Protein AF-0000000084523698 (afdb_homodimer)

Structure (mmCIF, N/CA/C/O backbone):
data_AF-0000000084523698-model_v1
#
loop_
_entity.id
_entity.type
_entity.pdbx_description
1 polymer 'Flavin-dependent oxidoreductase, luciferase family (Includes alkanesulfonate monooxygenase SsuD and methylene tetrahydromethanopterin reductase)'
#
loop_
_atom_site.group_PDB
_atom_site.id
_atom_site.type_symbol
_atom_site.label_atom_id
_atom_site.label_alt_id
_atom_site.label_comp_id
_atom_site.label_asym_id
_atom_site.label_entity_id
_atom_site.label_seq_id
_atom_site.pdbx_PDB_ins_code
_atom_site.Cartn_x
_atom_site.Cartn_y
_atom_site.Cartn_z
_atom_site.occupancy
_atom_site.B_iso_or_equiv
_atom_site.auth_seq_id
_atom_site.auth_comp_id
_atom_site.auth_asym_id
_atom_site.auth_atom_id
_atom_site.pdbx_PDB_model_num
ATOM 1 N N . MET A 1 1 ? 19.469 -24.797 -5.113 1 94.31 1 MET A N 1
ATOM 2 C CA . MET A 1 1 ? 18.094 -24.578 -5.531 1 94.31 1 MET A CA 1
ATOM 3 C C . MET A 1 1 ? 17.312 -23.781 -4.477 1 94.31 1 MET A C 1
ATOM 5 O O . MET A 1 1 ? 17.422 -24.078 -3.285 1 94.31 1 MET A O 1
ATOM 9 N N . LYS A 1 2 ? 16.594 -22.734 -4.891 1 96.81 2 LYS A N 1
ATOM 10 C CA . LYS A 1 2 ? 15.766 -21.969 -3.975 1 96.81 2 LYS A CA 1
ATOM 11 C C . LYS A 1 2 ? 14.32 -22.469 -3.992 1 96.81 2 LYS A C 1
ATOM 13 O O . LYS A 1 2 ? 13.852 -22.984 -5.012 1 96.81 2 LYS A O 1
ATOM 18 N N . PHE A 1 3 ? 13.711 -22.328 -2.867 1 98.31 3 PHE A N 1
ATOM 19 C CA . PHE A 1 3 ? 12.305 -22.703 -2.752 1 98.31 3 PHE A CA 1
ATOM 20 C C . PHE A 1 3 ? 11.508 -21.578 -2.105 1 98.31 3 PHE A C 1
ATOM 22 O O . PHE A 1 3 ? 11.977 -20.922 -1.169 1 98.31 3 PHE A O 1
ATOM 29 N N . GLY A 1 4 ? 10.336 -21.297 -2.641 1 98.06 4 GLY A N 1
ATOM 30 C CA . GLY A 1 4 ? 9.453 -20.266 -2.109 1 98.06 4 GLY A CA 1
ATOM 31 C C . GLY A 1 4 ? 8.047 -20.766 -1.857 1 98.06 4 GLY A C 1
ATOM 32 O O . GLY A 1 4 ? 7.746 -21.953 -2.078 1 98.06 4 GLY A O 1
ATOM 33 N N . ILE A 1 5 ? 7.211 -19.938 -1.33 1 98.31 5 ILE A N 1
ATOM 34 C CA . ILE A 1 5 ? 5.785 -20.219 -1.175 1 98.31 5 ILE A CA 1
ATOM 35 C C . ILE A 1 5 ? 4.977 -19.219 -2.012 1 98.31 5 ILE A C 1
ATOM 37 O O . ILE A 1 5 ? 5.34 -18.047 -2.129 1 98.31 5 ILE A O 1
ATOM 41 N N . TYR A 1 6 ? 3.975 -19.719 -2.584 1 97.94 6 TYR A N 1
ATOM 42 C CA . TYR A 1 6 ? 3.023 -18.922 -3.344 1 97.94 6 TYR A CA 1
ATOM 43 C C . TYR A 1 6 ? 1.625 -19.016 -2.746 1 97.94 6 TYR A C 1
ATOM 45 O O . TYR A 1 6 ? 1.131 -20.125 -2.488 1 97.94 6 TYR A O 1
ATOM 53 N N . VAL A 1 7 ? 1 -17.891 -2.508 1 97.69 7 VAL A N 1
ATOM 54 C CA . VAL A 1 7 ? -0.353 -17.859 -1.962 1 97.69 7 VAL A CA 1
ATOM 55 C C . VAL A 1 7 ? -1.256 -17.016 -2.855 1 97.69 7 VAL A C 1
ATOM 57 O O . VAL A 1 7 ? -0.962 -15.844 -3.117 1 97.69 7 VAL A O 1
ATOM 60 N N . GLU A 1 8 ? -2.348 -17.547 -3.287 1 96.12 8 GLU A N 1
ATOM 61 C CA . GLU A 1 8 ? -3.297 -16.859 -4.16 1 96.12 8 GLU A CA 1
ATOM 62 C C . GLU A 1 8 ? -4.289 -16.031 -3.355 1 96.12 8 GLU A C 1
ATOM 64 O O . GLU A 1 8 ? -4.793 -15.016 -3.844 1 96.12 8 GLU A O 1
ATOM 69 N N . MET A 1 9 ? -4.625 -16.453 -2.184 1 97.06 9 MET A N 1
ATOM 70 C CA . MET A 1 9 ? -5.59 -15.836 -1.275 1 97.06 9 MET A CA 1
ATOM 71 C C . MET A 1 9 ? -7.004 -15.922 -1.845 1 97.06 9 MET A C 1
ATOM 73 O O . MET A 1 9 ? -7.727 -14.93 -1.876 1 97.06 9 MET A O 1
ATOM 77 N N . GLN A 1 10 ? -7.363 -17.125 -2.363 1 96.19 10 GLN A N 1
ATOM 78 C CA . GLN A 1 10 ? -8.727 -17.406 -2.807 1 96.19 10 GLN A CA 1
ATOM 79 C C . GLN A 1 10 ? -9.688 -17.453 -1.624 1 96.19 10 GLN A C 1
ATOM 81 O O . GLN A 1 10 ? -9.32 -17.906 -0.54 1 96.19 10 GLN A O 1
ATOM 86 N N . ASN A 1 11 ? -10.906 -17 -1.845 1 96 11 ASN A N 1
ATOM 87 C CA . ASN A 1 11 ? -11.938 -17.078 -0.816 1 96 11 ASN A CA 1
ATOM 88 C C . ASN A 1 11 ? -13.32 -17.312 -1.422 1 96 11 ASN A C 1
ATOM 90 O O . ASN A 1 11 ? -14.219 -16.484 -1.278 1 96 11 ASN A O 1
ATOM 94 N N . PRO A 1 12 ? -13.469 -18.484 -2.008 1 91.56 12 PRO A N 1
ATOM 95 C CA . PRO A 1 12 ? -14.773 -18.797 -2.602 1 91.56 12 PRO A CA 1
ATOM 96 C C . PRO A 1 12 ? -15.867 -18.969 -1.555 1 91.56 12 PRO A C 1
ATOM 98 O O . PRO A 1 12 ? -15.586 -19.344 -0.413 1 91.56 12 PRO A O 1
ATOM 101 N N . THR A 1 13 ? -17.062 -18.859 -1.98 1 87.88 13 THR A N 1
ATOM 102 C CA . THR A 1 13 ? -18.234 -18.859 -1.103 1 87.88 13 THR A CA 1
ATOM 103 C C . THR A 1 13 ? -18.328 -20.188 -0.356 1 87.88 13 THR A C 1
ATOM 105 O O . THR A 1 13 ? -18.641 -20.219 0.836 1 87.88 13 THR A O 1
ATOM 108 N N . GLN A 1 14 ? -18.078 -21.266 -0.991 1 87.12 14 GLN A N 1
ATOM 109 C CA . GLN A 1 14 ? -18.25 -22.594 -0.419 1 87.12 14 GLN A CA 1
ATOM 110 C C . GLN A 1 14 ? -17.312 -22.797 0.773 1 87.12 14 GLN A C 1
ATOM 112 O O . GLN A 1 14 ? -17.641 -23.547 1.701 1 87.12 14 GLN A O 1
ATOM 117 N N . PHE A 1 15 ? -16.125 -22.125 0.75 1 87.56 15 PHE A N 1
ATOM 118 C CA . PHE A 1 15 ? -15.117 -22.266 1.799 1 87.56 15 PHE A CA 1
ATOM 119 C C . PHE A 1 15 ? -14.734 -20.891 2.363 1 87.56 15 PHE A C 1
ATOM 121 O O . PHE A 1 15 ? -13.578 -20.688 2.75 1 87.56 15 PHE A O 1
ATOM 128 N N . ALA A 1 16 ? -15.695 -20.062 2.412 1 90.69 16 ALA A N 1
ATOM 129 C CA . ALA A 1 16 ? -15.375 -18.672 2.729 1 90.69 16 ALA A CA 1
ATOM 130 C C . ALA A 1 16 ? -14.914 -18.531 4.176 1 90.69 16 ALA A C 1
ATOM 132 O O . ALA A 1 16 ? -15.57 -19.047 5.094 1 90.69 16 ALA A O 1
ATOM 133 N N . LYS A 1 17 ? -13.812 -18 4.324 1 95.12 17 LYS A N 1
ATOM 134 C CA . LYS A 1 17 ? -13.344 -17.5 5.613 1 95.12 17 LYS A CA 1
ATOM 135 C C . LYS A 1 17 ? -13.555 -15.992 5.723 1 95.12 17 LYS A C 1
ATOM 137 O O . LYS A 1 17 ? -13.711 -15.305 4.711 1 95.12 17 LYS A O 1
ATOM 142 N N . ASN A 1 18 ? -13.609 -15.57 7.008 1 96.12 18 ASN A N 1
ATOM 143 C CA . ASN A 1 18 ? -13.516 -14.133 7.211 1 96.12 18 ASN A CA 1
ATOM 144 C C . ASN A 1 18 ? -12.25 -13.555 6.586 1 96.12 18 ASN A C 1
ATOM 146 O O . ASN A 1 18 ? -11.172 -14.148 6.695 1 96.12 18 ASN A O 1
ATOM 150 N N . HIS A 1 19 ? -12.453 -12.453 5.887 1 97.88 19 HIS A N 1
ATOM 151 C CA . HIS A 1 19 ? -11.312 -11.859 5.199 1 97.88 19 HIS A CA 1
ATOM 152 C C . HIS A 1 19 ? -10.164 -11.594 6.168 1 97.88 19 HIS A C 1
ATOM 154 O O . HIS A 1 19 ? -9 -11.797 5.828 1 97.88 19 HIS A O 1
ATOM 160 N N . ALA A 1 20 ? -10.5 -11.109 7.367 1 97.94 20 ALA A N 1
ATOM 161 C CA . ALA A 1 20 ? -9.484 -10.859 8.383 1 97.94 20 ALA A CA 1
ATOM 162 C C . ALA A 1 20 ? -8.719 -12.133 8.727 1 97.94 20 ALA A C 1
ATOM 164 O O . ALA A 1 20 ? -7.5 -12.102 8.914 1 97.94 20 ALA A O 1
ATOM 165 N N . GLN A 1 21 ? -9.383 -13.219 8.789 1 97.5 21 GLN A N 1
ATOM 166 C CA . GLN A 1 21 ? -8.758 -14.508 9.094 1 97.5 21 GLN A CA 1
ATOM 167 C C . GLN A 1 21 ? -7.793 -14.922 7.988 1 97.5 21 GLN A C 1
ATOM 169 O O . GLN A 1 21 ? -6.703 -15.43 8.266 1 97.5 21 GLN A O 1
ATOM 174 N N . VAL A 1 22 ? -8.219 -14.727 6.75 1 97.94 22 VAL A N 1
ATOM 175 C CA . VAL A 1 22 ? -7.371 -15.086 5.621 1 97.94 22 VAL A CA 1
ATOM 176 C C . VAL A 1 22 ? -6.051 -14.32 5.703 1 97.94 22 VAL A C 1
ATOM 178 O O . VAL A 1 22 ? -4.977 -14.906 5.594 1 97.94 22 VAL A O 1
ATOM 181 N N . TYR A 1 23 ? -6.125 -13.047 5.945 1 98.38 23 TYR A N 1
ATOM 182 C CA . TYR A 1 23 ? -4.926 -12.219 6.02 1 98.38 23 TYR A CA 1
ATOM 183 C C . TYR A 1 23 ? -4.055 -12.617 7.203 1 98.38 23 TYR A C 1
ATOM 185 O O . TYR A 1 23 ? -2.826 -12.672 7.086 1 98.38 23 TYR A O 1
ATOM 193 N N . GLN A 1 24 ? -4.652 -12.891 8.32 1 97.94 24 GLN A N 1
ATOM 194 C CA . GLN A 1 24 ? -3.908 -13.312 9.5 1 97.94 24 GLN A CA 1
ATOM 195 C C . GLN A 1 24 ? -3.176 -14.625 9.25 1 97.94 24 GLN A C 1
ATOM 197 O O . GLN A 1 24 ? -2 -14.766 9.586 1 97.94 24 GLN A O 1
ATOM 202 N N . GLU A 1 25 ? -3.871 -15.555 8.656 1 98.38 25 GLU A N 1
ATOM 203 C CA . GLU A 1 25 ? -3.266 -16.844 8.359 1 98.38 25 GLU A CA 1
ATOM 204 C C . GLU A 1 25 ? -2.104 -16.703 7.379 1 98.38 25 GLU A C 1
ATOM 206 O O . GLU A 1 25 ? -1.079 -17.375 7.523 1 98.38 25 GLU A O 1
ATOM 211 N N . VAL A 1 26 ? -2.242 -15.836 6.438 1 98.56 26 VAL A N 1
ATOM 212 C CA . VAL A 1 26 ? -1.181 -15.633 5.457 1 98.56 26 VAL A CA 1
ATOM 213 C C . VAL A 1 26 ? 0.051 -15.039 6.145 1 98.56 26 VAL A C 1
ATOM 215 O O . VAL A 1 26 ? 1.177 -15.469 5.883 1 98.56 26 VAL A O 1
ATOM 218 N N . LEU A 1 27 ? -0.146 -14.086 7.023 1 98.62 27 LEU A N 1
ATOM 219 C CA . LEU A 1 27 ? 0.977 -13.531 7.77 1 98.62 27 LEU A CA 1
ATOM 220 C C . LEU A 1 27 ? 1.693 -14.617 8.562 1 98.62 27 LEU A C 1
ATOM 222 O O . LEU A 1 27 ? 2.926 -14.664 8.578 1 98.62 27 LEU A O 1
ATOM 226 N N . GLU A 1 28 ? 0.953 -15.477 9.172 1 98.38 28 GLU A N 1
ATOM 227 C CA . GLU A 1 28 ? 1.527 -16.578 9.945 1 98.38 28 GLU A CA 1
ATOM 228 C C . GLU A 1 28 ? 2.291 -17.547 9.039 1 98.38 28 GLU A C 1
ATOM 230 O O . GLU A 1 28 ? 3.352 -18.047 9.422 1 98.38 28 GLU A O 1
ATOM 235 N N . GLN A 1 29 ? 1.763 -17.766 7.875 1 98.56 29 GLN A N 1
ATOM 236 C CA . GLN A 1 29 ? 2.42 -18.641 6.914 1 98.56 29 GLN A CA 1
ATOM 237 C C . GLN A 1 29 ? 3.754 -18.062 6.457 1 98.56 29 GLN A C 1
ATOM 239 O O . GLN A 1 29 ? 4.734 -18.797 6.293 1 98.56 29 GLN A O 1
ATOM 244 N N . ILE A 1 30 ? 3.791 -16.766 6.266 1 98.75 30 ILE A N 1
ATOM 245 C CA . ILE A 1 30 ? 5.02 -16.094 5.844 1 98.75 30 ILE A CA 1
ATOM 246 C C . ILE A 1 30 ? 6.078 -16.219 6.934 1 98.75 30 ILE A C 1
ATOM 248 O O . ILE A 1 30 ? 7.238 -16.531 6.652 1 98.75 30 ILE A O 1
ATOM 252 N N . GLU A 1 31 ? 5.672 -16 8.148 1 98.38 31 GLU A N 1
ATOM 253 C CA . GLU A 1 31 ? 6.598 -16.109 9.273 1 98.38 31 GLU A CA 1
ATOM 254 C C . GLU A 1 31 ? 7.145 -17.531 9.398 1 98.38 31 GLU A C 1
ATOM 256 O O . GLU A 1 31 ? 8.344 -17.719 9.602 1 98.38 31 GLU A O 1
ATOM 261 N N . HIS A 1 32 ? 6.215 -18.453 9.258 1 98.44 32 HIS A N 1
ATOM 262 C CA . HIS A 1 32 ? 6.629 -19.859 9.312 1 98.44 32 HIS A CA 1
ATOM 263 C C . HIS A 1 32 ? 7.609 -20.188 8.188 1 98.44 32 HIS A C 1
ATOM 265 O O . HIS A 1 32 ? 8.625 -20.844 8.414 1 98.44 32 HIS A O 1
ATOM 271 N N . ALA A 1 33 ? 7.297 -19.719 6.965 1 98.5 33 ALA A N 1
ATOM 272 C CA . ALA A 1 33 ? 8.133 -19.984 5.797 1 98.5 33 ALA A CA 1
ATOM 273 C C . ALA A 1 33 ? 9.531 -19.391 5.984 1 98.5 33 ALA A C 1
ATOM 275 O O . ALA A 1 33 ? 10.523 -20.031 5.629 1 98.5 33 ALA A O 1
ATOM 276 N N . ASP A 1 34 ? 9.578 -18.219 6.527 1 98.5 34 ASP A N 1
ATOM 277 C CA . ASP A 1 34 ? 10.859 -17.578 6.801 1 98.5 34 ASP A CA 1
ATOM 278 C C . ASP A 1 34 ? 11.711 -18.438 7.738 1 98.5 34 ASP A C 1
ATOM 280 O O . ASP A 1 34 ? 12.891 -18.688 7.465 1 98.5 34 ASP A O 1
ATOM 284 N N . LYS A 1 35 ? 11.117 -18.938 8.789 1 98 35 LYS A N 1
ATOM 285 C CA . LYS A 1 35 ? 11.805 -19.75 9.789 1 98 35 LYS A CA 1
ATOM 286 C C . LYS A 1 35 ? 12.164 -21.125 9.227 1 98 35 LYS A C 1
ATOM 288 O O . LYS A 1 35 ? 13.18 -21.719 9.602 1 98 35 LYS A O 1
ATOM 293 N N . ALA A 1 36 ? 11.352 -21.578 8.258 1 97.62 36 ALA A N 1
ATOM 294 C CA . ALA A 1 36 ? 11.523 -22.906 7.691 1 97.62 36 ALA A CA 1
ATOM 295 C C . ALA A 1 36 ? 12.547 -22.906 6.566 1 97.62 36 ALA A C 1
ATOM 297 O O . ALA A 1 36 ? 12.867 -23.953 5.996 1 97.62 36 ALA A O 1
ATOM 298 N N . GLY A 1 37 ? 13.023 -21.734 6.199 1 97.19 37 GLY A N 1
ATOM 299 C CA . GLY A 1 37 ? 14.141 -21.672 5.262 1 97.19 37 GLY A CA 1
ATOM 300 C C . GLY A 1 37 ? 13.703 -21.406 3.834 1 97.19 37 GLY A C 1
ATOM 301 O O . GLY A 1 37 ? 14.516 -21.453 2.91 1 97.19 37 GLY A O 1
ATOM 302 N N . PHE A 1 38 ? 12.438 -21.094 3.635 1 98.25 38 PHE A N 1
ATOM 303 C CA . PHE A 1 38 ? 12 -20.688 2.303 1 98.25 38 PHE A CA 1
ATOM 304 C C . PHE A 1 38 ? 12.617 -19.344 1.913 1 98.25 38 PHE A C 1
ATOM 306 O O . PHE A 1 38 ? 12.805 -18.469 2.764 1 98.25 38 PHE A O 1
ATOM 313 N N . SER A 1 39 ? 12.828 -19.156 0.642 1 98 39 SER A N 1
ATOM 314 C CA . SER A 1 39 ? 13.594 -18.016 0.17 1 98 39 SER A CA 1
ATOM 315 C C . SER A 1 39 ? 12.672 -16.875 -0.242 1 98 39 SER A C 1
ATOM 317 O O . SER A 1 39 ? 13.078 -15.703 -0.251 1 98 39 SER A O 1
ATOM 319 N N . THR A 1 40 ? 11.445 -17.266 -0.594 1 98.56 40 THR A N 1
ATOM 320 C CA . THR A 1 40 ? 10.578 -16.234 -1.164 1 98.56 40 THR A CA 1
ATOM 321 C C . THR A 1 40 ? 9.117 -16.484 -0.79 1 98.56 40 THR A C 1
ATOM 323 O O . THR A 1 40 ? 8.695 -17.641 -0.653 1 98.56 40 THR A O 1
ATOM 326 N N . PHE A 1 41 ? 8.422 -15.469 -0.548 1 98.81 41 PHE A N 1
ATOM 327 C CA . PHE A 1 41 ? 6.961 -15.477 -0.516 1 98.81 41 PHE A CA 1
ATOM 328 C C . PHE A 1 41 ? 6.391 -14.734 -1.719 1 98.81 41 PHE A C 1
ATOM 330 O O . PHE A 1 41 ? 6.77 -13.594 -1.989 1 98.81 41 PHE A O 1
ATOM 337 N N . ASN A 1 42 ? 5.484 -15.422 -2.393 1 98.31 42 ASN A N 1
ATOM 338 C CA . ASN A 1 42 ? 4.852 -14.875 -3.586 1 98.31 42 ASN A CA 1
ATOM 339 C C . ASN A 1 42 ? 3.344 -14.727 -3.406 1 98.31 42 ASN A C 1
ATOM 341 O O . ASN A 1 42 ? 2.688 -15.633 -2.877 1 98.31 42 ASN A O 1
ATOM 345 N N . THR A 1 43 ? 2.846 -13.602 -3.754 1 97.88 43 THR A N 1
ATOM 346 C CA . THR A 1 43 ? 1.412 -13.438 -3.963 1 97.88 43 THR A CA 1
ATOM 347 C C . THR A 1 43 ? 1.143 -12.516 -5.152 1 97.88 43 THR A C 1
ATOM 349 O O . THR A 1 43 ? 2.059 -12.188 -5.906 1 97.88 43 THR A O 1
ATOM 352 N N . LEU A 1 44 ? -0.076 -12.25 -5.484 1 96.19 44 LEU A N 1
ATOM 353 C CA . LEU A 1 44 ? -0.402 -11.445 -6.656 1 96.19 44 LEU A CA 1
ATOM 354 C C . LEU A 1 44 ? -1.222 -10.219 -6.262 1 96.19 44 LEU A C 1
ATOM 356 O O . LEU A 1 44 ? -1.611 -10.07 -5.102 1 96.19 44 LEU A O 1
ATOM 360 N N . GLU A 1 45 ? -1.385 -9.375 -7.168 1 97.38 45 GLU A N 1
ATOM 361 C CA . GLU A 1 45 ? -2.379 -8.305 -7.094 1 97.38 45 GLU A CA 1
ATOM 362 C C . GLU A 1 45 ? -3.617 -8.648 -7.918 1 97.38 45 GLU A C 1
ATOM 364 O O . GLU A 1 45 ? -3.523 -8.875 -9.125 1 97.38 45 GLU A O 1
ATOM 369 N N . HIS A 1 46 ? -4.723 -8.742 -7.266 1 95.88 46 HIS A N 1
ATOM 370 C CA . HIS A 1 46 ? -6.004 -8.992 -7.918 1 95.88 46 HIS A CA 1
ATOM 371 C C . HIS A 1 46 ? -7.117 -8.172 -7.277 1 95.88 46 HIS A C 1
ATOM 373 O O . HIS A 1 46 ? -7.023 -7.793 -6.109 1 95.88 46 HIS A O 1
ATOM 379 N N . HIS A 1 47 ? -8.117 -7.926 -8.156 1 96.38 47 HIS A N 1
ATOM 380 C CA . HIS A 1 47 ? -9.219 -7.086 -7.688 1 96.38 47 HIS A CA 1
ATOM 381 C C . HIS A 1 47 ? -10.562 -7.645 -8.141 1 96.38 47 HIS A C 1
ATOM 383 O O . HIS A 1 47 ? -10.664 -8.242 -9.219 1 96.38 47 HIS A O 1
ATOM 389 N N . TRP A 1 48 ? -11.57 -7.617 -7.258 1 95.12 48 TRP A N 1
ATOM 390 C CA . TRP A 1 48 ? -13.008 -7.637 -7.52 1 95.12 48 TRP A CA 1
ATOM 391 C C . TRP A 1 48 ? -13.516 -9.07 -7.656 1 95.12 48 TRP A C 1
ATOM 393 O O . TRP A 1 48 ? -14.727 -9.297 -7.723 1 95.12 48 TRP A O 1
ATOM 403 N N . PHE A 1 49 ? -12.594 -10.078 -7.695 1 92.12 49 PHE A N 1
ATOM 404 C CA . PHE A 1 49 ? -13.023 -11.461 -7.844 1 92.12 49 PHE A CA 1
ATOM 405 C C . PHE A 1 49 ? -12.594 -12.297 -6.645 1 92.12 49 PHE A C 1
ATOM 407 O O . PHE A 1 49 ? -11.555 -12.969 -6.688 1 92.12 49 PHE A O 1
ATOM 414 N N . GLU A 1 50 ? -13.414 -12.328 -5.734 1 92.94 50 GLU A N 1
ATOM 415 C CA . GLU A 1 50 ? -13.117 -12.945 -4.445 1 92.94 50 GLU A CA 1
ATOM 416 C C . GLU A 1 50 ? -12.797 -14.43 -4.602 1 92.94 50 GLU A C 1
ATOM 418 O O . GLU A 1 50 ? -11.969 -14.969 -3.869 1 92.94 50 GLU A O 1
ATOM 423 N N . GLU A 1 51 ? -13.453 -15.094 -5.582 1 92.5 51 GLU A N 1
ATOM 424 C CA . GLU A 1 51 ? -13.219 -16.516 -5.816 1 92.5 51 GLU A CA 1
ATOM 425 C C . GLU A 1 51 ? -11.805 -16.766 -6.332 1 92.5 51 GLU A C 1
ATOM 427 O O . GLU A 1 51 ? -11.258 -17.859 -6.168 1 92.5 51 GLU A O 1
ATOM 432 N N . PHE A 1 52 ? -11.297 -15.742 -6.898 1 92.75 52 PHE A N 1
ATOM 433 C CA . PHE A 1 52 ? -9.953 -15.852 -7.449 1 92.75 52 PHE A CA 1
ATOM 434 C C . PHE A 1 52 ? -8.914 -15.383 -6.438 1 92.75 52 PHE A C 1
ATOM 436 O O . PHE A 1 52 ? -7.961 -16.109 -6.141 1 92.75 52 PHE A O 1
ATOM 443 N N . SER A 1 53 ? -9.172 -14.195 -5.906 1 96.31 53 SER A N 1
ATOM 444 C CA . SER A 1 53 ? -8.195 -13.688 -4.949 1 96.31 53 SER A CA 1
ATOM 445 C C . SER A 1 53 ? -8.703 -12.43 -4.25 1 96.31 53 SER A C 1
ATOM 447 O O . SER A 1 53 ? -9.367 -11.594 -4.863 1 96.31 53 SER A O 1
ATOM 449 N N . ILE A 1 54 ? -8.32 -12.281 -2.961 1 97.56 54 ILE A N 1
ATOM 450 C CA . ILE A 1 54 ? -8.617 -11.047 -2.24 1 97.56 54 ILE A CA 1
ATOM 451 C C . ILE A 1 54 ? -7.32 -10.305 -1.941 1 97.56 54 ILE A C 1
ATOM 453 O O . ILE A 1 54 ? -7.281 -9.453 -1.051 1 97.56 54 ILE A O 1
ATOM 457 N N . SER A 1 55 ? -6.203 -10.719 -2.672 1 98.31 55 SER A N 1
ATOM 458 C CA . SER A 1 55 ? -4.922 -10.031 -2.551 1 98.31 55 SER A CA 1
ATOM 459 C C . SER A 1 55 ? -4.922 -8.727 -3.346 1 98.31 55 SER A C 1
ATOM 461 O O . SER A 1 55 ? -4.559 -8.711 -4.523 1 98.31 55 SER A O 1
ATOM 463 N N . THR A 1 56 ? -5.176 -7.59 -2.668 1 98.5 56 THR A N 1
ATOM 464 C CA . THR A 1 56 ? -5.367 -6.34 -3.4 1 98.5 56 THR A CA 1
ATOM 465 C C . THR A 1 56 ? -4.238 -5.359 -3.098 1 98.5 56 THR A C 1
ATOM 467 O O . THR A 1 56 ? -4.078 -4.355 -3.799 1 98.5 56 THR A O 1
ATOM 470 N N . ASN A 1 57 ? -3.488 -5.609 -2.014 1 98.75 57 ASN A N 1
ATOM 471 C CA . ASN A 1 57 ? -2.422 -4.707 -1.599 1 98.75 57 ASN A CA 1
ATOM 472 C C . ASN A 1 57 ? -1.179 -5.473 -1.153 1 98.75 57 ASN A C 1
ATOM 474 O O . ASN A 1 57 ? -0.801 -5.422 0.018 1 98.75 57 ASN A O 1
ATOM 478 N N . PRO A 1 58 ? -0.5 -6.133 -2.076 1 98.81 58 PRO A N 1
ATOM 479 C CA . PRO A 1 58 ? 0.685 -6.922 -1.725 1 98.81 58 PRO A CA 1
ATOM 480 C C . PRO A 1 58 ? 1.76 -6.09 -1.028 1 98.81 58 PRO A C 1
ATOM 482 O O . PRO A 1 58 ? 2.457 -6.594 -0.144 1 98.81 58 PRO A O 1
ATOM 485 N N . LEU A 1 59 ? 1.911 -4.793 -1.407 1 98.88 59 LEU A N 1
ATOM 486 C CA . LEU A 1 59 ? 2.951 -3.961 -0.812 1 98.88 59 LEU A CA 1
ATOM 487 C C . LEU A 1 59 ? 2.695 -3.752 0.677 1 98.88 59 LEU A C 1
ATOM 489 O O . LEU A 1 59 ? 3.629 -3.779 1.482 1 98.88 59 LEU A O 1
ATOM 493 N N . ALA A 1 60 ? 1.438 -3.555 1.03 1 98.94 60 ALA A N 1
ATOM 494 C CA . ALA A 1 60 ? 1.099 -3.441 2.445 1 98.94 60 ALA A CA 1
ATOM 495 C C . ALA A 1 60 ? 1.328 -4.762 3.174 1 98.94 60 ALA A C 1
ATOM 497 O O . ALA A 1 60 ? 1.855 -4.781 4.289 1 98.94 60 ALA A O 1
ATOM 498 N N . LEU A 1 61 ? 0.927 -5.859 2.562 1 98.94 61 LEU A N 1
ATOM 499 C CA . LEU A 1 61 ? 1.12 -7.18 3.146 1 98.94 61 LEU A CA 1
ATOM 500 C C . LEU A 1 61 ? 2.6 -7.461 3.381 1 98.94 61 LEU A C 1
ATOM 502 O O . LEU A 1 61 ? 2.986 -7.926 4.457 1 98.94 61 LEU A O 1
ATOM 506 N N . TYR A 1 62 ? 3.449 -7.16 2.359 1 98.94 62 TYR A N 1
ATOM 507 C CA . TYR A 1 62 ? 4.887 -7.379 2.465 1 98.94 62 TYR A CA 1
ATOM 508 C C . TYR A 1 62 ? 5.492 -6.512 3.561 1 98.94 62 TYR A C 1
ATOM 510 O O . TYR A 1 62 ? 6.348 -6.969 4.32 1 98.94 62 TYR A O 1
ATOM 518 N N . SER A 1 63 ? 5.023 -5.246 3.6 1 98.94 63 SER A N 1
ATOM 519 C CA . SER A 1 63 ? 5.531 -4.332 4.617 1 98.94 63 SER A CA 1
ATOM 520 C C . SER A 1 63 ? 5.207 -4.836 6.02 1 98.94 63 SER A C 1
ATOM 522 O O . SER A 1 63 ? 6.043 -4.75 6.926 1 98.94 63 SER A O 1
ATOM 524 N N . ALA A 1 64 ? 4.031 -5.383 6.219 1 98.88 64 ALA A N 1
ATOM 525 C CA . ALA A 1 64 ? 3.643 -5.98 7.492 1 98.88 64 ALA A CA 1
ATOM 526 C C . ALA A 1 64 ? 4.48 -7.219 7.793 1 98.88 64 ALA A C 1
ATOM 528 O O . ALA A 1 64 ? 5.062 -7.332 8.875 1 98.88 64 ALA A O 1
ATOM 529 N N . ALA A 1 65 ? 4.605 -8.109 6.812 1 98.88 65 ALA A N 1
ATOM 530 C CA . ALA A 1 65 ? 5.285 -9.391 6.996 1 98.88 65 ALA A CA 1
ATOM 531 C C . ALA A 1 65 ? 6.77 -9.195 7.277 1 98.88 65 ALA A C 1
ATOM 533 O O . ALA A 1 65 ? 7.375 -9.961 8.031 1 98.88 65 ALA A O 1
ATOM 534 N N . ALA A 1 66 ? 7.32 -8.172 6.688 1 98.69 66 ALA A N 1
ATOM 535 C CA . ALA A 1 66 ? 8.75 -7.906 6.816 1 98.69 66 ALA A CA 1
ATOM 536 C C . ALA A 1 66 ? 9.117 -7.605 8.266 1 98.69 66 ALA A C 1
ATOM 538 O O . ALA A 1 66 ? 10.273 -7.789 8.672 1 98.69 66 ALA A O 1
ATOM 539 N N . GLN A 1 67 ? 8.109 -7.18 9.055 1 97.81 67 GLN A N 1
ATOM 540 C CA . GLN A 1 67 ? 8.383 -6.793 10.43 1 97.81 67 GLN A CA 1
ATOM 541 C C . GLN A 1 67 ? 8.633 -8.016 11.312 1 97.81 67 GLN A C 1
ATOM 543 O O . GLN A 1 67 ? 9.195 -7.906 12.398 1 97.81 67 GLN A O 1
ATOM 548 N N . HIS A 1 68 ? 8.234 -9.234 10.773 1 96.38 68 HIS A N 1
ATOM 549 C CA . HIS A 1 68 ? 8.367 -10.445 11.57 1 96.38 68 HIS A CA 1
ATOM 550 C C . HIS A 1 68 ? 9.211 -11.492 10.844 1 96.38 68 HIS A C 1
ATOM 552 O O . HI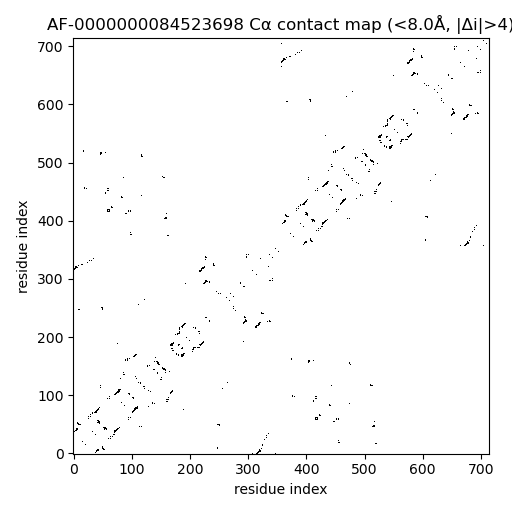S A 1 68 ? 9.133 -12.68 11.156 1 96.38 68 HIS A O 1
ATOM 558 N N . THR A 1 69 ? 9.883 -11.086 9.781 1 98.31 69 THR A N 1
ATOM 559 C CA . THR A 1 69 ? 10.734 -12 9.016 1 98.31 69 THR A CA 1
ATOM 560 C C . THR A 1 69 ? 12.133 -11.422 8.859 1 98.31 69 THR A C 1
ATOM 562 O O . THR A 1 69 ? 12.344 -10.219 9.016 1 98.31 69 THR A O 1
ATOM 565 N N . LYS A 1 70 ? 13.039 -12.219 8.523 1 96.31 70 LYS A N 1
ATOM 566 C CA . LYS A 1 70 ? 14.43 -11.781 8.477 1 96.31 70 LYS A CA 1
ATOM 567 C C . LYS A 1 70 ? 15.047 -12.055 7.102 1 96.31 70 LYS A C 1
ATOM 569 O O . LYS A 1 70 ? 15.898 -11.297 6.641 1 96.31 70 LYS A O 1
ATOM 574 N N . ASN A 1 71 ? 14.625 -13.141 6.461 1 95.75 71 ASN A N 1
ATOM 575 C CA . ASN A 1 71 ? 15.398 -13.609 5.316 1 95.75 71 ASN A CA 1
ATOM 576 C C . ASN A 1 71 ? 14.547 -13.656 4.047 1 95.75 71 ASN A C 1
ATOM 578 O O . ASN A 1 71 ? 15.039 -13.352 2.959 1 95.75 71 ASN A O 1
ATOM 582 N N . ILE A 1 72 ? 13.336 -13.961 4.211 1 98.5 72 ILE A N 1
ATOM 583 C CA . ILE A 1 72 ? 12.469 -14.266 3.08 1 98.5 72 ILE A CA 1
ATOM 584 C C . ILE A 1 72 ? 12.281 -13.016 2.221 1 98.5 72 ILE A C 1
ATOM 586 O O . ILE A 1 72 ? 12.133 -11.914 2.744 1 98.5 72 ILE A O 1
ATOM 590 N N . ARG A 1 73 ? 12.391 -13.156 0.916 1 98.75 73 ARG A N 1
ATOM 591 C CA . ARG A 1 73 ? 12.078 -12.094 -0.034 1 98.75 73 ARG A CA 1
ATOM 592 C C . ARG A 1 73 ? 10.609 -12.133 -0.432 1 98.75 73 ARG A C 1
ATOM 594 O O . ARG A 1 73 ? 9.938 -13.156 -0.272 1 98.75 73 ARG A O 1
ATOM 601 N N . PHE A 1 74 ? 10.102 -10.984 -0.919 1 98.88 74 PHE A N 1
ATOM 602 C CA . PHE A 1 74 ? 8.68 -10.836 -1.236 1 98.88 74 PHE A CA 1
ATOM 603 C C . PHE A 1 74 ? 8.492 -10.523 -2.715 1 98.88 74 PHE A C 1
ATOM 605 O O . PHE A 1 74 ? 9 -9.516 -3.215 1 98.8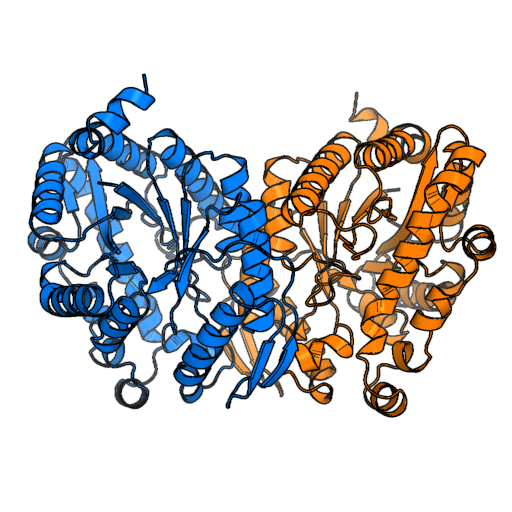8 74 PHE A O 1
ATOM 612 N N . ARG A 1 75 ? 7.699 -11.344 -3.41 1 98.62 75 ARG A N 1
ATOM 613 C CA . ARG A 1 75 ? 7.539 -11.148 -4.848 1 98.62 75 ARG A CA 1
ATOM 614 C C . ARG A 1 75 ? 6.066 -11.039 -5.223 1 98.62 75 ARG A C 1
ATOM 616 O O . ARG A 1 75 ? 5.262 -11.906 -4.867 1 98.62 75 ARG A O 1
ATOM 623 N N . THR A 1 76 ? 5.73 -9.969 -5.914 1 98.06 76 THR A N 1
ATOM 624 C CA . THR A 1 76 ? 4.398 -9.898 -6.504 1 98.06 76 THR A CA 1
ATOM 625 C C . THR A 1 76 ? 4.387 -10.523 -7.895 1 98.06 76 THR A C 1
ATOM 627 O O . THR A 1 76 ? 5.207 -10.172 -8.75 1 98.06 76 THR A O 1
ATOM 630 N N . CYS A 1 77 ? 3.402 -11.461 -8.117 1 95.62 77 CYS A N 1
ATOM 631 C CA . CYS A 1 77 ? 3.299 -12.18 -9.383 1 95.62 77 CYS A CA 1
ATOM 632 C C . CYS A 1 77 ? 1.906 -12.023 -9.984 1 95.62 77 CYS A C 1
ATOM 634 O O . CYS A 1 77 ? 1.106 -12.961 -9.945 1 95.62 77 CYS A O 1
ATOM 636 N N . SER A 1 78 ? 1.563 -10.93 -10.445 1 95.31 78 SER A N 1
ATOM 637 C CA . SER A 1 78 ? 2.275 -9.703 -10.805 1 95.31 78 SER A CA 1
ATOM 638 C C . SER A 1 78 ? 1.485 -8.469 -10.398 1 95.31 78 SER A C 1
ATOM 640 O O . SER A 1 78 ? 0.31 -8.562 -10.039 1 95.31 78 SER A O 1
ATOM 642 N N . HIS A 1 79 ? 2.123 -7.348 -10.289 1 97.5 79 HIS A N 1
ATOM 643 C CA . HIS A 1 79 ? 1.394 -6.086 -10.273 1 97.5 79 HIS A CA 1
ATOM 644 C C . HIS A 1 79 ? 0.753 -5.809 -11.633 1 97.5 79 HIS A C 1
ATOM 646 O O . HIS A 1 79 ? 1.378 -6.02 -12.672 1 97.5 79 HIS A O 1
ATOM 652 N N . VAL A 1 80 ? -0.489 -5.395 -11.633 1 97 80 VAL A N 1
ATOM 653 C CA . VAL A 1 80 ? -1.202 -5.043 -12.852 1 97 80 VAL A CA 1
ATOM 654 C C . VAL A 1 80 ? -0.957 -3.574 -13.188 1 97 80 VAL A C 1
ATOM 656 O O . VAL A 1 80 ? -1.708 -2.697 -12.758 1 97 80 VAL A O 1
ATOM 659 N N . VAL A 1 81 ? -0.044 -3.291 -14.016 1 97.56 81 VAL A N 1
ATOM 660 C CA . VAL A 1 81 ? 0.551 -1.973 -14.203 1 97.56 81 VAL A CA 1
ATOM 661 C C . VAL A 1 81 ? -0.519 -0.982 -14.656 1 97.56 81 VAL A C 1
ATOM 663 O O . VAL A 1 81 ? -0.614 0.126 -14.125 1 97.56 81 VAL A O 1
ATOM 666 N N . PRO A 1 82 ? -1.478 -1.396 -15.547 1 97.75 82 PRO A N 1
ATOM 667 C CA . PRO A 1 82 ? -2.418 -0.404 -16.078 1 97.75 82 PRO A CA 1
ATOM 668 C C . PRO A 1 82 ? -3.426 0.067 -15.031 1 97.75 82 PRO A C 1
ATOM 670 O O . PRO A 1 82 ? -4.129 1.057 -15.25 1 97.75 82 PRO A O 1
ATOM 673 N N . LEU A 1 83 ? -3.51 -0.616 -13.945 1 98.12 83 LEU A N 1
ATOM 674 C CA . LEU A 1 83 ? -4.465 -0.243 -12.914 1 98.12 83 LEU A CA 1
ATOM 675 C C . LEU A 1 83 ? -3.916 0.887 -12.047 1 98.12 83 LEU A C 1
ATOM 677 O O . LEU A 1 83 ? -4.645 1.465 -11.234 1 98.12 83 LEU A O 1
ATOM 681 N N . HIS A 1 84 ? -2.646 1.244 -12.281 1 98.31 84 HIS A N 1
ATOM 682 C CA . HIS A 1 84 ? -1.968 2.227 -11.445 1 98.31 84 HIS A CA 1
ATOM 683 C C . HIS A 1 84 ? -1.472 3.408 -12.273 1 98.31 84 HIS A C 1
ATOM 685 O O . HIS A 1 84 ? -1.188 3.26 -13.461 1 98.31 84 HIS A O 1
ATOM 691 N N . ASN A 1 85 ? -1.48 4.602 -11.641 1 98.38 85 ASN A N 1
ATOM 692 C CA . ASN A 1 85 ? -0.609 5.648 -12.164 1 98.38 85 ASN A CA 1
ATOM 693 C C . ASN A 1 85 ? 0.864 5.309 -11.953 1 98.38 85 ASN A C 1
ATOM 695 O O . ASN A 1 85 ? 1.317 5.191 -10.812 1 98.38 85 ASN A O 1
ATOM 699 N N . PRO A 1 86 ? 1.586 5.109 -13.039 1 98.31 86 PRO A N 1
ATOM 700 C CA . PRO A 1 86 ? 2.939 4.574 -12.875 1 98.31 86 PRO A CA 1
ATOM 701 C C . PRO A 1 86 ? 3.863 5.523 -12.117 1 98.31 86 PRO A C 1
ATOM 703 O O . PRO A 1 86 ? 4.801 5.074 -11.445 1 98.31 86 PRO A O 1
ATOM 706 N N . MET A 1 87 ? 3.611 6.855 -12.125 1 97.56 87 MET A N 1
ATOM 707 C CA . MET A 1 87 ? 4.395 7.824 -11.359 1 97.56 87 MET A CA 1
ATOM 708 C C . MET A 1 87 ? 4.152 7.652 -9.867 1 97.56 87 MET A C 1
ATOM 710 O O . MET A 1 87 ? 5.094 7.707 -9.07 1 97.56 87 MET A O 1
ATOM 714 N N . VAL A 1 88 ? 2.92 7.426 -9.523 1 98.44 88 VAL A N 1
ATOM 715 C CA . VAL A 1 88 ? 2.51 7.242 -8.133 1 98.44 88 VAL A CA 1
ATOM 716 C C . VAL A 1 88 ? 2.994 5.887 -7.629 1 98.44 88 VAL A C 1
ATOM 718 O O . VAL A 1 88 ? 3.625 5.801 -6.574 1 98.44 88 VAL A O 1
ATOM 721 N N . PHE A 1 89 ? 2.811 4.898 -8.508 1 98.75 89 PHE A N 1
ATOM 722 C CA . PHE A 1 89 ? 3.107 3.523 -8.125 1 98.75 89 PHE A CA 1
ATOM 723 C C . PHE A 1 89 ? 4.598 3.342 -7.871 1 98.75 89 PHE A C 1
ATOM 725 O O . PHE A 1 89 ? 4.992 2.613 -6.961 1 98.75 89 PHE A O 1
ATOM 732 N N . ALA A 1 90 ? 5.422 3.959 -8.617 1 98.69 90 ALA A N 1
ATOM 733 C CA . ALA A 1 90 ? 6.867 3.857 -8.445 1 98.69 90 ALA A CA 1
ATOM 734 C C . ALA A 1 90 ? 7.281 4.328 -7.051 1 98.69 90 ALA A C 1
ATOM 736 O O . ALA A 1 90 ? 8.125 3.699 -6.402 1 98.69 90 ALA A O 1
ATOM 737 N N . GLY A 1 91 ? 6.688 5.43 -6.605 1 98.62 91 GLY A N 1
ATOM 738 C CA . GLY A 1 91 ? 6.973 5.918 -5.266 1 98.62 91 GLY A CA 1
ATOM 739 C C . GLY A 1 91 ? 6.484 4.984 -4.176 1 98.62 91 GLY A C 1
ATOM 740 O O . GLY A 1 91 ? 7.164 4.789 -3.164 1 98.62 91 GLY A O 1
ATOM 741 N N . GLN A 1 92 ? 5.309 4.395 -4.398 1 98.81 92 GLN A N 1
ATOM 742 C CA . GLN A 1 92 ? 4.742 3.455 -3.439 1 98.81 92 GLN A CA 1
ATOM 743 C C . GLN A 1 92 ? 5.605 2.203 -3.32 1 98.81 92 GLN A C 1
ATOM 745 O O . GLN A 1 92 ? 5.836 1.703 -2.219 1 98.81 92 GLN A O 1
ATOM 750 N N . LEU A 1 93 ? 6.055 1.766 -4.453 1 98.88 93 LEU A N 1
ATOM 751 C CA . LEU A 1 93 ? 6.926 0.597 -4.484 1 98.88 93 LEU A CA 1
ATOM 752 C C . LEU A 1 93 ? 8.25 0.887 -3.791 1 98.88 93 LEU A C 1
ATOM 754 O O . LEU A 1 93 ? 8.75 0.059 -3.025 1 98.88 93 LEU A O 1
ATOM 758 N N . ALA A 1 94 ? 8.82 2.033 -4.035 1 98.81 94 ALA A N 1
ATOM 759 C CA . ALA A 1 94 ? 10.078 2.426 -3.396 1 98.81 94 ALA A CA 1
ATOM 760 C C . ALA A 1 94 ? 9.922 2.492 -1.88 1 98.81 94 ALA A C 1
ATOM 762 O O . ALA A 1 94 ? 10.789 2.021 -1.14 1 98.81 94 ALA A O 1
ATOM 763 N N . ALA A 1 95 ? 8.828 3.072 -1.426 1 98.88 95 ALA A N 1
ATOM 764 C CA . ALA A 1 95 ? 8.562 3.135 0.009 1 98.88 95 ALA A CA 1
ATOM 765 C C . ALA A 1 95 ? 8.484 1.737 0.614 1 98.88 95 ALA A C 1
ATOM 767 O O . ALA A 1 95 ? 9.047 1.481 1.681 1 98.88 95 ALA A O 1
ATOM 768 N N . ALA A 1 96 ? 7.785 0.856 -0.07 1 98.88 96 ALA A N 1
ATOM 769 C CA . ALA A 1 96 ? 7.664 -0.515 0.419 1 98.88 96 ALA A CA 1
ATOM 770 C C . ALA A 1 96 ? 9.023 -1.211 0.441 1 98.88 96 ALA A C 1
ATOM 772 O O . ALA A 1 96 ? 9.297 -2.016 1.333 1 98.88 96 ALA A O 1
ATOM 773 N N . GLN A 1 97 ? 9.859 -0.941 -0.561 1 98.81 97 GLN A N 1
ATOM 774 C CA . GLN A 1 97 ? 11.227 -1.455 -0.561 1 98.81 97 GLN A CA 1
ATOM 775 C C . GLN A 1 97 ? 11.969 -1.047 0.709 1 98.81 97 GLN A C 1
ATOM 777 O O . GLN A 1 97 ? 12.609 -1.878 1.353 1 98.81 97 GLN A O 1
ATOM 782 N N . LEU A 1 98 ? 11.82 0.176 1.067 1 98.75 98 LEU A N 1
ATOM 783 C CA . LEU A 1 98 ? 12.5 0.667 2.264 1 98.75 98 LEU A CA 1
ATOM 784 C C . LEU A 1 98 ? 11.945 -0.001 3.516 1 98.75 98 LEU A C 1
ATOM 786 O O . LEU A 1 98 ? 12.703 -0.386 4.41 1 98.75 98 LEU A O 1
ATOM 790 N N . LEU A 1 99 ? 10.625 -0.195 3.541 1 98.75 99 LEU A N 1
ATOM 791 C CA . LEU A 1 99 ? 9.961 -0.774 4.703 1 98.75 99 LEU A CA 1
ATOM 792 C C . LEU A 1 99 ? 10.305 -2.252 4.848 1 98.75 99 LEU A C 1
ATOM 794 O O . LEU A 1 99 ? 10.141 -2.832 5.922 1 98.75 99 LEU A O 1
ATOM 798 N N . THR A 1 100 ? 10.797 -2.912 3.758 1 98.69 100 THR A N 1
ATOM 799 C CA . THR A 1 100 ? 11.094 -4.34 3.77 1 98.69 100 THR A CA 1
ATOM 800 C C . THR A 1 100 ? 12.602 -4.582 3.701 1 98.69 100 THR A C 1
ATOM 802 O O . THR A 1 100 ? 13.039 -5.711 3.469 1 98.69 100 THR A O 1
ATOM 805 N N . ASN A 1 101 ? 13.383 -3.49 3.824 1 98.12 101 ASN A N 1
ATOM 806 C CA . ASN A 1 101 ? 14.836 -3.551 3.701 1 98.12 101 ASN A CA 1
ATOM 807 C C . ASN A 1 101 ? 15.266 -4.117 2.35 1 98.12 101 ASN A C 1
ATOM 809 O O . ASN A 1 101 ? 16.125 -5.004 2.285 1 98.12 101 ASN A O 1
ATOM 813 N N . ASN A 1 102 ? 14.547 -3.715 1.339 1 98.19 102 ASN A N 1
ATOM 814 C CA . ASN A 1 102 ? 14.867 -3.973 -0.062 1 98.19 102 ASN A CA 1
ATOM 815 C C . ASN A 1 102 ? 14.766 -5.461 -0.395 1 98.19 102 ASN A C 1
ATOM 817 O O . ASN A 1 102 ? 15.57 -5.984 -1.159 1 98.19 102 ASN A O 1
ATOM 821 N N . ARG A 1 103 ? 13.773 -6.082 0.156 1 98.62 103 ARG A N 1
ATOM 822 C CA . ARG A 1 103 ? 13.594 -7.512 -0.075 1 98.62 103 ARG A CA 1
ATOM 823 C C . ARG A 1 103 ? 12.477 -7.766 -1.087 1 98.62 103 ARG A C 1
ATOM 825 O O . ARG A 1 103 ? 12.031 -8.898 -1.256 1 98.62 103 ARG A O 1
ATOM 832 N N . ILE A 1 104 ? 12.008 -6.719 -1.772 1 98.75 104 ILE A N 1
ATOM 833 C CA . ILE A 1 104 ? 10.898 -6.875 -2.703 1 98.75 104 ILE A CA 1
ATOM 834 C C . ILE A 1 104 ? 11.43 -7.211 -4.094 1 98.75 104 ILE A C 1
ATOM 836 O O . ILE A 1 104 ? 12.422 -6.629 -4.543 1 98.75 104 ILE A O 1
ATOM 840 N N . GLU A 1 105 ? 10.828 -8.156 -4.695 1 98.62 105 GLU A N 1
ATOM 841 C CA . GLU A 1 105 ? 10.891 -8.438 -6.125 1 98.62 105 GLU A CA 1
ATOM 842 C C . GLU A 1 105 ? 9.531 -8.227 -6.785 1 98.62 105 GLU A C 1
ATOM 844 O O . GLU A 1 105 ? 8.516 -8.109 -6.102 1 98.62 105 GLU A O 1
ATOM 849 N N . VAL A 1 106 ? 9.609 -8.062 -8.102 1 98.19 106 VAL A N 1
ATOM 850 C CA . VAL A 1 106 ? 8.32 -7.746 -8.703 1 98.19 106 VAL A CA 1
ATOM 851 C C . VAL A 1 106 ? 8.227 -8.383 -10.086 1 98.19 106 VAL A C 1
ATOM 853 O O . VAL A 1 106 ? 9.188 -8.352 -10.859 1 98.19 106 VAL A O 1
ATOM 856 N N . ALA A 1 107 ? 7.09 -8.984 -10.336 1 97 107 ALA A N 1
ATOM 857 C CA . ALA A 1 107 ? 6.652 -9.203 -11.719 1 97 107 ALA A CA 1
ATOM 858 C C . ALA A 1 107 ? 5.605 -8.172 -12.125 1 97 107 ALA A C 1
ATOM 860 O O . ALA A 1 107 ? 4.777 -7.762 -11.312 1 97 107 ALA A O 1
ATOM 861 N N . PHE A 1 108 ? 5.711 -7.703 -13.312 1 95.69 108 PHE A N 1
ATOM 862 C CA . PHE A 1 108 ? 4.73 -6.785 -13.883 1 95.69 108 PHE A CA 1
ATOM 863 C C . PHE A 1 108 ? 3.926 -7.465 -14.977 1 95.69 108 PHE A C 1
ATOM 865 O O . PHE A 1 108 ? 4.473 -8.242 -15.766 1 95.69 108 PHE A O 1
ATOM 872 N N . GLY A 1 109 ? 2.666 -7.184 -14.984 1 93 109 GLY A N 1
ATOM 873 C CA . GLY A 1 109 ? 1.788 -7.715 -16.016 1 93 109 GLY A CA 1
ATOM 874 C C . GLY A 1 109 ? 0.738 -6.719 -16.469 1 93 109 GLY A C 1
ATOM 875 O O . GLY A 1 109 ? 0.517 -5.695 -15.82 1 93 109 GLY A O 1
ATOM 876 N N . ARG A 1 110 ? 0.168 -7.023 -17.609 1 90.25 110 ARG A N 1
ATOM 877 C CA . ARG A 1 110 ? -0.917 -6.219 -18.156 1 90.25 110 ARG A CA 1
ATOM 878 C C . ARG A 1 110 ? -2.215 -6.449 -17.391 1 90.25 110 ARG A C 1
ATOM 880 O O . ARG A 1 110 ? -2.986 -5.516 -17.172 1 90.25 110 ARG A O 1
ATOM 887 N N . GLY A 1 111 ? -2.359 -7.617 -16.875 1 88.12 111 GLY A N 1
ATOM 888 C CA . GLY A 1 111 ? -3.605 -7.984 -16.219 1 88.12 111 GLY A CA 1
ATOM 889 C C . GLY A 1 111 ? -4.559 -8.734 -17.125 1 88.12 111 GLY A C 1
ATOM 890 O O . GLY A 1 111 ? -4.297 -8.883 -18.328 1 88.12 111 GLY A O 1
ATOM 891 N N . HIS A 1 112 ? -5.656 -9.227 -16.562 1 86.31 112 HIS A N 1
ATOM 892 C CA . HIS A 1 112 ? -6.691 -9.945 -17.281 1 86.31 112 HIS A CA 1
ATOM 893 C C . HIS A 1 112 ? -7.695 -8.984 -17.922 1 86.31 112 HIS A C 1
ATOM 895 O O . HIS A 1 112 ? -7.918 -7.891 -17.391 1 86.31 112 HIS A O 1
ATOM 901 N N . ALA A 1 113 ? -8.336 -9.453 -18.984 1 85.25 113 ALA A N 1
ATOM 902 C CA . ALA A 1 113 ? -9.25 -8.602 -19.734 1 85.25 113 ALA A CA 1
ATOM 903 C C . ALA A 1 113 ? -10.438 -8.18 -18.875 1 85.25 113 ALA A C 1
ATOM 905 O O . ALA A 1 113 ? -10.969 -7.078 -19.047 1 85.25 113 ALA A O 1
ATOM 906 N N . TRP A 1 114 ? -10.75 -8.969 -17.922 1 86.44 114 TRP A N 1
ATOM 907 C CA . TRP A 1 114 ? -11.984 -8.742 -17.172 1 86.44 114 TRP A CA 1
ATOM 908 C C . TRP A 1 114 ? -11.789 -7.656 -16.125 1 86.44 114 TRP A C 1
ATOM 910 O O . TRP A 1 114 ? -12.766 -7.16 -15.555 1 86.44 114 TRP A O 1
ATOM 920 N N . VAL A 1 115 ? -10.602 -7.195 -15.891 1 90.75 115 VAL A N 1
ATOM 921 C CA . VAL A 1 115 ? -10.383 -6.242 -14.812 1 90.75 115 VAL A CA 1
ATOM 922 C C . VAL A 1 115 ? -10.617 -4.82 -15.32 1 90.75 115 VAL A C 1
ATOM 924 O O . VAL A 1 115 ? -10.969 -3.93 -14.539 1 90.75 115 VAL A O 1
ATOM 927 N N . PHE A 1 116 ? -10.492 -4.598 -16.594 1 93 116 PHE A N 1
ATOM 928 C CA . PHE A 1 116 ? -10.383 -3.242 -17.109 1 93 116 PHE A CA 1
ATOM 929 C C . PHE A 1 116 ? -11.727 -2.535 -17.078 1 93 116 PHE A C 1
ATOM 931 O O . PHE A 1 116 ? -11.828 -1.395 -16.625 1 93 116 PHE A O 1
ATOM 938 N N . PRO A 1 117 ? -12.805 -3.244 -17.469 1 90.69 117 PRO A N 1
ATOM 939 C CA . PRO A 1 117 ? -14.102 -2.566 -17.328 1 90.69 117 PRO A CA 1
ATOM 940 C C . PRO A 1 117 ? -14.43 -2.213 -15.883 1 90.69 117 PRO A C 1
ATOM 942 O O . PRO A 1 117 ? -15.039 -1.172 -15.617 1 90.69 117 PRO A O 1
ATOM 945 N N . LYS A 1 118 ? -13.961 -2.984 -14.977 1 94.38 118 LYS A N 1
ATOM 946 C CA . LYS A 1 118 ? -14.242 -2.771 -13.555 1 94.38 118 LYS A CA 1
ATOM 947 C C . LYS A 1 118 ? -13.359 -1.665 -12.984 1 94.38 118 LYS A C 1
ATOM 949 O O . LYS A 1 118 ? -13.648 -1.133 -11.906 1 94.38 118 LYS A O 1
ATOM 954 N N . ALA A 1 119 ? -12.375 -1.272 -13.727 1 96 119 ALA A N 1
ATOM 955 C CA . ALA A 1 119 ? -11.469 -0.201 -13.32 1 96 119 ALA A CA 1
ATOM 956 C C . ALA A 1 119 ? -11.734 1.073 -14.117 1 96 119 ALA A C 1
ATOM 958 O O . ALA A 1 119 ? -11.016 2.064 -13.969 1 96 119 ALA A O 1
ATOM 959 N N . SER A 1 120 ? -12.734 1.082 -14.93 1 96.69 120 SER A N 1
ATOM 960 C CA . SER A 1 120 ? -13.062 2.201 -15.805 1 96.69 120 SER A CA 1
ATOM 961 C C . SER A 1 120 ? -11.906 2.514 -16.75 1 96.69 120 SER A C 1
ATOM 963 O O . SER A 1 120 ? -11.578 3.68 -16.984 1 96.69 120 SER A O 1
ATOM 965 N N . ILE A 1 121 ? -11.219 1.472 -17.234 1 96.19 121 ILE A N 1
ATOM 966 C CA . ILE A 1 121 ? -10.148 1.588 -18.219 1 96.19 121 ILE A CA 1
ATOM 967 C C . ILE A 1 121 ? -10.562 0.889 -19.516 1 96.19 121 ILE A C 1
ATOM 969 O O . ILE A 1 121 ? -10.969 -0.277 -19.5 1 96.19 121 ILE A O 1
ATOM 973 N N . PRO A 1 122 ? -10.508 1.588 -20.641 1 93.81 122 PRO A N 1
ATOM 974 C CA . PRO A 1 122 ? -10.797 0.911 -21.891 1 93.81 122 PRO A CA 1
ATOM 975 C C . PRO A 1 122 ? -9.836 -0.239 -22.188 1 93.81 122 PRO A C 1
ATOM 977 O O . PRO A 1 122 ? -8.617 -0.066 -22.109 1 93.81 122 PRO A O 1
ATOM 980 N N . LEU A 1 123 ? -10.438 -1.352 -22.562 1 91.69 123 LEU A N 1
ATOM 981 C CA . LEU A 1 123 ? -9.656 -2.557 -22.828 1 91.69 123 LEU A CA 1
ATOM 982 C C . LEU A 1 123 ? -8.602 -2.301 -23.891 1 91.69 123 LEU A C 1
ATOM 984 O O . LEU A 1 123 ? -7.484 -2.814 -23.797 1 91.69 123 LEU A O 1
ATOM 988 N N . GLU A 1 124 ? -8.867 -1.468 -24.828 1 91.88 124 GLU A N 1
ATOM 989 C CA . GLU A 1 124 ? -7.996 -1.218 -25.969 1 91.88 124 GLU A CA 1
ATOM 990 C C . GLU A 1 124 ? -6.758 -0.427 -25.562 1 91.88 124 GLU A C 1
ATOM 992 O O . GLU A 1 124 ? -5.77 -0.381 -26.297 1 91.88 124 GLU A O 1
ATOM 997 N N . GLU A 1 125 ? -6.836 0.175 -24.391 1 94.75 125 GLU A N 1
ATOM 998 C CA . GLU A 1 125 ? -5.715 0.992 -23.938 1 94.75 125 GLU A CA 1
ATOM 999 C C . GLU A 1 125 ? -4.773 0.188 -23.047 1 94.75 125 GLU A C 1
ATOM 1001 O O . GLU A 1 125 ? -3.666 0.637 -22.734 1 94.75 125 GLU A O 1
ATOM 1006 N N . SER A 1 126 ? -5.203 -1.013 -22.688 1 93.88 126 SER A N 1
ATOM 1007 C CA . SER A 1 126 ? -4.512 -1.776 -21.656 1 93.88 126 SER A CA 1
ATOM 1008 C C . SER A 1 126 ? -3.076 -2.086 -22.047 1 93.88 126 SER A C 1
ATOM 1010 O O . SER A 1 126 ? -2.158 -1.968 -21.234 1 93.88 126 SER A O 1
ATOM 1012 N N . ARG A 1 127 ? -2.805 -2.465 -23.266 1 92.88 127 ARG A N 1
ATOM 1013 C CA . ARG A 1 127 ? -1.46 -2.816 -23.719 1 92.88 127 ARG A CA 1
ATOM 1014 C C . ARG A 1 127 ? -0.547 -1.595 -23.719 1 92.88 127 ARG A C 1
ATOM 1016 O O . ARG A 1 127 ? 0.59 -1.662 -23.25 1 92.88 127 ARG A O 1
ATOM 1023 N N . GLY A 1 128 ? -1.05 -0.511 -24.312 1 95.88 128 GLY A N 1
ATOM 1024 C CA . GLY A 1 128 ? -0.272 0.717 -24.344 1 95.88 128 GLY A CA 1
ATOM 1025 C C . GLY A 1 128 ? 0.052 1.242 -22.953 1 95.88 128 GLY A C 1
ATOM 1026 O O . GLY A 1 128 ? 1.189 1.632 -22.688 1 95.88 128 GLY A O 1
ATOM 1027 N N . ARG A 1 129 ? -0.935 1.214 -22.094 1 97.31 129 ARG A N 1
ATOM 1028 C CA . ARG A 1 129 ? -0.74 1.664 -20.719 1 97.31 129 ARG A CA 1
ATOM 1029 C C . ARG A 1 129 ? 0.251 0.767 -19.984 1 97.31 129 ARG A C 1
ATOM 1031 O O . ARG A 1 129 ? 1.028 1.241 -19.156 1 97.31 129 ARG A O 1
ATOM 1038 N N . PHE A 1 130 ? 0.2 -0.516 -20.359 1 95.94 130 PHE A N 1
ATOM 1039 C CA . PHE A 1 130 ? 1.157 -1.442 -19.766 1 95.94 130 PHE A CA 1
ATOM 1040 C C . PHE A 1 130 ? 2.578 -1.111 -20.203 1 95.94 130 PHE A C 1
ATOM 1042 O O . PHE A 1 130 ? 3.473 -0.956 -19.375 1 95.94 130 PHE A O 1
ATOM 1049 N N . THR A 1 131 ? 2.773 -0.964 -21.453 1 95.81 131 THR A N 1
ATOM 1050 C CA . THR A 1 131 ? 4.102 -0.751 -22.016 1 95.81 131 THR A CA 1
ATOM 1051 C C . THR A 1 131 ? 4.695 0.563 -21.516 1 95.81 131 THR A C 1
ATOM 1053 O O . THR A 1 131 ? 5.82 0.59 -21.016 1 95.81 131 THR A O 1
ATOM 1056 N N . GLU A 1 132 ? 3.926 1.637 -21.609 1 98.25 132 GLU A N 1
ATOM 1057 C CA . GLU A 1 132 ? 4.414 2.939 -21.172 1 98.25 132 GLU A CA 1
ATOM 1058 C C . GLU A 1 132 ? 4.613 2.971 -19.656 1 98.25 132 GLU A C 1
ATOM 1060 O O . GLU A 1 132 ? 5.602 3.521 -19.172 1 98.25 132 GLU A O 1
ATOM 1065 N N . GLY A 1 133 ? 3.637 2.396 -18.938 1 98.19 133 GLY A N 1
ATOM 1066 C CA . GLY A 1 133 ? 3.75 2.354 -17.5 1 98.19 133 GLY A CA 1
ATOM 1067 C C . GLY A 1 133 ? 4.996 1.635 -17.016 1 98.19 133 GLY A C 1
ATOM 1068 O O . GLY A 1 13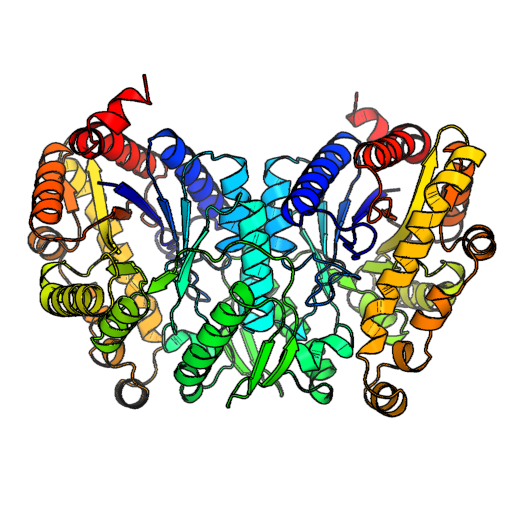3 ? 5.676 2.104 -16.094 1 98.19 133 GLY A O 1
ATOM 1069 N N . LEU A 1 134 ? 5.246 0.527 -17.641 1 97 134 LEU A N 1
ATOM 1070 C CA . LEU A 1 134 ? 6.434 -0.245 -17.281 1 97 134 LEU A CA 1
ATOM 1071 C C . LEU A 1 134 ? 7.703 0.554 -17.547 1 97 134 LEU A C 1
ATOM 1073 O O . LEU A 1 134 ? 8.617 0.573 -16.719 1 97 134 LEU A O 1
ATOM 1077 N N . GLU A 1 135 ? 7.801 1.209 -18.641 1 97.62 135 GLU A N 1
ATOM 1078 C CA . GLU A 1 135 ? 8.945 2.043 -18.984 1 97.62 135 GLU A CA 1
ATOM 1079 C C . GLU A 1 135 ? 9.141 3.158 -17.953 1 97.62 135 GLU A C 1
ATOM 1081 O O . GLU A 1 135 ? 10.266 3.447 -17.547 1 97.62 135 GLU A O 1
ATOM 1086 N N . ILE A 1 136 ? 8.062 3.732 -17.578 1 98.44 136 ILE A N 1
ATOM 1087 C CA . ILE A 1 136 ? 8.094 4.828 -16.609 1 98.44 136 ILE A CA 1
ATOM 1088 C C . ILE A 1 136 ? 8.594 4.32 -15.266 1 98.44 136 ILE A C 1
ATOM 1090 O O . ILE A 1 136 ? 9.438 4.957 -14.625 1 98.44 136 ILE A O 1
ATOM 1094 N N . ILE A 1 137 ? 8.094 3.182 -14.859 1 98.38 137 ILE A N 1
ATOM 1095 C CA . ILE A 1 137 ? 8.516 2.607 -13.586 1 98.38 137 ILE A CA 1
ATOM 1096 C C . ILE A 1 137 ? 10.008 2.307 -13.625 1 98.38 137 ILE A C 1
ATOM 1098 O O . ILE A 1 137 ? 10.734 2.59 -12.672 1 98.38 137 ILE A O 1
ATOM 1102 N N . GLU A 1 138 ? 10.484 1.748 -14.727 1 97.75 138 GLU A N 1
ATOM 1103 C CA . GLU A 1 138 ? 11.914 1.478 -14.867 1 97.75 138 GLU A CA 1
ATOM 1104 C C . GLU A 1 138 ? 12.727 2.766 -14.789 1 97.75 138 GLU A C 1
ATOM 1106 O O . GLU A 1 138 ? 13.734 2.826 -14.086 1 97.75 138 GLU A O 1
ATOM 1111 N N . LYS A 1 139 ? 12.281 3.816 -15.477 1 98 139 LYS A N 1
ATOM 1112 C CA . LYS A 1 139 ? 12.969 5.105 -15.453 1 98 139 LYS A CA 1
ATOM 1113 C C . LYS A 1 139 ? 13 5.688 -14.047 1 98 139 LYS A C 1
ATOM 1115 O O . LYS A 1 139 ? 14.008 6.266 -13.625 1 98 139 LYS A O 1
ATOM 1120 N N . ALA A 1 140 ? 11.898 5.539 -13.375 1 97.88 140 ALA A N 1
ATOM 1121 C CA . ALA A 1 140 ? 11.773 6.086 -12.031 1 97.88 140 ALA A CA 1
ATOM 1122 C C . ALA A 1 140 ? 12.836 5.496 -11.102 1 97.88 140 ALA A C 1
ATOM 1124 O O . ALA A 1 140 ? 13.328 6.18 -10.203 1 97.88 140 ALA A O 1
ATOM 1125 N N . PHE A 1 141 ? 13.219 4.246 -11.305 1 97.81 141 PHE A N 1
ATOM 1126 C CA . PHE A 1 141 ? 14.219 3.602 -10.453 1 97.81 141 PHE A CA 1
ATOM 1127 C C . PHE A 1 141 ? 15.625 3.879 -10.969 1 97.81 141 PHE A C 1
ATOM 1129 O O . PHE A 1 141 ? 16.578 3.932 -10.18 1 97.81 141 PHE A O 1
ATOM 1136 N N . ASP A 1 142 ? 15.758 4.113 -12.227 1 97.31 142 ASP A N 1
ATOM 1137 C CA . ASP A 1 142 ? 17.078 4.148 -12.836 1 97.31 142 ASP A CA 1
ATOM 1138 C C . ASP A 1 142 ? 17.609 5.578 -12.922 1 97.31 142 ASP A C 1
ATOM 1140 O O . ASP A 1 142 ? 18.828 5.797 -12.969 1 97.31 142 ASP A O 1
ATOM 1144 N N . GLU A 1 143 ? 16.641 6.551 -12.961 1 97.88 143 GLU A N 1
ATOM 1145 C CA . GLU A 1 143 ? 17.031 7.945 -13.172 1 97.88 143 GLU A CA 1
ATOM 1146 C C . GLU A 1 143 ? 16.547 8.828 -12.023 1 97.88 143 GLU A C 1
ATOM 1148 O O . GLU A 1 143 ? 15.438 8.656 -11.523 1 97.88 143 GLU A O 1
ATOM 1153 N N . GLU A 1 144 ? 17.375 9.719 -11.594 1 96.31 144 GLU A N 1
ATOM 1154 C CA . GLU A 1 144 ? 17.016 10.648 -10.523 1 96.31 144 GLU A CA 1
ATOM 1155 C C . GLU A 1 144 ? 15.875 11.562 -10.953 1 96.31 144 GLU A C 1
ATOM 1157 O O . GLU A 1 144 ? 14.961 11.828 -10.172 1 96.31 144 GLU A O 1
ATOM 1162 N N . VAL A 1 145 ? 16 12.141 -12.117 1 96.88 145 VAL A N 1
ATOM 1163 C CA . VAL A 1 145 ? 15 12.977 -12.758 1 96.88 145 VAL A CA 1
ATOM 1164 C C . VAL A 1 145 ? 14.789 12.516 -14.195 1 96.88 145 VAL A C 1
ATOM 1166 O O . VAL A 1 145 ? 15.742 12.172 -14.891 1 96.88 145 VAL A O 1
ATOM 1169 N N . PHE A 1 146 ? 13.5 12.461 -14.648 1 97.69 146 PHE A N 1
ATOM 1170 C CA . PHE A 1 146 ? 13.25 12.008 -16.016 1 97.69 146 PHE A CA 1
ATOM 1171 C C . PHE A 1 146 ? 12 12.664 -16.578 1 97.69 146 PHE A C 1
ATOM 1173 O O . PHE A 1 146 ? 11.203 13.242 -15.836 1 97.69 146 PHE A O 1
ATOM 1180 N N . SER A 1 147 ? 11.898 12.664 -17.844 1 98.06 147 SER A N 1
ATOM 1181 C CA . SER A 1 147 ? 10.703 13.016 -18.609 1 98.06 147 SER A CA 1
ATOM 1182 C C . SER A 1 147 ? 10.219 11.836 -19.438 1 98.06 147 SER A C 1
ATOM 1184 O O . SER A 1 147 ? 10.961 10.883 -19.672 1 98.06 147 SER A O 1
ATOM 1186 N N . TYR A 1 148 ? 9.016 11.781 -19.734 1 98.31 148 TYR A N 1
ATOM 1187 C CA . TYR A 1 148 ? 8.406 10.742 -20.562 1 98.31 148 TYR A CA 1
ATOM 1188 C C . TYR A 1 148 ? 7.262 11.312 -21.391 1 98.31 148 TYR A C 1
ATOM 1190 O O . TYR A 1 148 ? 6.352 11.945 -20.844 1 98.31 148 TYR A O 1
ATOM 1198 N N . HIS A 1 149 ? 7.32 11.102 -22.656 1 98.25 149 HIS A N 1
ATOM 1199 C CA . HIS A 1 149 ? 6.309 11.602 -23.578 1 98.25 149 HIS A CA 1
ATOM 1200 C C . HIS A 1 149 ? 5.723 10.469 -24.422 1 98.25 149 HIS A C 1
ATOM 1202 O O . HIS A 1 149 ? 6.184 10.211 -25.531 1 98.25 149 HIS A O 1
ATOM 1208 N N . GLY A 1 150 ? 4.672 9.859 -23.859 1 98.25 150 GLY A N 1
ATOM 1209 C CA . GLY A 1 150 ? 3.982 8.789 -24.562 1 98.25 150 GLY A CA 1
ATOM 1210 C C . GLY A 1 150 ? 2.553 9.141 -24.922 1 98.25 150 GLY A C 1
ATOM 1211 O O . GLY A 1 150 ? 2.176 10.32 -24.922 1 98.25 150 GLY A O 1
ATOM 1212 N N . GLN A 1 151 ? 1.806 8.156 -25.359 1 97.81 151 GLN A N 1
ATOM 1213 C CA . GLN A 1 151 ? 0.404 8.32 -25.734 1 97.81 151 GLN A CA 1
ATOM 1214 C C . GLN A 1 151 ? -0.476 8.477 -24.5 1 97.81 151 GLN A C 1
ATOM 1216 O O . GLN A 1 151 ? -1.414 9.273 -24.484 1 97.81 151 GLN A O 1
ATOM 1221 N N . TYR A 1 152 ? -0.146 7.773 -23.453 1 97.56 152 TYR A N 1
ATOM 1222 C CA . TYR A 1 152 ? -1.03 7.691 -22.297 1 97.56 152 TYR A CA 1
ATOM 1223 C C . TYR A 1 152 ? -0.474 8.492 -21.125 1 97.56 152 TYR A C 1
ATOM 1225 O O . TYR A 1 152 ? -1.224 8.914 -20.234 1 97.56 152 TYR A O 1
ATOM 1233 N N . TYR A 1 153 ? 0.849 8.672 -21.141 1 98 153 TYR A N 1
ATOM 1234 C CA . TYR A 1 153 ? 1.504 9.398 -20.047 1 98 153 TYR A CA 1
ATOM 1235 C C . TYR A 1 153 ? 2.453 10.461 -20.594 1 98 153 TYR A C 1
ATOM 1237 O O . TYR A 1 153 ? 3.213 10.195 -21.531 1 98 153 TYR A O 1
ATOM 1245 N N . GLN A 1 154 ? 2.312 11.633 -20 1 97.31 154 GLN A N 1
ATOM 1246 C CA . GLN A 1 154 ? 3.162 12.773 -20.312 1 97.31 154 GLN A CA 1
ATOM 1247 C C . GLN A 1 154 ? 3.65 13.469 -19.047 1 97.31 154 GLN A C 1
ATOM 1249 O O . GLN A 1 154 ? 2.857 14.07 -18.312 1 97.31 154 GLN A O 1
ATOM 1254 N N . VAL A 1 155 ? 4.934 13.375 -18.828 1 95.38 155 VAL A N 1
ATOM 1255 C CA . VAL A 1 155 ? 5.484 14.023 -17.641 1 95.38 155 VAL A CA 1
ATOM 1256 C C . VAL A 1 155 ? 6.816 14.688 -17.984 1 95.38 155 VAL A C 1
ATOM 1258 O O . VAL A 1 155 ? 7.539 14.219 -18.875 1 95.38 155 VAL A O 1
ATOM 1261 N N . ASP A 1 156 ? 7.043 15.805 -17.281 1 94.69 156 ASP A N 1
ATOM 1262 C CA . ASP A 1 156 ? 8.297 16.531 -17.484 1 94.69 156 ASP A CA 1
ATOM 1263 C C . ASP A 1 156 ? 9.055 16.672 -16.156 1 94.69 156 ASP A C 1
ATOM 1265 O O . ASP A 1 156 ? 8.5 17.172 -15.172 1 94.69 156 ASP A O 1
ATOM 1269 N N . ASN A 1 157 ? 10.242 16.25 -16.125 1 94.19 157 ASN A N 1
ATOM 1270 C CA . ASN A 1 157 ? 11.172 16.531 -15.047 1 94.19 157 ASN A CA 1
ATOM 1271 C C . ASN A 1 157 ? 10.633 16.062 -13.695 1 94.19 157 ASN A C 1
ATOM 1273 O O . ASN A 1 157 ? 10.555 16.844 -12.75 1 94.19 157 ASN A O 1
ATOM 1277 N N . VAL A 1 158 ? 10.328 14.828 -13.68 1 95.75 158 VAL A N 1
ATOM 1278 C CA . VAL A 1 158 ? 9.766 14.266 -12.453 1 95.75 158 VAL A CA 1
ATOM 1279 C C . VAL A 1 158 ? 10.859 13.555 -11.664 1 95.75 158 VAL A C 1
ATOM 1281 O O . VAL A 1 158 ? 11.734 12.898 -12.25 1 95.75 158 VAL A O 1
ATOM 1284 N N . ARG A 1 159 ? 10.867 13.82 -10.375 1 95.12 159 ARG A N 1
ATOM 1285 C CA . ARG A 1 159 ? 11.703 13.102 -9.422 1 95.12 159 ARG A CA 1
ATOM 1286 C C . ARG A 1 159 ? 10.859 12.219 -8.508 1 95.12 159 ARG A C 1
ATOM 1288 O O . ARG A 1 159 ? 10.133 12.719 -7.641 1 95.12 159 ARG A O 1
ATOM 1295 N N . VAL A 1 160 ? 10.969 10.938 -8.711 1 96.5 160 VAL A N 1
ATOM 1296 C CA . VAL A 1 160 ? 10.211 10.023 -7.855 1 96.5 160 VAL A CA 1
ATOM 1297 C C . VAL A 1 160 ? 10.969 9.797 -6.551 1 96.5 160 VAL A C 1
ATOM 1299 O O . VAL A 1 160 ? 12.148 9.445 -6.566 1 96.5 160 VAL A O 1
ATOM 1302 N N . VAL A 1 161 ? 10.32 10.094 -5.441 1 96.81 161 VAL A N 1
ATOM 1303 C CA . VAL A 1 161 ? 10.844 9.859 -4.102 1 96.81 161 VAL A CA 1
ATOM 1304 C C . VAL A 1 161 ? 9.852 9.031 -3.291 1 96.81 161 VAL A C 1
ATOM 1306 O O . VAL A 1 161 ? 8.648 9.062 -3.549 1 96.81 161 VAL A O 1
ATOM 1309 N N . PRO A 1 162 ? 10.305 8.336 -2.344 1 98.12 162 PRO A N 1
ATOM 1310 C CA . PRO A 1 162 ? 11.695 8.078 -1.964 1 98.12 162 PRO A CA 1
ATOM 1311 C C . PRO A 1 162 ? 12.445 7.246 -3.002 1 98.12 162 PRO A C 1
ATOM 1313 O O . PRO A 1 162 ? 11.844 6.75 -3.955 1 98.12 162 PRO A O 1
ATOM 1316 N N . ARG A 1 163 ? 13.703 7.168 -2.803 1 97.12 163 ARG A N 1
ATOM 1317 C CA . ARG A 1 163 ? 14.539 6.32 -3.646 1 97.12 163 ARG A CA 1
ATOM 1318 C C . ARG A 1 163 ? 14.891 5.02 -2.938 1 97.12 163 ARG A C 1
ATOM 1320 O O . ARG A 1 163 ? 15.148 5.012 -1.731 1 97.12 163 ARG A O 1
ATOM 1327 N N . ALA A 1 164 ? 14.883 3.955 -3.688 1 97.69 164 ALA A N 1
ATOM 1328 C CA . ALA A 1 164 ? 15.32 2.625 -3.273 1 97.69 164 ALA A CA 1
ATOM 1329 C C . ALA A 1 164 ? 15.969 1.877 -4.434 1 97.69 164 ALA A C 1
ATOM 1331 O O . ALA A 1 164 ? 15.828 2.266 -5.594 1 97.69 164 ALA A O 1
ATOM 1332 N N . PRO A 1 165 ? 16.75 0.875 -4.129 1 97.12 165 PRO A N 1
ATOM 1333 C CA . PRO A 1 165 ? 17.281 0.07 -5.227 1 97.12 165 PRO A CA 1
ATOM 1334 C C . PRO A 1 165 ? 16.188 -0.542 -6.098 1 97.12 165 PRO A C 1
ATOM 1336 O O . PRO A 1 165 ? 15.125 -0.907 -5.594 1 97.12 165 PRO A O 1
ATOM 1339 N N . ARG A 1 166 ? 16.5 -0.584 -7.379 1 97.12 166 ARG A N 1
ATOM 1340 C CA . ARG A 1 166 ? 15.562 -1.248 -8.281 1 97.12 166 ARG A CA 1
ATOM 1341 C C . ARG A 1 166 ? 15.328 -2.697 -7.859 1 97.12 166 ARG A C 1
ATOM 1343 O O . ARG A 1 166 ? 16.281 -3.449 -7.66 1 97.12 166 ARG A O 1
ATOM 1350 N N . PRO A 1 167 ? 14.102 -3.055 -7.691 1 98.06 167 PRO A N 1
ATOM 1351 C CA . PRO A 1 167 ? 13.852 -4.469 -7.406 1 98.06 167 PRO A CA 1
ATOM 1352 C C . PRO A 1 167 ? 14.141 -5.371 -8.602 1 98.06 167 PRO A C 1
ATOM 1354 O O . PRO A 1 167 ? 14.141 -4.91 -9.742 1 98.06 167 PRO A O 1
ATOM 1357 N N . LYS A 1 168 ? 14.445 -6.629 -8.305 1 97.62 168 LYS A N 1
ATOM 1358 C CA . LYS A 1 168 ? 14.516 -7.609 -9.383 1 97.62 168 LYS A CA 1
ATOM 1359 C C . LYS A 1 168 ? 13.164 -7.746 -10.086 1 97.62 168 LYS A C 1
ATOM 1361 O O . LYS A 1 168 ? 12.125 -7.812 -9.438 1 97.62 168 LYS A O 1
ATOM 1366 N N . ILE A 1 169 ? 13.25 -7.734 -11.375 1 97.94 169 ILE A N 1
ATOM 1367 C CA . ILE A 1 169 ? 12.023 -7.711 -12.156 1 97.94 169 ILE A CA 1
ATOM 1368 C C . ILE A 1 169 ? 11.812 -9.062 -12.836 1 97.94 169 ILE A C 1
ATOM 1370 O O . ILE A 1 169 ? 12.766 -9.68 -13.32 1 97.94 169 ILE A O 1
ATOM 1374 N N . TYR A 1 170 ? 10.625 -9.523 -12.812 1 97.38 170 TYR A N 1
ATOM 1375 C CA . TYR A 1 170 ? 10.172 -10.742 -13.484 1 97.38 170 TYR A CA 1
ATOM 1376 C C . TYR A 1 170 ? 9.031 -10.445 -14.445 1 97.38 170 TYR A C 1
ATOM 1378 O O . TYR A 1 170 ? 8.438 -9.359 -14.398 1 97.38 170 TYR A O 1
ATOM 1386 N N . THR A 1 171 ? 8.883 -11.305 -15.32 1 92.88 171 THR A N 1
ATOM 1387 C CA . THR A 1 171 ? 7.672 -11.305 -16.141 1 92.88 171 THR A CA 1
ATOM 1388 C C . THR A 1 171 ? 7.102 -12.711 -16.266 1 92.88 171 THR A C 1
ATOM 1390 O O . THR A 1 171 ? 7.789 -13.695 -15.969 1 92.88 171 THR A O 1
ATOM 1393 N N . GLY A 1 172 ? 5.871 -12.719 -16.391 1 83.56 172 GLY A N 1
ATOM 1394 C CA . GLY A 1 172 ? 5.199 -13.984 -16.625 1 83.56 172 GLY A CA 1
ATOM 1395 C C . GLY A 1 172 ? 4.523 -14.062 -17.984 1 83.56 172 GLY A C 1
ATOM 1396 O O . GLY A 1 172 ? 4.793 -13.25 -18.875 1 83.56 172 GLY A O 1
ATOM 1397 N N . GLY A 1 173 ? 3.861 -15.008 -18.188 1 73.56 173 GLY A N 1
ATOM 1398 C CA . GLY A 1 173 ? 3.096 -15.211 -19.406 1 73.56 173 GLY A CA 1
ATOM 1399 C C . GLY A 1 173 ? 3.607 -16.359 -20.25 1 73.56 173 GLY A C 1
ATOM 1400 O O . GLY A 1 173 ? 4.48 -17.109 -19.828 1 73.56 173 GLY A O 1
ATOM 1401 N N . ALA A 1 174 ? 2.889 -16.531 -21.312 1 68.12 174 ALA A N 1
ATOM 1402 C CA . ALA A 1 174 ? 3.234 -17.672 -22.156 1 68.12 174 ALA A CA 1
ATOM 1403 C C . ALA A 1 174 ? 3.557 -17.25 -23.578 1 68.12 174 ALA A C 1
ATOM 1405 O O . ALA A 1 174 ? 3.605 -18.062 -24.5 1 68.12 174 ALA A O 1
ATOM 1406 N N . SER A 1 175 ? 3.787 -15.93 -23.734 1 79.12 175 SER A N 1
ATOM 1407 C CA . SER A 1 175 ? 4.055 -15.484 -25.094 1 79.12 175 SER A CA 1
ATOM 1408 C C . SER A 1 175 ? 5.555 -15.43 -25.375 1 79.12 175 SER A C 1
ATOM 1410 O O . SER A 1 175 ? 6.348 -15.125 -24.484 1 79.12 175 SER A O 1
ATOM 1412 N N . ASN A 1 176 ? 5.867 -15.711 -26.625 1 87.81 176 ASN A N 1
ATOM 1413 C CA . ASN A 1 176 ? 7.254 -15.586 -27.062 1 87.81 176 ASN A CA 1
ATOM 1414 C C . ASN A 1 176 ? 7.789 -14.172 -26.828 1 87.81 176 ASN A C 1
ATOM 1416 O O . ASN A 1 176 ? 8.938 -14.008 -26.406 1 87.81 176 ASN A O 1
ATOM 1420 N N . HIS A 1 177 ? 6.965 -13.297 -27.047 1 86 177 HIS A N 1
ATOM 1421 C CA . HIS A 1 177 ? 7.355 -11.906 -26.891 1 86 177 HIS A CA 1
ATOM 1422 C C . HIS A 1 177 ? 7.82 -11.609 -25.469 1 86 177 HIS A C 1
ATOM 1424 O O . HIS A 1 177 ? 8.867 -10.984 -25.281 1 86 177 HIS A O 1
ATOM 1430 N N . ASN A 1 178 ? 7.109 -12.055 -24.484 1 87.69 178 ASN A N 1
ATOM 1431 C CA . ASN A 1 178 ? 7.453 -11.805 -23.078 1 87.69 178 ASN A CA 1
ATOM 1432 C C . ASN A 1 178 ? 8.781 -12.453 -22.703 1 87.69 178 ASN A C 1
ATOM 1434 O O . ASN A 1 178 ? 9.594 -11.852 -22 1 87.69 178 ASN A O 1
ATOM 1438 N N . TYR A 1 179 ? 8.977 -13.648 -23.219 1 92.94 179 TYR A N 1
ATOM 1439 C CA . TYR A 1 179 ? 10.195 -14.375 -22.875 1 92.94 179 TYR A CA 1
ATOM 1440 C C . TYR A 1 179 ? 11.406 -13.758 -23.562 1 92.94 179 TYR A C 1
ATOM 1442 O O . TYR A 1 179 ? 12.492 -13.695 -22.984 1 92.94 179 TYR A O 1
ATOM 1450 N N . GLU A 1 180 ? 11.195 -13.312 -24.766 1 95 180 GLU A N 1
ATOM 1451 C CA . GLU A 1 180 ? 12.273 -12.617 -25.469 1 95 180 GLU A CA 1
ATOM 1452 C C . GLU A 1 180 ? 12.617 -11.297 -24.781 1 95 180 GLU A C 1
ATOM 1454 O O . GLU A 1 180 ? 13.789 -10.969 -24.609 1 95 180 GLU A O 1
ATOM 1459 N N . MET A 1 181 ? 11.609 -10.617 -24.422 1 93.19 181 MET A N 1
ATOM 1460 C CA . MET A 1 181 ? 11.805 -9.352 -23.734 1 93.19 181 MET A CA 1
ATOM 1461 C C . MET A 1 181 ? 12.547 -9.555 -22.406 1 93.19 181 MET A C 1
ATOM 1463 O O . MET A 1 181 ? 13.469 -8.805 -22.094 1 93.19 181 MET A O 1
ATOM 1467 N N . ALA A 1 182 ? 12.164 -10.531 -21.688 1 96.31 182 ALA A N 1
ATOM 1468 C CA . ALA A 1 182 ? 12.812 -10.844 -20.422 1 96.31 182 ALA A CA 1
ATOM 1469 C C . ALA A 1 182 ? 14.297 -11.148 -20.641 1 96.31 182 ALA A C 1
ATOM 1471 O O . ALA A 1 182 ? 15.148 -10.648 -19.891 1 96.31 182 ALA A O 1
ATOM 1472 N N . GLY A 1 183 ? 14.57 -11.945 -21.656 1 97.5 183 GLY A N 1
ATOM 1473 C CA . GLY A 1 183 ? 15.953 -12.273 -21.969 1 97.5 183 GLY A CA 1
ATOM 1474 C C . GLY A 1 183 ? 16.781 -11.062 -22.328 1 97.5 183 GLY A C 1
ATOM 1475 O O . GLY A 1 183 ? 17.938 -10.953 -21.922 1 97.5 183 GLY A O 1
ATOM 1476 N N . LYS A 1 184 ? 16.172 -10.195 -23.109 1 97.31 184 LYS A N 1
ATOM 1477 C CA . LYS A 1 184 ? 16.859 -8.984 -23.547 1 97.31 184 LYS A CA 1
ATOM 1478 C C . LYS A 1 184 ? 17.172 -8.078 -22.359 1 97.31 184 LYS A C 1
ATOM 1480 O O . LYS A 1 184 ? 18.25 -7.48 -22.297 1 97.31 184 LYS A O 1
ATOM 1485 N N . LYS A 1 185 ? 16.297 -8.047 -21.406 1 96.25 185 LYS A N 1
ATOM 1486 C CA . LYS A 1 185 ? 16.391 -7.074 -20.312 1 96.25 185 LYS A CA 1
ATOM 1487 C C . LYS A 1 185 ? 17.078 -7.68 -19.094 1 96.25 185 LYS A C 1
ATOM 1489 O O . LYS A 1 185 ? 17.406 -6.969 -18.141 1 96.25 185 LYS A O 1
ATOM 1494 N N . GLY A 1 186 ? 17.203 -8.953 -19.109 1 97.25 186 GLY A N 1
ATOM 1495 C CA . GLY A 1 186 ? 17.781 -9.633 -17.969 1 97.25 186 GLY A CA 1
ATOM 1496 C C . GLY A 1 186 ? 16.781 -9.836 -16.828 1 97.25 186 GLY A C 1
ATOM 1497 O O . GLY A 1 186 ? 17.156 -9.828 -15.664 1 97.25 186 GLY A O 1
ATOM 1498 N N . TRP A 1 187 ? 15.523 -9.922 -17.156 1 97.88 187 TRP A N 1
ATOM 1499 C CA . TRP A 1 187 ? 14.469 -10.164 -16.172 1 97.88 187 TRP A CA 1
ATOM 1500 C C . TRP A 1 187 ? 14.312 -11.656 -15.914 1 97.88 187 TRP A C 1
ATOM 1502 O O . TRP A 1 187 ? 14.719 -12.484 -16.734 1 97.88 187 TRP A O 1
ATOM 1512 N N . GLY A 1 188 ? 13.836 -12.031 -14.758 1 97.88 188 GLY A N 1
ATOM 1513 C CA . GLY A 1 188 ? 13.414 -13.398 -14.523 1 97.88 188 GLY A CA 1
ATOM 1514 C C . GLY A 1 188 ? 12.086 -13.734 -15.18 1 97.88 188 GLY A C 1
ATOM 1515 O O . GLY A 1 188 ? 11.336 -12.836 -15.57 1 97.88 188 GLY A O 1
ATOM 1516 N N . VAL A 1 189 ? 11.859 -15.008 -15.328 1 96.5 189 VAL A N 1
ATOM 1517 C CA . VAL A 1 189 ? 10.57 -15.445 -15.852 1 96.5 189 VAL A CA 1
ATOM 1518 C C . VAL A 1 189 ? 9.875 -16.344 -14.82 1 96.5 189 VAL A C 1
ATOM 1520 O O . VAL A 1 189 ? 10.523 -17.125 -14.133 1 96.5 189 VAL A O 1
ATOM 1523 N N . LEU A 1 190 ? 8.586 -16.094 -14.695 1 95.38 190 LEU A N 1
ATOM 1524 C CA . LEU A 1 190 ? 7.734 -16.844 -13.781 1 95.38 190 LEU A CA 1
ATOM 1525 C C . LEU A 1 190 ? 6.781 -17.75 -14.547 1 95.38 190 LEU A C 1
ATOM 1527 O O . LEU A 1 190 ? 6.043 -17.297 -15.422 1 95.38 190 LEU A O 1
ATOM 1531 N N . ILE A 1 191 ? 6.863 -18.984 -14.234 1 92.06 191 ILE A N 1
ATOM 1532 C CA . ILE A 1 191 ? 5.91 -19.953 -14.758 1 92.06 191 ILE A CA 1
ATOM 1533 C C . ILE A 1 191 ? 4.801 -20.188 -13.734 1 92.06 191 ILE A C 1
ATOM 1535 O O . ILE A 1 191 ? 5.062 -20.688 -12.633 1 92.06 191 ILE A O 1
ATOM 1539 N N . THR A 1 192 ? 3.631 -19.844 -14.094 1 85.81 192 THR A N 1
ATOM 1540 C CA . THR A 1 192 ? 2.514 -19.797 -13.156 1 85.81 192 THR A CA 1
ATOM 1541 C C . THR A 1 192 ? 2.035 -21.219 -12.828 1 85.81 192 THR A C 1
ATOM 1543 O O . THR A 1 192 ? 2.342 -22.172 -13.555 1 85.81 192 THR A O 1
ATOM 1546 N N . PRO A 1 193 ? 1.271 -21.219 -11.742 1 78.75 193 PRO A N 1
ATOM 1547 C CA . PRO A 1 193 ? 0.755 -22.547 -11.406 1 78.75 193 PRO A CA 1
ATOM 1548 C C . PRO A 1 193 ? -0.151 -23.125 -12.492 1 78.75 193 PRO A C 1
ATOM 1550 O O . PRO A 1 193 ? -0.732 -22.375 -13.281 1 78.75 193 PRO A O 1
ATOM 1553 N N . MET A 1 194 ? -0.215 -24.344 -12.633 1 76.56 194 MET A N 1
ATOM 1554 C CA . MET A 1 194 ? -1.081 -25.109 -13.516 1 76.56 194 MET A CA 1
ATOM 1555 C C . MET A 1 194 ? -0.581 -25.047 -14.961 1 76.56 194 MET A C 1
ATOM 1557 O O . MET A 1 194 ? -1.36 -25.203 -15.898 1 76.56 194 MET A O 1
ATOM 1561 N N . LEU A 1 195 ? 0.544 -24.641 -15.156 1 80.69 195 LEU A N 1
ATOM 1562 C CA . LEU A 1 195 ? 1.244 -24.719 -16.438 1 80.69 195 LEU A CA 1
ATOM 1563 C C . LEU A 1 195 ? 2.471 -25.625 -16.328 1 80.69 195 LEU A C 1
ATOM 1565 O O . LEU A 1 195 ? 3.557 -25.156 -15.977 1 80.69 195 LEU A O 1
ATOM 1569 N N . PRO A 1 196 ? 2.238 -26.875 -16.703 1 83.38 196 PRO A N 1
ATOM 1570 C CA . PRO A 1 196 ? 3.377 -27.797 -16.641 1 83.38 196 PRO A CA 1
ATOM 1571 C C . PRO A 1 196 ? 4.578 -27.297 -17.438 1 83.38 196 PRO A C 1
ATOM 1573 O O . PRO A 1 196 ? 4.41 -26.672 -18.5 1 83.38 196 PRO A O 1
ATOM 1576 N N . LEU A 1 197 ? 5.75 -27.656 -16.969 1 86.25 197 LEU A N 1
ATOM 1577 C CA . LEU A 1 197 ? 7 -27.203 -17.562 1 86.25 197 LEU A CA 1
ATOM 1578 C C . LEU A 1 197 ? 7.078 -27.625 -19.031 1 86.25 197 LEU A C 1
ATOM 1580 O O . LEU A 1 197 ? 7.617 -26.891 -19.859 1 86.25 197 LEU A O 1
ATOM 1584 N N . SER A 1 198 ? 6.57 -28.781 -19.312 1 85.06 198 SER A N 1
ATOM 1585 C CA . SER A 1 198 ? 6.633 -29.328 -20.656 1 85.06 198 SER A CA 1
ATOM 1586 C C . SER A 1 198 ? 5.922 -28.422 -21.672 1 85.06 198 SER A C 1
ATOM 1588 O O . SER A 1 198 ? 6.25 -28.422 -22.859 1 85.06 198 SER A O 1
ATOM 1590 N N . LYS A 1 199 ? 4.988 -27.578 -21.172 1 83.44 199 LYS A N 1
ATOM 1591 C CA . LYS A 1 199 ? 4.176 -26.75 -22.047 1 83.44 199 LYS A CA 1
ATOM 1592 C C . LYS A 1 199 ? 4.879 -25.422 -22.359 1 83.44 199 LYS A C 1
ATOM 1594 O O . LYS A 1 199 ? 4.449 -24.688 -23.25 1 83.44 199 LYS A O 1
ATOM 1599 N N . VAL A 1 200 ? 5.984 -25.172 -21.672 1 89.06 200 VAL A N 1
ATOM 1600 C CA . VAL A 1 200 ? 6.633 -23.875 -21.859 1 89.06 200 VAL A CA 1
ATOM 1601 C C . VAL A 1 200 ? 8.086 -24.094 -22.281 1 89.06 200 VAL A C 1
ATOM 1603 O O . VAL A 1 200 ? 8.898 -23.172 -22.203 1 89.06 200 VAL A O 1
ATOM 1606 N N . LYS A 1 201 ? 8.422 -25.281 -22.703 1 90.69 201 LYS A N 1
ATOM 1607 C CA . LYS A 1 201 ? 9.805 -25.625 -23.047 1 90.69 201 LYS A CA 1
ATOM 1608 C C . LYS A 1 201 ? 10.336 -24.719 -24.156 1 90.69 201 LYS A C 1
ATOM 1610 O O . LYS A 1 201 ? 11.469 -24.25 -24.094 1 90.69 201 LYS A O 1
ATOM 1615 N N . HIS A 1 202 ? 9.539 -24.516 -25.172 1 92.44 202 HIS A N 1
ATOM 1616 C CA . HIS A 1 202 ? 9.961 -23.703 -26.297 1 92.44 202 HIS A CA 1
ATOM 1617 C C . HIS A 1 202 ? 10.242 -22.266 -25.875 1 92.44 202 HIS A C 1
ATOM 1619 O O . HIS A 1 202 ? 11.258 -21.688 -26.266 1 92.44 202 HIS A O 1
ATOM 1625 N N . GLN A 1 203 ? 9.328 -21.734 -25.094 1 93.31 203 GLN A N 1
ATOM 1626 C CA . GLN A 1 203 ? 9.508 -20.375 -24.594 1 93.31 203 GLN A CA 1
ATOM 1627 C C . GLN A 1 203 ? 10.75 -20.266 -23.719 1 93.31 203 GLN A C 1
ATOM 1629 O O . GLN A 1 203 ? 11.461 -19.266 -23.766 1 93.31 203 GLN A O 1
ATOM 1634 N N . LEU A 1 204 ? 10.992 -21.297 -22.953 1 95.69 204 LEU A N 1
ATOM 1635 C CA . LEU A 1 204 ? 12.164 -21.297 -22.078 1 95.69 204 LEU A CA 1
ATOM 1636 C C . LEU A 1 204 ? 13.453 -21.375 -22.891 1 95.69 204 LEU A C 1
ATOM 1638 O O . LEU A 1 204 ? 14.445 -20.734 -22.547 1 95.69 204 LEU A O 1
ATOM 1642 N N . ASP A 1 205 ? 13.438 -22.125 -23.953 1 96.38 205 ASP A N 1
ATOM 1643 C CA . ASP A 1 205 ? 14.586 -22.172 -24.844 1 96.38 205 ASP A CA 1
ATOM 1644 C C . ASP A 1 205 ? 14.867 -20.812 -25.453 1 96.38 205 ASP A C 1
ATOM 1646 O O . ASP A 1 205 ? 16.016 -20.359 -25.5 1 96.38 205 ASP A O 1
ATOM 1650 N N . LEU A 1 206 ? 13.789 -20.203 -25.906 1 96.94 206 LEU A N 1
ATOM 1651 C CA . LEU A 1 206 ? 13.906 -18.875 -26.469 1 96.94 206 LEU A CA 1
ATOM 1652 C C . LEU A 1 206 ? 14.477 -17.891 -25.438 1 96.94 206 LEU A C 1
ATOM 1654 O O . LEU A 1 206 ? 15.328 -17.062 -25.781 1 96.94 206 LEU A O 1
ATOM 1658 N N . TYR A 1 207 ? 14.023 -17.969 -24.266 1 97.31 207 TYR A N 1
ATOM 1659 C CA . TYR A 1 207 ? 14.484 -17.141 -23.156 1 97.31 207 TYR A CA 1
ATOM 1660 C C . TYR A 1 207 ? 15.977 -17.344 -22.906 1 97.31 207 TYR A C 1
ATOM 1662 O O . TYR A 1 207 ? 16.734 -16.375 -22.828 1 97.31 207 TYR A O 1
ATOM 1670 N N . ARG A 1 208 ? 16.438 -18.562 -22.812 1 97.94 208 ARG A N 1
ATOM 1671 C CA . ARG A 1 208 ? 17.828 -18.891 -22.547 1 97.94 208 ARG A CA 1
ATOM 1672 C C . ARG A 1 208 ? 18.734 -18.406 -23.672 1 97.94 208 ARG A C 1
ATOM 1674 O O . ARG A 1 208 ? 19.812 -17.875 -23.422 1 97.94 208 ARG A O 1
ATOM 1681 N N . GLU A 1 209 ? 18.25 -18.609 -24.828 1 98.19 209 GLU A N 1
ATOM 1682 C CA . GLU A 1 209 ? 19 -18.172 -26 1 98.19 209 GLU A CA 1
ATOM 1683 C C . GLU A 1 209 ? 19.156 -16.656 -26 1 98.19 209 GLU A C 1
ATOM 1685 O O . GLU A 1 209 ? 20.234 -16.141 -26.297 1 98.19 209 GLU A O 1
ATOM 1690 N N . THR A 1 210 ? 18.031 -16.016 -25.75 1 98.19 210 THR A N 1
ATOM 1691 C CA . THR A 1 210 ? 18.062 -14.555 -25.719 1 98.19 210 THR A CA 1
ATOM 1692 C C . THR A 1 210 ? 18.953 -14.039 -24.609 1 98.19 210 THR A C 1
ATOM 1694 O O . THR A 1 210 ? 19.719 -13.086 -24.797 1 98.19 210 THR A O 1
ATOM 1697 N N . CYS A 1 211 ? 18.891 -14.648 -23.438 1 98.44 211 CYS A N 1
ATOM 1698 C CA . CYS A 1 211 ? 19.781 -14.297 -22.328 1 98.44 211 CYS A CA 1
ATOM 1699 C C . CYS A 1 211 ? 21.234 -14.406 -22.75 1 98.44 211 CYS A C 1
ATOM 1701 O O . CYS A 1 211 ? 22.031 -13.484 -22.516 1 98.44 211 CYS A O 1
ATOM 1703 N N . ALA A 1 212 ? 21.562 -15.508 -23.359 1 98.38 212 ALA A N 1
ATOM 1704 C CA . ALA A 1 212 ? 22.938 -15.742 -23.812 1 98.38 212 ALA A CA 1
ATOM 1705 C C . ALA A 1 212 ? 23.375 -14.664 -24.797 1 98.38 212 ALA A C 1
ATOM 1707 O O . ALA A 1 212 ? 24.5 -14.156 -24.703 1 98.38 212 ALA A O 1
ATOM 1708 N N . LYS A 1 213 ? 22.531 -14.375 -25.703 1 98.44 213 LYS A N 1
ATOM 1709 C CA . LYS A 1 213 ? 22.828 -13.375 -26.734 1 98.44 213 LYS A CA 1
ATOM 1710 C C . LYS A 1 213 ? 23.125 -12.023 -26.109 1 98.44 213 LYS A C 1
ATOM 1712 O O . LYS A 1 213 ? 23.969 -11.273 -26.609 1 98.44 213 LYS A O 1
ATOM 1717 N N . TYR A 1 214 ? 22.484 -11.664 -25.031 1 98.31 214 TYR A N 1
ATOM 1718 C CA . TYR A 1 214 ? 22.594 -10.328 -24.453 1 98.31 214 TYR A CA 1
ATOM 1719 C C . TYR A 1 214 ? 23.453 -10.352 -23.188 1 98.31 214 TYR A C 1
ATOM 1721 O O . TYR A 1 214 ? 23.562 -9.336 -22.5 1 98.31 214 TYR A O 1
ATOM 1729 N N . GLY A 1 215 ? 23.969 -11.492 -22.781 1 98.25 215 GLY A N 1
ATOM 1730 C CA . GLY A 1 215 ? 24.906 -11.594 -21.672 1 98.25 215 GLY A CA 1
ATOM 1731 C C . GLY A 1 215 ? 24.234 -11.688 -20.312 1 98.25 215 GLY A C 1
ATOM 1732 O O . GLY A 1 215 ? 24.781 -11.227 -19.312 1 98.25 215 GLY A O 1
ATOM 1733 N N . HIS A 1 216 ? 23.031 -12.172 -20.266 1 98.25 216 HIS A N 1
ATOM 1734 C CA . HIS A 1 216 ? 22.297 -12.328 -19.016 1 98.25 216 HIS A CA 1
ATOM 1735 C C . HIS A 1 216 ? 22.234 -13.789 -18.594 1 98.25 216 HIS A C 1
ATOM 1737 O O . HIS A 1 216 ? 22.375 -14.688 -19.422 1 98.25 216 HIS A O 1
ATOM 1743 N N . THR A 1 217 ? 22.109 -14.008 -17.328 1 98.06 217 THR A N 1
ATOM 1744 C CA . THR A 1 217 ? 21.906 -15.344 -16.766 1 98.06 217 THR A CA 1
ATOM 1745 C C . THR A 1 217 ? 20.422 -15.625 -16.562 1 98.06 217 THR A C 1
ATOM 1747 O O . THR A 1 217 ? 19.703 -14.82 -15.961 1 98.06 217 THR A O 1
ATOM 1750 N N . PRO A 1 218 ? 19.984 -16.719 -17.109 1 97.94 218 PRO A N 1
ATOM 1751 C CA . PRO A 1 218 ? 18.562 -17.047 -16.922 1 97.94 218 PRO A CA 1
ATOM 1752 C C . PRO A 1 218 ? 18.188 -17.141 -15.438 1 97.94 218 PRO A C 1
ATOM 1754 O O . PRO A 1 218 ? 18.969 -17.594 -14.617 1 97.94 218 PRO A O 1
ATOM 1757 N N . ASP A 1 219 ? 17.016 -16.672 -15.117 1 98.19 219 ASP A N 1
ATOM 1758 C CA . ASP A 1 219 ? 16.391 -16.75 -13.805 1 98.19 219 ASP A CA 1
ATOM 1759 C C . ASP A 1 219 ? 14.945 -17.234 -13.922 1 98.19 219 ASP A C 1
ATOM 1761 O O . ASP A 1 219 ? 14.023 -16.438 -14.117 1 98.19 219 ASP A O 1
ATOM 1765 N N . ILE A 1 220 ? 14.797 -18.531 -13.766 1 97.44 220 ILE A N 1
ATOM 1766 C CA . ILE A 1 220 ? 13.5 -19.172 -14.008 1 97.44 220 ILE A CA 1
ATOM 1767 C C . ILE A 1 220 ? 12.875 -19.578 -12.68 1 97.44 220 ILE A C 1
ATOM 1769 O O . ILE A 1 220 ? 13.477 -20.328 -11.906 1 97.44 220 ILE A O 1
ATOM 1773 N N . VAL A 1 221 ? 11.672 -19.109 -12.43 1 97.44 221 VAL A N 1
ATOM 1774 C CA . VAL A 1 221 ? 10.883 -19.469 -11.258 1 97.44 221 VAL A CA 1
ATOM 1775 C C . VAL A 1 221 ? 9.695 -20.328 -11.688 1 97.44 221 VAL A C 1
ATOM 1777 O O . VAL A 1 221 ? 8.898 -19.922 -12.531 1 97.44 221 VAL A O 1
ATOM 1780 N N . TYR A 1 222 ? 9.648 -21.484 -11.172 1 96.75 222 TYR A N 1
ATOM 1781 C CA . TYR A 1 222 ? 8.555 -22.406 -11.438 1 96.75 222 TYR A CA 1
ATOM 1782 C C . TYR A 1 222 ? 7.605 -22.484 -10.25 1 96.75 222 TYR A C 1
ATOM 1784 O O . TYR A 1 222 ? 8 -22.891 -9.156 1 96.75 222 TYR A O 1
ATOM 1792 N N . VAL A 1 223 ? 6.359 -22.078 -10.445 1 96.62 223 VAL A N 1
ATOM 1793 C CA . VAL A 1 223 ? 5.355 -22.156 -9.391 1 96.62 223 VAL A CA 1
ATOM 1794 C C . VAL A 1 223 ? 4.555 -23.453 -9.539 1 96.62 223 VAL A C 1
ATOM 1796 O O . VAL A 1 223 ? 4.016 -23.734 -10.617 1 96.62 223 VAL A O 1
ATOM 1799 N N . GLN A 1 224 ? 4.449 -24.188 -8.484 1 96.38 224 GLN A N 1
ATOM 1800 C CA . GLN A 1 224 ? 3.816 -25.5 -8.547 1 96.38 224 GLN A CA 1
ATOM 1801 C C . GLN A 1 224 ? 2.855 -25.719 -7.379 1 96.38 224 GLN A C 1
ATOM 1803 O O . GLN A 1 224 ? 3.246 -25.578 -6.219 1 96.38 224 GLN A O 1
ATOM 1808 N N . ALA A 1 225 ? 1.58 -26.062 -7.734 1 96.62 225 ALA A N 1
ATOM 1809 C CA . ALA A 1 225 ? 0.622 -26.438 -6.695 1 96.62 225 ALA A CA 1
ATOM 1810 C C . ALA A 1 225 ? 0.979 -27.781 -6.082 1 96.62 225 ALA A C 1
ATOM 1812 O O . ALA A 1 225 ? 1.393 -28.703 -6.793 1 96.62 225 ALA A O 1
ATOM 1813 N N . LEU A 1 226 ? 0.809 -27.766 -4.715 1 96.81 226 LEU A N 1
ATOM 1814 C CA . LEU A 1 226 ? 1.323 -28.922 -3.996 1 96.81 226 LEU A CA 1
ATOM 1815 C C . LEU A 1 226 ? 0.495 -29.203 -2.746 1 96.81 226 LEU A C 1
ATOM 1817 O O . LEU A 1 226 ? -0.075 -28.281 -2.156 1 96.81 226 LEU A O 1
ATOM 1821 N N . TYR A 1 227 ? 0.33 -30.469 -2.418 1 98.31 227 TYR A N 1
ATOM 1822 C CA . TYR A 1 227 ? -0.186 -30.859 -1.111 1 98.31 227 TYR A CA 1
ATOM 1823 C C . TYR A 1 227 ? 0.537 -32.094 -0.59 1 98.31 227 TYR A C 1
ATOM 1825 O O . TYR A 1 227 ? 0.7 -33.062 -1.316 1 98.31 227 TYR A O 1
ATOM 1833 N N . LEU A 1 228 ? 0.959 -32.031 0.698 1 98.69 228 LEU A N 1
ATOM 1834 C CA . LEU A 1 228 ? 1.749 -33.125 1.266 1 98.69 228 LEU A CA 1
ATOM 1835 C C . LEU A 1 228 ? 1.076 -33.688 2.51 1 98.69 228 LEU A C 1
ATOM 1837 O O . LEU A 1 228 ? 0.479 -32.938 3.293 1 98.69 228 LEU A O 1
ATOM 1841 N N . ASP A 1 229 ? 1.17 -34.938 2.625 1 98.12 229 ASP A N 1
ATOM 1842 C CA . ASP A 1 229 ? 0.992 -35.688 3.854 1 98.12 229 ASP A CA 1
ATOM 1843 C C . ASP A 1 229 ? 2.035 -36.812 3.967 1 98.12 229 ASP A C 1
ATOM 1845 O O . ASP A 1 229 ? 2.625 -37.219 2.965 1 98.12 229 ASP A O 1
ATOM 1849 N N . GLU A 1 230 ? 2.32 -37.25 5.215 1 97.88 230 GLU A N 1
ATOM 1850 C CA . GLU A 1 230 ? 3.242 -38.375 5.391 1 97.88 230 GLU A CA 1
ATOM 1851 C C . GLU A 1 230 ? 2.777 -39.594 4.609 1 97.88 230 GLU A C 1
ATOM 1853 O O . GLU A 1 230 ? 3.598 -40.375 4.109 1 97.88 230 GLU A O 1
ATOM 1858 N N . ASP A 1 231 ? 1.525 -39.688 4.559 1 98 231 ASP A N 1
ATOM 1859 C CA . ASP A 1 231 ? 0.886 -40.719 3.775 1 98 231 ASP A CA 1
ATOM 1860 C C . ASP A 1 231 ? 0.369 -40.188 2.443 1 98 231 ASP A C 1
ATOM 1862 O O . ASP A 1 231 ? -0.574 -39.406 2.416 1 98 231 ASP A O 1
ATOM 1866 N N . GLY A 1 232 ? 0.92 -40.688 1.349 1 98.12 232 GLY A N 1
ATOM 1867 C CA . GLY A 1 232 ? 0.581 -40.188 0.027 1 98.12 232 GLY A CA 1
ATOM 1868 C C . GLY A 1 232 ? -0.879 -40.375 -0.331 1 98.12 232 GLY A C 1
ATOM 1869 O O . GLY A 1 232 ? -1.489 -39.531 -0.981 1 98.12 232 GLY A O 1
ATOM 1870 N N . GLU A 1 233 ? -1.414 -41.5 0.067 1 97.88 233 GLU A N 1
ATOM 1871 C CA . GLU A 1 233 ? -2.818 -41.781 -0.216 1 97.88 233 GLU A CA 1
ATOM 1872 C C . GLU A 1 233 ? -3.734 -40.844 0.549 1 97.88 233 GLU A C 1
ATOM 1874 O O . GLU A 1 233 ? -4.73 -40.344 0.005 1 97.88 233 GLU A O 1
ATOM 1879 N N . ARG A 1 234 ? -3.436 -40.562 1.781 1 98.06 234 ARG A N 1
ATOM 1880 C CA . ARG A 1 234 ? -4.191 -39.594 2.568 1 98.06 234 ARG A CA 1
ATOM 1881 C C . ARG A 1 234 ? -4.109 -38.188 1.952 1 98.06 234 ARG A C 1
ATOM 1883 O O . ARG A 1 234 ? -5.109 -37.469 1.904 1 98.06 234 ARG A O 1
ATOM 1890 N N . ALA A 1 235 ? -2.924 -37.844 1.487 1 98.62 235 ALA A N 1
ATOM 1891 C CA . ALA A 1 235 ? -2.75 -36.562 0.824 1 98.62 235 ALA A CA 1
ATOM 1892 C C . ALA A 1 235 ? -3.705 -36.406 -0.359 1 98.62 235 ALA A C 1
ATOM 1894 O O . ALA A 1 235 ? -4.406 -35.406 -0.482 1 98.62 235 ALA A O 1
ATOM 1895 N N . ARG A 1 236 ? -3.74 -37.469 -1.189 1 98.38 236 ARG A N 1
ATOM 1896 C CA . ARG A 1 236 ? -4.531 -37.438 -2.416 1 98.38 236 ARG A CA 1
ATOM 1897 C C . ARG A 1 236 ? -6.023 -37.375 -2.104 1 98.38 236 ARG A C 1
ATOM 1899 O O . ARG A 1 236 ? -6.781 -36.688 -2.811 1 98.38 236 ARG A O 1
ATOM 1906 N N . LYS A 1 237 ? -6.414 -38.031 -1.059 1 97.69 237 LYS A N 1
ATOM 1907 C CA . LYS A 1 237 ? -7.816 -38 -0.653 1 97.69 237 LYS A CA 1
ATOM 1908 C C . LYS A 1 237 ? -8.203 -36.656 -0.082 1 97.69 237 LYS A C 1
ATOM 1910 O O . LYS A 1 237 ? -9.234 -36.094 -0.454 1 97.69 237 LYS A O 1
ATOM 1915 N N . GLU A 1 238 ? -7.379 -36.031 0.736 1 97 238 GLU A N 1
ATOM 1916 C CA . GLU A 1 238 ? -7.676 -34.781 1.434 1 97 238 GLU A CA 1
ATOM 1917 C C . GLU A 1 238 ? -7.645 -33.594 0.476 1 97 238 GLU A C 1
ATOM 1919 O O . GLU A 1 238 ? -8.445 -32.688 0.604 1 97 238 GLU A O 1
ATOM 1924 N N . ALA A 1 239 ? -6.789 -33.656 -0.477 1 97.56 239 ALA A N 1
ATOM 1925 C CA . ALA A 1 239 ? -6.492 -32.469 -1.301 1 97.56 239 ALA A CA 1
ATOM 1926 C C . ALA A 1 239 ? -7.547 -32.312 -2.391 1 97.56 239 ALA A C 1
ATOM 1928 O O . ALA A 1 239 ? -7.711 -31.203 -2.926 1 97.56 239 ALA A O 1
ATOM 1929 N N . LYS A 1 240 ? -8.227 -33.375 -2.695 1 97.12 240 LYS A N 1
ATOM 1930 C CA . LYS A 1 240 ? -9.047 -33.406 -3.898 1 97.12 240 LYS A CA 1
ATOM 1931 C C . LYS A 1 240 ? -10.023 -32.25 -3.951 1 97.12 240 LYS A C 1
ATOM 1933 O O . LYS A 1 240 ? -10.047 -31.484 -4.922 1 97.12 240 LYS A O 1
ATOM 1938 N N . GLN A 1 241 ? -10.789 -32.031 -2.932 1 95 241 GLN A N 1
ATOM 1939 C CA . GLN A 1 241 ? -11.836 -31.031 -2.951 1 95 241 GLN A CA 1
ATOM 1940 C C . GLN A 1 241 ? -11.25 -29.625 -3.053 1 95 241 GLN A C 1
ATOM 1942 O O . GLN A 1 241 ? -11.82 -28.75 -3.705 1 95 241 GLN A O 1
ATOM 1947 N N . TYR A 1 242 ? -10.125 -29.391 -2.449 1 95.19 242 TYR A N 1
ATOM 1948 C CA . TYR A 1 242 ? -9.523 -28.078 -2.416 1 95.19 242 TYR A CA 1
ATOM 1949 C C . TYR A 1 242 ? -8.859 -27.734 -3.748 1 95.19 242 TYR A C 1
ATOM 1951 O O . TYR A 1 242 ? -8.906 -26.594 -4.203 1 95.19 242 TYR A O 1
ATOM 1959 N N . ILE A 1 243 ? -8.25 -28.734 -4.355 1 94.56 243 ILE A N 1
ATOM 1960 C CA . ILE A 1 243 ? -7.605 -28.547 -5.652 1 94.56 243 ILE A CA 1
ATOM 1961 C C . ILE A 1 243 ? -8.664 -28.266 -6.715 1 94.56 243 ILE A C 1
ATOM 1963 O O . ILE A 1 243 ? -8.5 -27.375 -7.547 1 94.56 243 ILE A O 1
ATOM 1967 N N . ILE A 1 244 ? -9.758 -29 -6.641 1 92.69 244 ILE A N 1
ATOM 1968 C CA . ILE A 1 244 ? -10.852 -28.781 -7.578 1 92.69 244 ILE A CA 1
ATOM 1969 C C . ILE A 1 244 ? -11.398 -27.359 -7.41 1 92.69 244 ILE A C 1
ATOM 1971 O O . ILE A 1 244 ? -11.609 -26.656 -8.398 1 92.69 244 ILE A O 1
ATOM 1975 N N . GLN A 1 245 ? -11.578 -27.016 -6.199 1 91.75 245 GLN A N 1
ATOM 1976 C CA . GLN A 1 245 ? -12.078 -25.672 -5.918 1 91.75 245 GLN A CA 1
ATOM 1977 C C . GLN A 1 245 ? -11.094 -24.609 -6.383 1 91.75 245 GLN A C 1
ATOM 1979 O O . GLN A 1 245 ? -11.492 -23.547 -6.855 1 91.75 245 GLN A O 1
ATOM 1984 N N . PHE A 1 246 ? -9.844 -24.875 -6.156 1 93 246 PHE A N 1
ATOM 1985 C CA . PHE A 1 246 ? -8.812 -23.938 -6.594 1 93 246 PHE A CA 1
ATOM 1986 C C . PHE A 1 246 ? -8.898 -23.703 -8.102 1 93 246 PHE A C 1
ATOM 1988 O O . PHE A 1 246 ? -8.852 -22.562 -8.555 1 93 246 PHE A O 1
ATOM 1995 N N . MET A 1 247 ? -9.031 -24.75 -8.836 1 90.25 247 MET A N 1
ATOM 1996 C CA . MET A 1 247 ? -9.141 -24.672 -10.289 1 90.25 247 MET A CA 1
ATOM 1997 C C . MET A 1 247 ? -10.391 -23.891 -10.688 1 90.25 247 MET A C 1
ATOM 1999 O O . MET A 1 247 ? -10.336 -23.047 -11.586 1 90.25 247 MET A O 1
ATOM 2003 N N . ALA A 1 248 ? -11.414 -24.125 -10.016 1 87.75 248 ALA A N 1
ATOM 2004 C CA . ALA A 1 248 ? -12.664 -23.422 -10.289 1 87.75 248 ALA A CA 1
ATOM 2005 C C . ALA A 1 248 ? -12.523 -21.938 -10.016 1 87.75 248 ALA A C 1
ATOM 2007 O O . ALA A 1 248 ? -13.062 -21.109 -10.758 1 87.75 248 ALA A O 1
ATOM 2008 N N . GLY A 1 249 ? -11.859 -21.609 -8.953 1 87.94 249 GLY A N 1
ATOM 2009 C CA . GLY A 1 249 ? -11.648 -20.219 -8.602 1 87.94 249 GLY A CA 1
ATOM 2010 C C . GLY A 1 249 ? -10.867 -19.453 -9.648 1 87.94 249 GLY A C 1
ATOM 2011 O O . GLY A 1 249 ? -11.156 -18.281 -9.914 1 87.94 249 GLY A O 1
ATOM 2012 N N . ASN A 1 250 ? -9.914 -20.078 -10.25 1 86.75 250 ASN A N 1
ATOM 2013 C CA . ASN A 1 250 ? -9.109 -19.453 -11.289 1 86.75 250 ASN A CA 1
ATOM 2014 C C . ASN A 1 250 ? -9.938 -19.156 -12.539 1 86.75 250 ASN A C 1
ATOM 2016 O O . ASN A 1 250 ? -9.625 -18.234 -13.289 1 86.75 250 ASN A O 1
ATOM 2020 N N . ALA A 1 251 ? -10.992 -19.875 -12.68 1 84.44 251 ALA A N 1
ATOM 2021 C CA . ALA A 1 251 ? -11.828 -19.734 -13.875 1 84.44 251 ALA A CA 1
ATOM 2022 C C . ALA A 1 251 ? -13.023 -18.828 -13.602 1 84.44 251 ALA A C 1
ATOM 2024 O O . ALA A 1 251 ? -13.695 -18.375 -14.539 1 84.44 251 ALA A O 1
ATOM 2025 N N . ALA A 1 252 ? -13.211 -18.5 -12.422 1 81.06 252 ALA A N 1
ATOM 2026 C CA . ALA A 1 252 ? -14.43 -17.797 -12 1 81.06 252 ALA A CA 1
ATOM 2027 C C . ALA A 1 252 ? -14.57 -16.469 -12.719 1 81.06 252 ALA A C 1
ATOM 2029 O O . ALA A 1 252 ? -15.664 -16.094 -13.156 1 81.06 252 ALA A O 1
ATOM 2030 N N . PRO A 1 253 ? -13.492 -15.781 -12.945 1 79.31 253 PRO A N 1
ATOM 2031 C CA . PRO A 1 253 ? -13.641 -14.461 -13.562 1 79.31 253 PRO A CA 1
ATOM 2032 C C . PRO A 1 253 ? -14.023 -14.539 -15.039 1 79.31 253 PRO A C 1
ATOM 2034 O O . PRO A 1 253 ? -14.43 -13.531 -15.625 1 79.31 253 PRO A O 1
ATOM 2037 N N . THR A 1 254 ? -13.852 -15.68 -15.617 1 77.5 254 THR A N 1
ATOM 2038 C CA . THR A 1 254 ? -14.07 -15.805 -17.047 1 77.5 254 THR A CA 1
ATOM 2039 C C . THR A 1 254 ? -15.539 -15.57 -17.406 1 77.5 254 THR A C 1
ATOM 2041 O O . THR A 1 254 ? -15.875 -15.312 -18.562 1 77.5 254 THR A O 1
ATOM 2044 N N . LYS A 1 255 ? -16.344 -15.703 -16.391 1 74 255 LYS A N 1
ATOM 2045 C CA . LYS A 1 255 ? -17.766 -15.453 -16.609 1 74 255 LYS A CA 1
ATOM 2046 C C . LYS A 1 255 ? -18.016 -13.992 -16.969 1 74 255 LYS A C 1
ATOM 2048 O O . LYS A 1 255 ? -19.031 -13.672 -17.594 1 74 255 LYS A O 1
ATOM 2053 N N . ASP A 1 256 ? -17.172 -13.117 -16.641 1 70.12 256 ASP A N 1
ATOM 2054 C CA . ASP A 1 256 ? -17.312 -11.688 -16.859 1 70.12 256 ASP A CA 1
ATOM 2055 C C . ASP A 1 256 ? -16.469 -11.227 -18.047 1 70.12 256 ASP A C 1
ATOM 2057 O O . ASP A 1 256 ? -16.297 -10.023 -18.266 1 70.12 256 ASP A O 1
ATOM 2061 N N . MET A 1 257 ? -16.031 -12.18 -18.844 1 72.88 257 MET A N 1
ATOM 2062 C CA . MET A 1 257 ? -15.125 -11.852 -19.953 1 72.88 257 MET A CA 1
ATOM 2063 C C . MET A 1 257 ? -15.914 -11.352 -21.156 1 72.88 257 MET A C 1
ATOM 2065 O O . MET A 1 257 ? -17.031 -11.797 -21.391 1 72.88 257 MET A O 1
ATOM 2069 N N . PRO A 1 258 ? -15.258 -10.383 -21.844 1 70.12 258 PRO A N 1
ATOM 2070 C CA . PRO A 1 258 ? -15.805 -10.07 -23.172 1 70.12 258 PRO A CA 1
ATOM 2071 C C . PRO A 1 258 ? -15.852 -11.297 -24.078 1 70.12 258 PRO A C 1
ATOM 2073 O O . PRO A 1 258 ? -15.297 -12.344 -23.75 1 70.12 258 PRO A O 1
ATOM 2076 N N . SER A 1 259 ? -16.547 -11.133 -25.188 1 73.19 259 SER A N 1
ATOM 2077 C CA . SER A 1 259 ? -16.656 -12.219 -26.156 1 73.19 259 SER A CA 1
ATOM 2078 C C . SER A 1 259 ? -15.281 -12.625 -26.672 1 73.19 259 SER A C 1
ATOM 2080 O O . SER A 1 259 ? -14.352 -11.82 -26.688 1 73.19 259 SER A O 1
ATOM 2082 N N . PRO A 1 260 ? -15.078 -13.922 -26.984 1 72.94 260 PRO A N 1
ATOM 2083 C CA . PRO A 1 260 ? -13.805 -14.414 -27.516 1 72.94 260 PRO A CA 1
ATOM 2084 C C . PRO A 1 260 ? -13.297 -13.578 -28.688 1 72.94 260 PRO A C 1
ATOM 2086 O O . PRO A 1 260 ? -12.086 -13.383 -28.844 1 72.94 260 PRO A O 1
ATOM 2089 N N . GLU A 1 261 ? -14.164 -13.094 -29.5 1 69.44 261 GLU A N 1
ATOM 2090 C CA . GLU A 1 261 ? -13.797 -12.273 -30.656 1 69.44 261 GLU A CA 1
ATOM 2091 C C . GLU A 1 261 ? -13.133 -10.969 -30.203 1 69.44 261 GLU A C 1
ATOM 2093 O O . GLU A 1 261 ? -12.102 -10.578 -30.75 1 69.44 261 GLU A O 1
ATOM 2098 N N . VAL A 1 262 ? -13.68 -10.438 -29.188 1 69.94 262 VAL A N 1
ATOM 2099 C CA . VAL A 1 262 ? -13.156 -9.188 -28.656 1 69.94 262 VAL A CA 1
ATOM 2100 C C . VAL A 1 262 ? -11.797 -9.438 -28 1 69.94 262 VAL A C 1
ATOM 2102 O O . VAL A 1 262 ? -10.859 -8.648 -28.188 1 69.94 262 VAL A O 1
ATOM 2105 N N . LEU A 1 263 ? -11.734 -10.523 -27.375 1 72.5 263 LEU A N 1
ATOM 2106 C CA . LEU A 1 263 ? -10.508 -10.883 -26.672 1 72.5 263 LEU A CA 1
ATOM 2107 C C . LEU A 1 263 ? -9.367 -11.117 -27.656 1 72.5 263 LEU A C 1
ATOM 2109 O O . LEU A 1 263 ? -8.242 -10.664 -27.422 1 72.5 263 LEU A O 1
ATOM 2113 N N . LYS A 1 264 ? -9.594 -11.758 -28.719 1 70 264 LYS A N 1
ATOM 2114 C CA . LYS A 1 264 ? -8.594 -12.023 -29.734 1 70 264 LYS A CA 1
ATOM 2115 C C . LYS A 1 264 ? -8.102 -10.727 -30.375 1 70 264 LYS A C 1
ATOM 2117 O O . LYS A 1 264 ? -6.902 -10.539 -30.578 1 70 264 LYS A O 1
ATOM 2122 N N . ASP A 1 265 ? -9.031 -9.906 -30.641 1 66.5 265 ASP A N 1
ATOM 2123 C CA . ASP A 1 265 ? -8.734 -8.625 -31.266 1 66.5 265 ASP A CA 1
ATOM 2124 C C . ASP A 1 265 ? -7.859 -7.75 -30.375 1 66.5 265 ASP A C 1
ATOM 2126 O O . ASP A 1 265 ? -7.078 -6.938 -30.875 1 66.5 265 ASP A O 1
ATOM 2130 N N . LYS A 1 266 ? -8 -8.008 -29.172 1 67.94 266 LYS A N 1
ATOM 2131 C CA . LYS A 1 266 ? -7.316 -7.125 -28.219 1 67.94 266 LYS A CA 1
ATOM 2132 C C . LYS A 1 266 ? -6.113 -7.816 -27.594 1 67.94 266 LYS A C 1
ATOM 2134 O O . LYS A 1 266 ? -5.672 -7.445 -26.516 1 67.94 266 LYS A O 1
ATOM 2139 N N . ASP A 1 267 ? -5.648 -8.875 -28.234 1 66.44 267 ASP A N 1
ATOM 2140 C CA . ASP A 1 267 ? -4.402 -9.578 -27.953 1 66.44 267 ASP A CA 1
ATOM 2141 C C . ASP A 1 267 ? -4.477 -10.297 -26.594 1 66.44 267 ASP A C 1
ATOM 2143 O O . ASP A 1 267 ? -3.521 -10.258 -25.812 1 66.44 267 ASP A O 1
ATOM 2147 N N . PHE A 1 268 ? -5.637 -10.758 -26.312 1 66.25 268 PHE A N 1
ATOM 2148 C CA . PHE A 1 268 ? -5.859 -11.664 -25.188 1 66.25 268 PHE A CA 1
ATOM 2149 C C . PHE A 1 268 ? -6.125 -13.078 -25.672 1 66.25 268 PHE A C 1
ATOM 2151 O O . PHE A 1 268 ? -7.098 -13.711 -25.266 1 66.25 268 PHE A O 1
ATOM 2158 N N . GLY A 1 269 ? -5.246 -13.523 -26.469 1 62.34 269 GLY A N 1
ATOM 2159 C CA . GLY A 1 269 ? -5.418 -14.805 -27.141 1 62.34 269 GLY A CA 1
ATOM 2160 C C . GLY A 1 269 ? -5.57 -15.969 -26.188 1 62.34 269 GLY A C 1
ATOM 2161 O O . GLY A 1 269 ? -6.383 -16.875 -26.422 1 62.34 269 GLY A O 1
ATOM 2162 N N . PHE A 1 270 ? -4.902 -15.938 -25.109 1 63.06 270 PHE A N 1
ATOM 2163 C CA . PHE A 1 270 ? -4.969 -17 -24.109 1 63.06 270 PHE A CA 1
ATOM 2164 C C . PHE A 1 270 ? -6.379 -17.125 -23.547 1 63.06 270 PHE A C 1
ATOM 2166 O O . PHE A 1 270 ? -6.934 -18.219 -23.484 1 63.06 270 PHE A O 1
ATOM 2173 N N . TYR A 1 271 ? -6.965 -16.094 -23.266 1 65.12 271 TYR A N 1
ATOM 2174 C CA . TYR A 1 271 ? -8.305 -16.109 -22.703 1 65.12 271 TYR A CA 1
ATOM 2175 C C . TYR A 1 271 ? -9.352 -16.438 -23.766 1 65.12 271 TYR A C 1
ATOM 2177 O O . TYR A 1 271 ? -10.32 -17.141 -23.484 1 65.12 271 TYR A O 1
ATOM 2185 N N . ALA A 1 272 ? -9.039 -15.938 -24.984 1 66.19 272 ALA A N 1
ATOM 2186 C CA . ALA A 1 272 ? -9.953 -16.203 -26.094 1 66.19 272 ALA A CA 1
ATOM 2187 C C . ALA A 1 272 ? -10.008 -17.703 -26.406 1 66.19 272 ALA A C 1
ATOM 2189 O O . ALA A 1 272 ? -11.023 -18.188 -26.891 1 66.19 272 ALA A O 1
ATOM 2190 N N . SER A 1 273 ? -8.938 -18.406 -26.047 1 66.81 273 SER A N 1
ATOM 2191 C CA . SER A 1 273 ? -8.844 -19.828 -26.391 1 66.81 273 SER A CA 1
ATOM 2192 C C . SER A 1 273 ? -9.711 -20.672 -25.469 1 66.81 273 SER A C 1
ATOM 2194 O O . SER A 1 273 ? -9.984 -21.828 -25.75 1 66.81 273 SER A O 1
ATOM 2196 N N . GLY A 1 274 ? -10.164 -20.078 -24.375 1 69.25 274 GLY A N 1
ATOM 2197 C CA . GLY A 1 274 ? -10.914 -20.812 -23.359 1 69.25 274 GLY A CA 1
ATOM 2198 C C . GLY A 1 274 ? -10.047 -21.703 -22.5 1 69.25 274 GLY A C 1
ATOM 2199 O O . GLY A 1 274 ? -10.539 -22.625 -21.844 1 69.25 274 GLY A O 1
ATOM 2200 N N . ALA A 1 275 ? -8.766 -21.453 -22.516 1 67.56 275 ALA A N 1
ATOM 2201 C CA . ALA A 1 275 ? -7.805 -22.312 -21.828 1 67.56 275 ALA A CA 1
ATOM 2202 C C . ALA A 1 275 ? -8.109 -22.375 -20.328 1 67.56 275 ALA A C 1
ATOM 2204 O O . ALA A 1 275 ? -8.055 -23.438 -19.719 1 67.56 275 ALA A O 1
ATOM 2205 N N . LEU A 1 276 ? -8.516 -21.344 -19.766 1 71.19 276 LEU A N 1
ATOM 2206 C CA . LEU A 1 276 ? -8.781 -21.297 -18.328 1 71.19 276 LEU A CA 1
ATOM 2207 C C . LEU A 1 276 ? -10.023 -22.125 -17.984 1 71.19 276 LEU A C 1
ATOM 2209 O O . LEU A 1 276 ? -10.016 -22.875 -17.016 1 71.19 276 LEU A O 1
ATOM 2213 N N . GLU A 1 277 ? -11.023 -21.984 -18.797 1 74.06 277 GLU A N 1
ATOM 2214 C CA . GLU A 1 277 ? -12.25 -22.766 -18.594 1 74.06 277 GLU A CA 1
ATOM 2215 C C . GLU A 1 277 ? -11.992 -24.25 -18.734 1 74.06 277 GLU A C 1
ATOM 2217 O O . GLU A 1 277 ? -12.562 -25.062 -18 1 74.06 277 GLU A O 1
ATOM 2222 N N . SER A 1 278 ? -11.195 -24.516 -19.656 1 76.88 278 SER A N 1
ATOM 2223 C CA . SER A 1 278 ? -10.859 -25.922 -19.891 1 76.88 278 SER A CA 1
ATOM 2224 C C . SER A 1 278 ? -10.062 -26.5 -18.719 1 76.88 278 SER A C 1
ATOM 2226 O O . SER A 1 278 ? -10.281 -27.641 -18.312 1 76.88 278 SER A O 1
ATOM 2228 N N . LEU A 1 279 ? -9.219 -25.688 -18.219 1 76.62 279 LEU A N 1
ATOM 2229 C CA . LEU A 1 279 ? -8.414 -26.125 -17.078 1 76.62 279 LEU A CA 1
ATOM 2230 C C . LEU A 1 279 ? -9.297 -26.438 -15.875 1 76.62 279 LEU A C 1
ATOM 2232 O O . LEU A 1 279 ? -9.047 -27.406 -15.148 1 76.62 279 LEU A O 1
ATOM 2236 N N . ALA A 1 280 ? -10.367 -25.75 -15.781 1 79.25 280 ALA A N 1
ATOM 2237 C CA . ALA A 1 280 ? -11.25 -25.891 -14.625 1 79.25 280 ALA A CA 1
ATOM 2238 C C . ALA A 1 280 ? -12.055 -27.188 -14.711 1 79.25 280 ALA A C 1
ATOM 2240 O O . ALA A 1 280 ? -12.617 -27.656 -13.711 1 79.25 280 ALA A O 1
ATOM 2241 N N . THR A 1 281 ? -12.008 -27.828 -15.852 1 85.38 281 THR A N 1
ATOM 2242 C CA . THR A 1 281 ? -12.844 -29 -16.031 1 85.38 281 THR A CA 1
ATOM 2243 C C . THR A 1 281 ? -11.992 -30.266 -16.094 1 85.38 281 THR A C 1
ATOM 2245 O O . THR A 1 281 ? -12.516 -31.375 -16.25 1 85.38 281 THR A O 1
ATOM 2248 N N . ILE A 1 282 ? -10.703 -30.172 -15.938 1 88.75 282 ILE A N 1
ATOM 2249 C CA . ILE A 1 282 ? -9.828 -31.328 -15.938 1 88.75 282 ILE A CA 1
ATOM 2250 C C . ILE A 1 282 ? -10.102 -32.188 -14.711 1 88.75 282 ILE A C 1
ATOM 2252 O O . ILE A 1 282 ? -10.133 -31.688 -13.586 1 88.75 282 ILE A O 1
ATOM 2256 N N . PRO A 1 283 ? -10.297 -33.469 -14.953 1 93.81 283 PRO A N 1
ATOM 2257 C CA . PRO A 1 283 ? -10.531 -34.344 -13.797 1 93.81 283 PRO A CA 1
ATOM 2258 C C . PRO A 1 283 ? -9.328 -34.406 -12.852 1 93.81 283 PRO A C 1
ATOM 2260 O O . PRO A 1 283 ? -8.18 -34.344 -13.297 1 93.81 283 PRO A O 1
ATOM 2263 N N . TYR A 1 284 ? -9.633 -34.594 -11.617 1 94.88 284 TYR A N 1
ATOM 2264 C CA . TYR A 1 284 ? -8.617 -34.594 -10.562 1 94.88 284 TYR A CA 1
ATOM 2265 C C . TYR A 1 284 ? -7.504 -35.594 -10.875 1 94.88 284 TYR A C 1
ATOM 2267 O O . TYR A 1 284 ? -6.32 -35.25 -10.75 1 94.88 284 TYR A O 1
ATOM 2275 N N . GLU A 1 285 ? -7.832 -36.781 -11.32 1 95.5 285 GLU A N 1
ATOM 2276 C CA . GLU A 1 285 ? -6.848 -37.812 -11.617 1 95.5 285 GLU A CA 1
ATOM 2277 C C . GLU A 1 285 ? -5.898 -37.375 -12.727 1 95.5 285 GLU A C 1
ATOM 2279 O O . GLU A 1 285 ? -4.703 -37.656 -12.68 1 95.5 285 GLU A O 1
ATOM 2284 N N . LYS A 1 286 ? -6.457 -36.719 -13.656 1 94.25 286 LYS A N 1
ATOM 2285 C CA . LYS A 1 286 ? -5.648 -36.219 -14.766 1 94.25 286 LYS A CA 1
ATOM 2286 C C . LYS A 1 286 ? -4.738 -35.062 -14.32 1 94.25 286 LYS A C 1
ATOM 2288 O O . LYS A 1 286 ? -3.615 -34.938 -14.812 1 94.25 286 LYS A O 1
ATOM 2293 N N . LEU A 1 287 ? -5.203 -34.219 -13.406 1 93.88 287 LEU A N 1
ATOM 2294 C CA . LEU A 1 287 ? -4.375 -33.156 -12.836 1 93.88 287 LEU A CA 1
ATOM 2295 C C . LEU A 1 287 ? -3.127 -33.719 -12.18 1 93.88 287 LEU A C 1
ATOM 2297 O O . LEU A 1 287 ? -2.037 -33.156 -12.297 1 93.88 287 LEU A O 1
ATOM 2301 N N . LEU A 1 288 ? -3.33 -34.875 -11.469 1 95 288 LEU A N 1
ATOM 2302 C CA . LEU A 1 288 ? -2.221 -35.562 -10.805 1 95 288 LEU A CA 1
ATOM 2303 C C . LEU A 1 288 ? -1.282 -36.188 -11.812 1 95 288 LEU A C 1
ATOM 2305 O O . LEU A 1 288 ? -0.062 -36.031 -11.727 1 95 288 LEU A O 1
ATOM 2309 N N . GLU A 1 289 ? -1.873 -36.812 -12.797 1 93.81 289 GLU A N 1
ATOM 2310 C CA . GLU A 1 289 ? -1.123 -37.594 -13.773 1 93.81 289 GLU A CA 1
ATOM 2311 C C . GLU A 1 289 ? -0.249 -36.719 -14.641 1 93.81 289 GLU A C 1
ATOM 2313 O O . GLU A 1 289 ? 0.867 -37.094 -15.008 1 93.81 289 GLU A O 1
ATOM 2318 N N . GLU A 1 290 ? -0.763 -35.531 -14.945 1 91.56 290 GLU A N 1
ATOM 2319 C CA . GLU A 1 290 ? -0.065 -34.656 -15.883 1 91.56 290 GLU A CA 1
ATOM 2320 C C . GLU A 1 290 ? 0.691 -33.562 -15.148 1 91.56 290 GLU A C 1
ATOM 2322 O O . GLU A 1 290 ? 1.124 -32.594 -15.766 1 91.56 290 GLU A O 1
ATOM 2327 N N . ASP A 1 291 ? 0.795 -33.625 -13.875 1 92.56 291 ASP A N 1
ATOM 2328 C CA . ASP A 1 291 ? 1.643 -32.812 -13.008 1 92.56 291 ASP A CA 1
ATOM 2329 C C . ASP A 1 291 ? 1.188 -31.344 -13.008 1 92.56 291 ASP A C 1
ATOM 2331 O O . ASP A 1 291 ? 2.01 -30.422 -12.906 1 92.56 291 ASP A O 1
ATOM 2335 N N . PHE A 1 292 ? -0.182 -31.188 -13.188 1 92.75 292 PHE A N 1
ATOM 2336 C CA . PHE A 1 292 ? -0.721 -29.859 -12.938 1 92.75 292 PHE A CA 1
ATOM 2337 C C . PHE A 1 292 ? -0.602 -29.5 -11.461 1 92.75 292 PHE A C 1
ATOM 2339 O O . PHE A 1 292 ? -0.392 -28.328 -11.117 1 92.75 292 PHE A O 1
ATOM 2346 N N . VAL A 1 293 ? -0.803 -30.562 -10.656 1 95.5 293 VAL A N 1
ATOM 2347 C CA . VAL A 1 293 ? -0.644 -30.453 -9.211 1 95.5 293 VAL A CA 1
ATOM 2348 C C . VAL A 1 293 ? 0.139 -31.641 -8.68 1 95.5 293 VAL A C 1
ATOM 2350 O O . VAL A 1 293 ? 0.023 -32.75 -9.211 1 95.5 293 VAL A O 1
ATOM 2353 N N . TRP A 1 294 ? 1.005 -31.391 -7.742 1 97.25 294 TRP A N 1
ATOM 2354 C CA . TRP A 1 294 ? 1.739 -32.469 -7.062 1 97.25 294 TRP A CA 1
ATOM 2355 C C . TRP A 1 294 ? 1.096 -32.781 -5.723 1 97.25 294 TRP A C 1
ATOM 2357 O O . TRP A 1 294 ? 1.049 -31.953 -4.82 1 97.25 294 TRP A O 1
ATOM 2367 N N . VAL A 1 295 ? 0.589 -34.031 -5.547 1 98.38 295 VAL A N 1
ATOM 2368 C CA . VAL A 1 295 ? -0.01 -34.469 -4.293 1 98.38 295 VAL A CA 1
ATOM 2369 C C . VAL A 1 295 ? 0.567 -35.844 -3.896 1 98.38 295 VAL A C 1
ATOM 2371 O O . VAL A 1 295 ? 0.591 -36.75 -4.707 1 98.38 295 VAL A O 1
ATOM 2374 N N . GLY A 1 296 ? 1.079 -35.938 -2.695 1 98.62 296 GLY A N 1
ATOM 2375 C CA . GLY A 1 296 ? 1.641 -37.219 -2.268 1 98.62 296 GLY A CA 1
ATOM 2376 C C . GLY A 1 296 ? 2.494 -37.094 -1.018 1 98.62 296 GLY A C 1
ATOM 2377 O O . GLY A 1 296 ? 2.336 -36.156 -0.235 1 98.62 296 GLY A O 1
ATOM 2378 N N . SER A 1 297 ? 3.309 -38.094 -0.8 1 98.5 297 SER A N 1
ATOM 2379 C CA . SER A 1 297 ? 4.273 -38.094 0.294 1 98.5 297 SER A CA 1
ATOM 2380 C C . SER A 1 297 ? 5.496 -37.25 -0.053 1 98.5 297 SER A C 1
ATOM 2382 O O . SER A 1 297 ? 5.738 -36.938 -1.224 1 98.5 297 SER A O 1
ATOM 2384 N N . PRO A 1 298 ? 6.246 -36.844 0.976 1 98.38 298 PRO A N 1
ATOM 2385 C CA . PRO A 1 298 ? 7.469 -36.062 0.698 1 98.38 298 PRO A CA 1
ATOM 2386 C C . PRO A 1 298 ? 8.422 -36.812 -0.236 1 98.38 298 PRO A C 1
ATOM 2388 O O . PRO A 1 298 ? 9.055 -36.188 -1.097 1 98.38 298 PRO A O 1
ATOM 2391 N N . GLU A 1 299 ? 8.477 -38.094 -0.131 1 97.62 299 GLU A N 1
ATOM 2392 C CA . GLU A 1 299 ? 9.375 -38.875 -0.967 1 97.62 299 GLU A CA 1
ATOM 2393 C C . GLU A 1 299 ? 8.938 -38.844 -2.43 1 97.62 299 GLU A C 1
ATOM 2395 O O . GLU A 1 299 ? 9.773 -38.688 -3.326 1 97.62 299 GLU A O 1
ATOM 2400 N N . GLU A 1 300 ? 7.695 -39 -2.602 1 98 300 GLU A N 1
ATOM 2401 C CA . GLU A 1 300 ? 7.156 -38.969 -3.959 1 98 300 GLU A CA 1
ATOM 2402 C C . GLU A 1 300 ? 7.43 -37.594 -4.605 1 98 300 GLU A C 1
ATOM 2404 O O . GLU A 1 300 ? 7.844 -37.531 -5.766 1 98 300 GLU A O 1
ATOM 2409 N N . ILE A 1 301 ? 7.195 -36.562 -3.842 1 98.25 301 ILE A N 1
ATOM 2410 C CA . ILE A 1 301 ? 7.293 -35.219 -4.387 1 98.25 301 ILE A CA 1
ATOM 2411 C C . ILE A 1 301 ? 8.758 -34.844 -4.57 1 98.25 301 ILE A C 1
ATOM 2413 O O . ILE A 1 301 ? 9.109 -34.125 -5.52 1 98.25 301 ILE A O 1
ATOM 2417 N N . ARG A 1 302 ? 9.625 -35.312 -3.678 1 98 302 ARG A N 1
ATOM 2418 C CA . ARG A 1 302 ? 11.055 -35.062 -3.83 1 98 302 ARG A CA 1
ATOM 2419 C C . ARG A 1 302 ? 11.547 -35.531 -5.195 1 98 302 ARG A C 1
ATOM 2421 O O . ARG A 1 302 ? 12.375 -34.875 -5.824 1 98 302 ARG A O 1
ATOM 2428 N N . GLU A 1 303 ? 11.047 -36.656 -5.609 1 97.5 303 GLU A N 1
ATOM 2429 C CA . GLU A 1 303 ? 11.414 -37.188 -6.914 1 97.5 303 GLU A CA 1
ATOM 2430 C C . GLU A 1 303 ? 10.969 -36.25 -8.039 1 97.5 303 GLU A C 1
ATOM 2432 O O . GLU A 1 303 ? 11.711 -36.031 -9 1 97.5 303 GLU A O 1
ATOM 2437 N N . LYS A 1 304 ? 9.773 -35.781 -7.914 1 96.62 304 LYS A N 1
ATOM 2438 C CA . LYS A 1 304 ? 9.266 -34.844 -8.914 1 96.62 304 LYS A CA 1
ATOM 2439 C C . LYS A 1 304 ? 10.094 -33.562 -8.953 1 96.62 304 LYS A C 1
ATOM 2441 O O . LYS A 1 304 ? 10.383 -33.031 -10.031 1 96.62 304 LYS A O 1
ATOM 2446 N N . VAL A 1 305 ? 10.469 -33.062 -7.805 1 97.56 305 VAL A N 1
ATOM 2447 C CA . VAL A 1 305 ? 11.32 -31.875 -7.711 1 97.56 305 VAL A CA 1
ATOM 2448 C C . VAL A 1 305 ? 12.648 -32.125 -8.414 1 97.56 305 VAL A C 1
ATOM 2450 O O . VAL A 1 305 ? 13.125 -31.312 -9.195 1 97.56 305 VAL A O 1
ATOM 2453 N N . GLN A 1 306 ? 13.211 -33.312 -8.164 1 97.06 306 GLN A N 1
ATOM 2454 C CA . GLN A 1 306 ? 14.484 -33.656 -8.766 1 97.06 306 GLN A CA 1
ATOM 2455 C C . GLN A 1 306 ? 14.391 -33.656 -10.289 1 97.06 306 GLN A C 1
ATOM 2457 O O . GLN A 1 306 ? 15.289 -33.156 -10.969 1 97.06 306 GLN A O 1
ATOM 2462 N N . VAL A 1 307 ? 13.344 -34.188 -10.781 1 95.69 307 VAL A N 1
ATOM 2463 C CA . VAL A 1 307 ? 13.141 -34.25 -12.227 1 95.69 307 VAL A CA 1
ATOM 2464 C C . VAL A 1 307 ? 13.094 -32.812 -12.797 1 95.69 307 VAL A C 1
ATOM 2466 O O . VAL A 1 307 ? 13.734 -32.531 -13.812 1 95.69 307 VAL A O 1
ATOM 2469 N N . VAL A 1 308 ? 12.328 -31.906 -12.18 1 95.62 308 VAL A N 1
ATOM 2470 C CA . VAL A 1 308 ? 12.18 -30.531 -12.656 1 95.62 308 VAL A CA 1
ATOM 2471 C C . VAL A 1 308 ? 13.531 -29.828 -12.609 1 95.62 308 VAL A C 1
ATOM 2473 O O . VAL A 1 308 ? 13.891 -29.094 -13.539 1 95.62 308 VAL A O 1
ATOM 2476 N N . VAL A 1 309 ? 14.281 -30.047 -11.539 1 95.62 309 VAL A N 1
ATOM 2477 C CA . VAL A 1 309 ? 15.586 -29.406 -11.375 1 95.62 309 VAL A CA 1
ATOM 2478 C C . VAL A 1 309 ? 16.531 -29.875 -12.484 1 95.62 309 VAL A C 1
ATOM 2480 O O . VAL A 1 309 ? 17.281 -29.062 -13.039 1 95.62 309 VAL A O 1
ATOM 2483 N N . GLU A 1 310 ? 16.438 -31.094 -12.844 1 94.81 310 GLU A N 1
ATOM 2484 C CA . GLU A 1 310 ? 17.328 -31.672 -13.844 1 94.81 310 GLU A CA 1
ATOM 2485 C C . GLU A 1 310 ? 16.906 -31.266 -15.25 1 94.81 310 GLU A C 1
ATOM 2487 O O . GLU A 1 310 ? 17.766 -31.031 -16.125 1 94.81 310 GLU A O 1
ATOM 2492 N N . GLU A 1 311 ? 15.672 -31.078 -15.445 1 94.06 311 GLU A N 1
ATOM 2493 C CA . GLU A 1 311 ? 15.156 -30.891 -16.797 1 94.06 311 GLU A CA 1
ATOM 2494 C C . GLU A 1 311 ? 15.078 -29.406 -17.156 1 94.06 311 GLU A C 1
ATOM 2496 O O . GLU A 1 311 ? 14.875 -29.047 -18.328 1 94.06 311 GLU A O 1
ATOM 2501 N N . CYS A 1 312 ? 15.242 -28.547 -16.25 1 96.12 312 CYS A N 1
ATOM 2502 C CA . CYS A 1 312 ? 15.055 -27.125 -16.531 1 96.12 312 CYS A CA 1
ATOM 2503 C C . CYS A 1 312 ? 16.328 -26.344 -16.25 1 96.12 312 CYS A C 1
ATOM 2505 O O . CYS A 1 312 ? 16.422 -25.672 -15.211 1 96.12 312 CYS A O 1
ATOM 2507 N N . PRO A 1 313 ? 17.297 -26.391 -17.25 1 95.5 313 PRO A N 1
ATOM 2508 C CA . PRO A 1 313 ? 18.469 -25.531 -17.047 1 95.5 313 PRO A CA 1
ATOM 2509 C C . PRO A 1 313 ? 18.094 -24.062 -16.828 1 95.5 313 PRO A C 1
ATOM 2511 O O . PRO A 1 313 ? 17.188 -23.547 -17.484 1 95.5 313 PRO A O 1
ATOM 2514 N N . GLY A 1 314 ? 18.672 -23.453 -15.859 1 95.69 314 GLY A N 1
ATOM 2515 C CA . GLY A 1 314 ? 18.391 -22.062 -15.555 1 95.69 314 GLY A CA 1
ATOM 2516 C C . GLY A 1 314 ? 17.328 -21.891 -14.477 1 95.69 314 GLY A C 1
ATOM 2517 O O . GLY A 1 314 ? 17.078 -20.766 -14.031 1 95.69 314 GLY A O 1
ATOM 2518 N N . LEU A 1 315 ? 16.781 -23.016 -14.023 1 97.06 315 LEU A N 1
ATOM 2519 C CA . LEU A 1 315 ? 15.82 -22.969 -12.922 1 97.06 315 LEU A CA 1
ATOM 2520 C C . LEU A 1 315 ? 16.484 -22.469 -11.648 1 97.06 315 LEU A C 1
ATOM 2522 O O . LEU A 1 315 ? 17.516 -23 -11.219 1 97.06 315 LEU A O 1
ATOM 2526 N N . THR A 1 316 ? 15.898 -21.438 -11.062 1 97.5 316 THR A N 1
ATOM 2527 C CA . THR A 1 316 ? 16.5 -20.844 -9.883 1 97.5 316 THR A CA 1
ATOM 2528 C C . THR A 1 316 ? 15.641 -21.094 -8.648 1 97.5 316 THR A C 1
ATOM 2530 O O . THR A 1 316 ? 16.141 -21.094 -7.52 1 97.5 316 THR A O 1
ATOM 2533 N N . GLU A 1 317 ? 14.344 -21.312 -8.906 1 97.62 317 GLU A N 1
ATOM 2534 C CA . GLU A 1 317 ? 13.438 -21.406 -7.77 1 97.62 317 GLU A CA 1
ATOM 2535 C C . GLU A 1 317 ? 12.203 -22.234 -8.117 1 97.62 317 GLU A C 1
ATOM 2537 O O . GLU A 1 317 ? 11.664 -22.125 -9.227 1 97.62 317 GLU A O 1
ATOM 2542 N N . ILE A 1 318 ? 11.82 -23.078 -7.211 1 97.56 318 ILE A N 1
ATOM 2543 C CA . ILE A 1 318 ? 10.484 -23.656 -7.211 1 97.56 318 ILE A CA 1
ATOM 2544 C C . ILE A 1 318 ? 9.664 -23.078 -6.062 1 97.56 318 ILE A C 1
ATOM 2546 O O . ILE A 1 318 ? 10 -23.266 -4.891 1 97.56 318 ILE A O 1
ATOM 2550 N N . SER A 1 319 ? 8.641 -22.344 -6.391 1 97.5 319 SER A N 1
ATOM 2551 C CA . SER A 1 319 ? 7.715 -21.828 -5.391 1 97.5 319 SER A CA 1
ATOM 2552 C C . SER A 1 319 ? 6.453 -22.688 -5.309 1 97.5 319 SER A C 1
ATOM 2554 O O . SER A 1 319 ? 5.797 -22.922 -6.324 1 97.5 319 SER A O 1
ATOM 2556 N N . VAL A 1 320 ? 6.098 -23.078 -4.109 1 97.81 320 VAL A N 1
ATOM 2557 C CA . VAL A 1 320 ? 5.016 -24.047 -3.99 1 97.81 320 VAL A CA 1
ATOM 2558 C C . VAL A 1 320 ? 3.746 -23.344 -3.5 1 97.81 320 VAL A C 1
ATOM 2560 O O . VAL A 1 320 ? 3.797 -22.531 -2.586 1 97.81 320 VAL A O 1
ATOM 2563 N N . LEU A 1 321 ? 2.676 -23.578 -4.188 1 97.75 321 LEU A N 1
ATOM 2564 C CA . LEU A 1 321 ? 1.33 -23.203 -3.771 1 97.75 321 LEU A CA 1
ATOM 2565 C C . LEU A 1 321 ? 0.694 -24.312 -2.934 1 97.75 321 LEU A C 1
ATOM 2567 O O . LEU A 1 321 ? 0.312 -25.344 -3.465 1 97.75 321 LEU A O 1
ATOM 2571 N N . CYS A 1 322 ? 0.6 -24.078 -1.594 1 96.44 322 CYS A N 1
ATOM 2572 C CA . CYS A 1 322 ? 0.053 -25.125 -0.721 1 96.44 322 CYS A CA 1
ATOM 2573 C C . CYS A 1 322 ? -1.057 -24.562 0.16 1 96.44 322 CYS A C 1
ATOM 2575 O O . CYS A 1 322 ? -1.417 -25.156 1.172 1 96.44 322 CYS A O 1
ATOM 2577 N N . THR A 1 323 ? -1.486 -23.312 -0.151 1 96.38 323 THR A N 1
ATOM 2578 C CA . THR A 1 323 ? -2.617 -22.672 0.515 1 96.38 323 THR A CA 1
ATOM 2579 C C . THR A 1 323 ? -3.867 -22.734 -0.358 1 96.38 323 THR A C 1
ATOM 2581 O O . THR A 1 323 ? -3.916 -22.141 -1.431 1 96.38 323 THR A O 1
ATOM 2584 N N . TYR A 1 324 ? -4.832 -23.5 0.1 1 95.56 324 TYR A N 1
ATOM 2585 C CA . TYR A 1 324 ? -6.086 -23.656 -0.625 1 95.56 324 TYR A CA 1
ATOM 2586 C C . TYR A 1 324 ? -7.254 -23.094 0.184 1 95.56 324 TYR A C 1
ATOM 2588 O O . TYR A 1 324 ? -7.293 -23.25 1.408 1 95.56 324 TYR A O 1
ATOM 2596 N N . ALA A 1 325 ? -8.164 -22.5 -0.566 1 93.94 325 ALA A N 1
ATOM 2597 C CA . ALA A 1 325 ? -9.352 -21.984 0.105 1 93.94 325 ALA A CA 1
ATOM 2598 C C . ALA A 1 325 ? -10.078 -23.094 0.864 1 93.94 325 ALA A C 1
ATOM 2600 O O . ALA A 1 325 ? -10.297 -24.188 0.327 1 93.94 325 ALA A O 1
ATOM 2601 N N . GLY A 1 326 ? -10.375 -22.797 2.107 1 92.06 326 GLY A N 1
ATOM 2602 C CA . GLY A 1 326 ? -11.141 -23.734 2.914 1 92.06 326 GLY A CA 1
ATOM 2603 C C . GLY A 1 326 ? -10.266 -24.703 3.68 1 92.06 326 GLY A C 1
ATOM 2604 O O . GLY A 1 326 ? -10.734 -25.359 4.617 1 92.06 326 GLY A O 1
ATOM 2605 N N . LEU A 1 327 ? -9.016 -24.906 3.244 1 95.75 327 LEU A N 1
ATOM 2606 C CA . LEU A 1 327 ? -8.094 -25.797 3.934 1 95.75 327 LEU A CA 1
ATOM 2607 C C . LEU A 1 327 ? -7.777 -25.281 5.332 1 95.75 327 LEU A C 1
ATOM 2609 O O . LEU A 1 327 ? -7.523 -24.094 5.512 1 95.75 327 LEU A O 1
ATOM 2613 N N . GLU A 1 328 ? -7.863 -26.188 6.301 1 96.25 328 GLU A N 1
ATOM 2614 C CA . GLU A 1 328 ? -7.48 -25.781 7.648 1 96.25 328 GLU A CA 1
ATOM 2615 C C . GLU A 1 328 ? -6.043 -25.266 7.684 1 96.25 328 GLU A C 1
ATOM 2617 O O . GLU A 1 328 ? -5.156 -25.844 7.051 1 96.25 328 GLU A O 1
ATOM 2622 N N . HIS A 1 329 ? -5.859 -24.234 8.406 1 97.56 329 HIS A N 1
ATOM 2623 C CA . HIS A 1 329 ? -4.578 -23.531 8.453 1 97.56 329 HIS A CA 1
ATOM 2624 C C . HIS A 1 329 ? -3.451 -24.484 8.852 1 97.56 329 HIS A C 1
ATOM 2626 O O . HIS A 1 329 ? -2.361 -24.422 8.273 1 97.56 329 HIS A O 1
ATOM 2632 N N . TRP A 1 330 ? -3.709 -25.344 9.812 1 97.88 330 TRP A N 1
ATOM 2633 C CA . TRP A 1 330 ? -2.654 -26.219 10.32 1 97.88 330 TRP A CA 1
ATOM 2634 C C . TRP A 1 330 ? -2.193 -27.203 9.25 1 97.88 330 TRP A C 1
ATOM 2636 O O . TRP A 1 330 ? -1.033 -27.625 9.242 1 97.88 330 TRP A O 1
ATOM 2646 N N . LYS A 1 331 ? -2.996 -27.578 8.289 1 98.06 331 LYS A N 1
ATOM 2647 C CA . LYS A 1 331 ? -2.602 -28.469 7.195 1 98.06 331 LYS A CA 1
ATOM 2648 C C . LYS A 1 331 ? -1.653 -27.766 6.227 1 98.06 331 LYS A C 1
ATOM 2650 O O . LYS A 1 331 ? -0.755 -28.391 5.664 1 98.06 331 LYS A O 1
ATOM 2655 N N . THR A 1 332 ? -1.904 -26.453 6 1 98.12 332 THR A N 1
ATOM 2656 C CA . THR A 1 332 ? -0.986 -25.641 5.199 1 98.12 332 THR A CA 1
ATOM 2657 C C . THR A 1 332 ? 0.389 -25.578 5.859 1 98.12 332 THR A C 1
ATOM 2659 O O . THR A 1 332 ? 1.409 -25.797 5.199 1 98.12 332 THR A O 1
ATOM 2662 N N . ILE A 1 333 ? 0.378 -25.359 7.148 1 98.44 333 ILE A N 1
ATOM 2663 C CA . ILE A 1 333 ? 1.628 -25.266 7.898 1 98.44 333 ILE A CA 1
ATOM 2664 C C . ILE A 1 333 ? 2.334 -26.625 7.879 1 98.44 333 ILE A C 1
ATOM 2666 O O . ILE A 1 333 ? 3.553 -26.688 7.699 1 98.44 333 ILE A O 1
ATOM 2670 N N . ARG A 1 334 ? 1.567 -27.688 8.016 1 98 334 ARG A N 1
ATOM 2671 C CA . ARG A 1 334 ? 2.133 -29.031 7.945 1 98 334 ARG A CA 1
ATOM 2672 C C . ARG A 1 334 ? 2.783 -29.281 6.59 1 98 334 ARG A C 1
ATOM 2674 O O . ARG A 1 334 ? 3.881 -29.844 6.512 1 98 334 ARG A O 1
ATOM 2681 N N . THR A 1 335 ? 2.131 -28.875 5.543 1 98.38 335 THR A N 1
ATOM 2682 C CA . THR A 1 335 ? 2.66 -29.047 4.195 1 98.38 335 THR A CA 1
ATOM 2683 C C . THR A 1 335 ? 3.971 -28.281 4.027 1 98.38 335 THR A C 1
ATOM 2685 O O . THR A 1 335 ? 4.941 -28.812 3.488 1 98.38 335 THR A O 1
ATOM 2688 N N . GLN A 1 336 ? 4.031 -27.062 4.496 1 98.12 336 GLN A N 1
ATOM 2689 C CA . GLN A 1 336 ? 5.258 -26.266 4.457 1 98.12 336 GLN A CA 1
ATOM 2690 C C . GLN A 1 336 ? 6.379 -26.953 5.238 1 98.12 336 GLN A C 1
ATOM 2692 O O . GLN A 1 336 ? 7.516 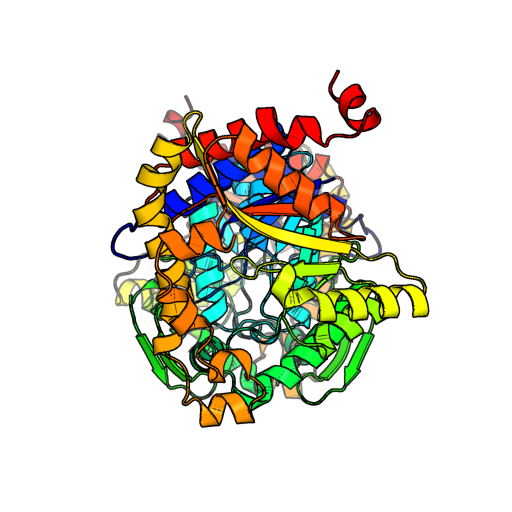-27.016 4.773 1 98.12 336 GLN A O 1
ATOM 2697 N N . GLN A 1 337 ? 6.008 -27.438 6.363 1 98 337 GLN A N 1
ATOM 2698 C CA . GLN A 1 337 ? 6.988 -28.078 7.238 1 98 337 GLN A CA 1
ATOM 2699 C C . GLN A 1 337 ? 7.555 -29.344 6.602 1 98 337 GLN A C 1
ATOM 2701 O O . GLN A 1 337 ? 8.766 -29.562 6.605 1 98 337 GLN A O 1
ATOM 2706 N N . LEU A 1 338 ? 6.68 -30.188 6.125 1 98.44 338 LEU A N 1
ATOM 2707 C CA . LEU A 1 338 ? 7.105 -31.422 5.461 1 98.44 338 LEU A CA 1
ATOM 2708 C C . LEU A 1 338 ? 7.996 -31.109 4.262 1 98.44 338 LEU A C 1
ATOM 2710 O O . LEU A 1 338 ? 9.016 -31.766 4.051 1 98.44 338 LEU A O 1
ATOM 2714 N N . PHE A 1 339 ? 7.613 -30.094 3.492 1 98.56 339 PHE A N 1
ATOM 2715 C CA . PHE A 1 339 ? 8.398 -29.719 2.324 1 98.56 339 PHE A CA 1
ATOM 2716 C C . PHE A 1 339 ? 9.797 -29.25 2.736 1 98.56 339 PHE A C 1
ATOM 2718 O O . PHE A 1 339 ? 10.789 -29.672 2.146 1 98.56 339 PHE A O 1
ATOM 2725 N N . SER A 1 340 ? 9.812 -28.375 3.705 1 97.94 340 SER A N 1
ATOM 2726 C CA . SER A 1 340 ? 11.07 -27.828 4.188 1 97.94 340 SER A CA 1
ATOM 2727 C C . SER A 1 340 ? 11.992 -28.906 4.727 1 97.94 340 SER A C 1
ATOM 2729 O O . SER A 1 340 ? 13.148 -29.016 4.312 1 97.94 340 SER A O 1
ATOM 2731 N N . GLU A 1 341 ? 11.508 -29.828 5.512 1 97.31 341 GLU A N 1
ATOM 2732 C CA . GLU A 1 341 ? 12.32 -30.781 6.262 1 97.31 341 GLU A CA 1
ATOM 2733 C C . GLU A 1 341 ? 12.68 -31.984 5.406 1 97.31 341 GLU A C 1
ATOM 2735 O O . GLU A 1 341 ? 13.758 -32.562 5.559 1 97.31 341 GLU A O 1
ATOM 2740 N N . ARG A 1 342 ? 11.766 -32.312 4.527 1 97.31 342 ARG A N 1
ATOM 2741 C CA . ARG A 1 342 ? 11.93 -33.594 3.881 1 97.31 342 ARG A CA 1
ATOM 2742 C C . ARG A 1 342 ? 12.258 -33.438 2.4 1 97.31 342 ARG A C 1
ATOM 2744 O O . ARG A 1 342 ? 12.703 -34.375 1.747 1 97.31 342 ARG A O 1
ATOM 2751 N N . ILE A 1 343 ? 12.125 -32.312 1.842 1 97.94 343 ILE A N 1
ATOM 2752 C CA . ILE A 1 343 ? 12.367 -32.125 0.414 1 97.94 343 ILE A CA 1
ATOM 2753 C C . ILE A 1 343 ? 13.445 -31.062 0.201 1 97.94 343 ILE A C 1
ATOM 2755 O O . ILE A 1 343 ? 14.523 -31.375 -0.323 1 97.94 343 ILE A O 1
ATOM 2759 N N . MET A 1 344 ? 13.195 -29.828 0.712 1 96.94 344 MET A N 1
ATOM 2760 C CA . MET A 1 344 ? 14.156 -28.75 0.527 1 96.94 344 MET A CA 1
ATOM 2761 C C . MET A 1 344 ? 15.539 -29.156 1.01 1 96.94 344 MET A C 1
ATOM 2763 O O . MET A 1 344 ? 16.547 -28.828 0.382 1 96.94 344 MET A O 1
ATOM 2767 N N . SER A 1 345 ? 15.609 -29.844 2.107 1 92.38 345 SER A N 1
ATOM 2768 C CA . SER A 1 345 ? 16.875 -30.203 2.748 1 92.38 345 SER A CA 1
ATOM 2769 C C . SER A 1 345 ? 17.719 -31.078 1.831 1 92.38 345 SER A C 1
ATOM 2771 O O . SER A 1 345 ? 18.953 -31.109 1.965 1 92.38 345 SER A O 1
ATOM 2773 N N . TYR A 1 346 ? 17.062 -31.703 0.873 1 92.56 346 TYR A N 1
ATOM 2774 C CA . TYR A 1 346 ? 17.766 -32.562 -0.057 1 92.56 346 TYR A CA 1
ATOM 2775 C C . TYR A 1 346 ? 18.469 -31.766 -1.145 1 92.56 346 TYR A C 1
ATOM 2777 O O . TYR A 1 346 ? 19.359 -32.281 -1.826 1 92.56 346 TYR A O 1
ATOM 2785 N N . PHE A 1 347 ? 18.031 -30.609 -1.394 1 93.44 347 PHE A N 1
ATOM 2786 C CA . PHE A 1 347 ? 18.531 -29.828 -2.508 1 93.44 347 PHE A CA 1
ATOM 2787 C C . PHE A 1 347 ? 19.406 -28.688 -2.01 1 93.44 347 PHE A C 1
ATOM 2789 O O . PHE A 1 347 ? 19.844 -27.844 -2.795 1 93.44 347 PHE A O 1
ATOM 2796 N N . LYS A 1 348 ? 19.469 -28.484 -0.766 1 76.44 348 LYS A N 1
ATOM 2797 C CA . LYS A 1 348 ? 20.359 -27.469 -0.214 1 76.44 348 LYS A CA 1
ATOM 2798 C C . LYS A 1 348 ? 21.828 -27.844 -0.4 1 76.44 348 LYS A C 1
ATOM 2800 O O . LYS A 1 348 ? 22.188 -29.031 -0.317 1 76.44 348 LYS A O 1
ATOM 2805 N N . THR A 1 349 ? 22.469 -26.859 -1.089 1 61.69 349 THR A N 1
ATOM 2806 C CA . THR A 1 349 ? 23.891 -27.109 -1.296 1 61.69 349 THR A CA 1
ATOM 2807 C C . THR A 1 349 ? 24.625 -27.219 0.04 1 61.69 349 THR A C 1
ATOM 2809 O O . THR A 1 349 ? 24.094 -26.812 1.076 1 61.69 349 THR A O 1
ATOM 2812 N N . GLU A 1 350 ? 25.859 -27.797 0.097 1 49.09 350 GLU A N 1
ATOM 2813 C CA . GLU A 1 350 ? 26.75 -27.922 1.251 1 49.09 350 GLU A CA 1
ATOM 2814 C C . GLU A 1 350 ? 26.938 -26.594 1.964 1 49.09 350 GLU A C 1
ATOM 2816 O O . GLU A 1 350 ? 27.031 -26.547 3.191 1 49.09 350 GLU A O 1
ATOM 2821 N N . LYS A 1 351 ? 27.078 -25.547 1.281 1 46.44 351 LYS A N 1
ATOM 2822 C CA . LYS A 1 351 ? 27.344 -24.25 1.901 1 46.44 351 LYS A CA 1
ATOM 2823 C C . LYS A 1 351 ? 26.125 -23.75 2.666 1 46.44 351 LYS A C 1
ATOM 2825 O O . LYS A 1 351 ? 26.266 -23.047 3.674 1 46.44 351 LYS A O 1
ATOM 2830 N N . GLU A 1 352 ? 25 -23.922 2.174 1 53.19 352 GLU A N 1
ATOM 2831 C CA . GLU A 1 352 ? 23.781 -23.484 2.84 1 53.19 352 GLU A CA 1
ATOM 2832 C C . GLU A 1 352 ? 23.484 -24.359 4.055 1 53.19 352 GLU A C 1
ATOM 2834 O O . GLU A 1 352 ? 22.844 -23.906 5.008 1 53.19 352 GLU A O 1
ATOM 2839 N N . LEU A 1 353 ? 23.953 -25.547 4.102 1 47.5 353 LEU A N 1
ATOM 2840 C CA . LEU A 1 353 ? 23.844 -26.469 5.223 1 47.5 353 LEU A CA 1
ATOM 2841 C C . LEU A 1 353 ? 24.781 -26.062 6.355 1 47.5 353 LEU A C 1
ATOM 2843 O O . LEU A 1 353 ? 24.484 -26.312 7.527 1 47.5 353 LEU A O 1
ATOM 2847 N N . GLU A 1 354 ? 25.812 -25.422 6.152 1 39.22 354 GLU A N 1
ATOM 2848 C CA . GLU A 1 354 ? 26.781 -24.984 7.164 1 39.22 354 GLU A CA 1
ATOM 2849 C C . GLU A 1 354 ? 26.328 -23.688 7.832 1 39.22 354 GLU A C 1
ATOM 2851 O O . GLU A 1 354 ? 26.719 -23.406 8.969 1 39.22 354 GLU A O 1
ATOM 2856 N N . LYS A 1 355 ? 25.719 -22.859 7.219 1 41.19 355 LYS A N 1
ATOM 2857 C CA . LYS A 1 355 ? 25.312 -21.609 7.863 1 41.19 355 LYS A CA 1
ATOM 2858 C C . LYS A 1 355 ? 24.172 -21.844 8.852 1 41.19 355 LYS A C 1
ATOM 2860 O O . LYS A 1 355 ? 23.719 -20.922 9.516 1 41.19 355 LYS A O 1
ATOM 2865 N N . VAL A 1 356 ? 23.5 -22.828 8.883 1 37.78 356 VAL A N 1
ATOM 2866 C CA . VAL A 1 356 ? 22.453 -23.125 9.859 1 37.78 356 VAL A CA 1
ATOM 2867 C C . VAL A 1 356 ? 23.078 -23.734 11.117 1 37.78 356 VAL A C 1
ATOM 2869 O O . VAL A 1 356 ? 22.391 -24 12.094 1 37.78 356 VAL A O 1
ATOM 2872 N N . TRP A 1 357 ? 24.172 -24.328 11.023 1 27.44 357 TRP A N 1
ATOM 2873 C CA . TRP A 1 357 ? 24.812 -24.766 12.266 1 27.44 357 TRP A CA 1
ATOM 2874 C C . TRP A 1 357 ? 25.766 -23.688 12.797 1 27.44 357 TRP A C 1
ATOM 2876 O O . TRP A 1 357 ? 26.5 -23.078 12.023 1 27.44 357 TRP A O 1
ATOM 2886 N N . MET B 1 1 ? -9.391 14.203 26.422 1 94.19 1 MET B N 1
ATOM 2887 C CA . MET B 1 1 ? -8.711 14.75 25.25 1 94.19 1 MET B CA 1
ATOM 2888 C C . MET B 1 1 ? -7.73 13.734 24.672 1 94.19 1 MET B C 1
ATOM 2890 O O . MET B 1 1 ? -6.984 13.086 25.406 1 94.19 1 MET B O 1
ATOM 2894 N N . LYS B 1 2 ? -7.777 13.531 23.359 1 96.81 2 LYS B N 1
ATOM 2895 C CA . LYS B 1 2 ? -6.832 12.641 22.688 1 96.81 2 LYS B CA 1
ATOM 2896 C C . LYS B 1 2 ? -5.641 13.422 22.141 1 96.81 2 LYS B C 1
ATOM 2898 O O . LYS B 1 2 ? -5.773 14.586 21.766 1 96.81 2 LYS B O 1
ATOM 2903 N N . PHE B 1 3 ? -4.543 12.75 22.125 1 98.31 3 PHE B N 1
ATOM 2904 C CA . PHE B 1 3 ? -3.336 13.336 21.562 1 98.31 3 PHE B CA 1
ATOM 2905 C C . PHE B 1 3 ? -2.689 12.383 20.562 1 98.31 3 PHE B C 1
ATOM 2907 O O . PHE B 1 3 ? -2.645 11.172 20.781 1 98.31 3 PHE B O 1
ATOM 2914 N N . GLY B 1 4 ? -2.264 12.906 19.422 1 98.06 4 GLY B N 1
ATOM 2915 C CA . GLY B 1 4 ? -1.604 12.117 18.406 1 98.06 4 GLY B CA 1
ATOM 2916 C C . GLY B 1 4 ? -0.27 12.695 17.969 1 98.06 4 GLY B C 1
ATOM 2917 O O . GLY B 1 4 ? 0.171 13.719 18.5 1 98.06 4 GLY B O 1
ATOM 2918 N N . ILE B 1 5 ? 0.403 12.008 17.094 1 98.31 5 ILE B N 1
ATOM 2919 C CA . ILE B 1 5 ? 1.632 12.477 16.469 1 98.31 5 ILE B CA 1
ATOM 2920 C C . ILE B 1 5 ? 1.404 12.656 14.969 1 98.31 5 ILE B C 1
ATOM 2922 O O . ILE B 1 5 ? 0.695 11.859 14.344 1 98.31 5 ILE B O 1
ATOM 2926 N N . TYR B 1 6 ? 1.929 13.68 14.461 1 97.94 6 TYR B N 1
ATOM 2927 C CA . TYR B 1 6 ? 1.915 13.945 13.023 1 97.94 6 TYR B CA 1
ATOM 2928 C C . TYR B 1 6 ? 3.334 14.023 12.469 1 97.94 6 TYR B C 1
ATOM 2930 O O . TYR B 1 6 ? 4.184 14.727 13.016 1 97.94 6 TYR B O 1
ATOM 2938 N N . VAL B 1 7 ? 3.6 13.289 11.406 1 97.69 7 VAL B N 1
ATOM 2939 C CA . VAL B 1 7 ? 4.918 13.305 10.781 1 97.69 7 VAL B CA 1
ATOM 2940 C C . VAL B 1 7 ? 4.777 13.602 9.289 1 97.69 7 VAL B C 1
ATOM 2942 O O . VAL B 1 7 ? 4.055 12.906 8.578 1 97.69 7 VAL B O 1
ATOM 2945 N N . GLU B 1 8 ? 5.469 14.57 8.805 1 96.06 8 GLU B N 1
ATOM 2946 C CA . GLU B 1 8 ? 5.422 14.984 7.402 1 96.06 8 GLU B CA 1
ATOM 2947 C C . GLU B 1 8 ? 6.398 14.18 6.555 1 96.06 8 GLU B C 1
ATOM 2949 O O . GLU B 1 8 ? 6.172 13.969 5.363 1 96.06 8 GLU B O 1
ATOM 2954 N N . MET B 1 9 ? 7.488 13.773 7.102 1 97.06 9 MET B N 1
ATOM 2955 C CA . MET B 1 9 ? 8.578 13.039 6.461 1 97.06 9 MET B CA 1
ATOM 2956 C C . MET B 1 9 ? 9.281 13.898 5.422 1 97.06 9 MET B C 1
ATOM 2958 O O . MET B 1 9 ? 9.492 13.469 4.289 1 97.06 9 MET B O 1
ATOM 2962 N N . GLN B 1 10 ? 9.586 15.164 5.816 1 96.19 10 GLN B N 1
ATOM 2963 C CA . GLN B 1 10 ? 10.391 16.062 4.992 1 96.19 10 GLN B CA 1
ATOM 2964 C C . GLN B 1 10 ? 11.844 15.586 4.914 1 96.19 10 GLN B C 1
ATOM 2966 O O . GLN B 1 10 ? 12.383 15.055 5.887 1 96.19 10 GLN B O 1
ATOM 2971 N N . ASN B 1 11 ? 12.453 15.789 3.764 1 96.06 11 ASN B N 1
ATOM 2972 C CA . ASN B 1 11 ? 13.859 15.438 3.59 1 96.06 11 ASN B CA 1
ATOM 2973 C C . ASN B 1 11 ? 14.57 16.422 2.658 1 96.06 11 ASN B C 1
ATOM 2975 O O . ASN B 1 11 ? 15.062 16.031 1.6 1 96.06 11 ASN B O 1
ATOM 2979 N N . PRO B 1 12 ? 14.672 17.656 3.133 1 91.69 12 PRO B N 1
ATOM 2980 C CA . PRO B 1 12 ? 15.352 18.656 2.299 1 91.69 12 PRO B CA 1
ATOM 2981 C C . PRO B 1 12 ? 16.844 18.391 2.166 1 91.69 12 PRO B C 1
ATOM 2983 O O . PRO B 1 12 ? 17.453 17.766 3.051 1 91.69 12 PRO B O 1
ATOM 2986 N N . THR B 1 13 ? 17.406 18.938 1.173 1 88.06 13 THR B N 1
ATOM 2987 C CA . THR B 1 13 ? 18.797 18.688 0.813 1 88.06 13 THR B CA 1
ATOM 2988 C C . THR B 1 13 ? 19.734 19.094 1.945 1 88.06 13 THR B C 1
ATOM 2990 O O . THR B 1 13 ? 20.703 18.406 2.248 1 88.06 13 THR B O 1
ATOM 2993 N N . GLN B 1 14 ? 19.484 20.172 2.578 1 87.31 14 GLN B N 1
ATOM 2994 C CA . GLN B 1 14 ? 20.359 20.734 3.611 1 87.31 14 GLN B CA 1
ATOM 2995 C C . GLN B 1 14 ? 20.469 19.781 4.801 1 87.31 14 GLN B C 1
ATOM 2997 O O . GLN B 1 14 ? 21.5 19.75 5.477 1 87.31 14 GLN B O 1
ATOM 3002 N N . PHE B 1 15 ? 19.375 19 5.059 1 88 15 PHE B N 1
ATOM 3003 C CA . PHE B 1 15 ? 19.328 18.094 6.191 1 88 15 PHE B CA 1
ATOM 3004 C C . PHE B 1 15 ? 19 16.672 5.734 1 88 15 PHE B C 1
ATOM 3006 O O . PHE B 1 15 ? 18.328 15.922 6.445 1 88 15 PHE B O 1
ATOM 3013 N N . ALA B 1 16 ? 19.484 16.359 4.609 1 90.81 16 ALA B N 1
ATOM 3014 C CA . ALA B 1 16 ? 19.031 15.117 3.99 1 90.81 16 ALA B CA 1
ATOM 3015 C C . ALA B 1 16 ? 19.547 13.906 4.758 1 90.81 16 ALA B C 1
ATOM 3017 O O . ALA B 1 16 ? 20.75 13.82 5.062 1 90.81 16 ALA B O 1
ATOM 3018 N N . LYS B 1 17 ? 18.672 13.125 5.129 1 95.19 17 LYS B N 1
ATOM 3019 C CA . LYS B 1 17 ? 18.969 11.773 5.598 1 95.19 17 LYS B CA 1
ATOM 3020 C C . LYS B 1 17 ? 18.75 10.75 4.488 1 95.19 17 LYS B C 1
ATOM 3022 O O . LYS B 1 17 ? 18.031 11.016 3.52 1 95.19 17 LYS B O 1
ATOM 3027 N N . ASN B 1 18 ? 19.453 9.602 4.707 1 96.12 18 ASN B N 1
ATOM 3028 C CA . ASN B 1 18 ? 19.078 8.469 3.867 1 96.12 18 ASN B CA 1
ATOM 3029 C C . ASN B 1 18 ? 17.594 8.133 4 1 96.12 18 ASN B C 1
ATOM 3031 O O . ASN B 1 18 ? 17.062 8.141 5.105 1 96.12 18 ASN B O 1
ATOM 3035 N N . HIS B 1 19 ? 17 7.93 2.834 1 97.88 19 HIS B N 1
ATOM 3036 C CA . HIS B 1 19 ? 15.562 7.664 2.855 1 97.88 19 HIS B CA 1
ATOM 3037 C C . HIS B 1 19 ? 15.234 6.484 3.766 1 97.88 19 HIS B C 1
ATOM 3039 O O . HIS B 1 19 ? 14.234 6.508 4.488 1 97.88 19 HIS B O 1
ATOM 3045 N N . ALA B 1 20 ? 16.062 5.449 3.725 1 98 20 ALA B N 1
ATOM 3046 C CA . ALA B 1 20 ? 15.875 4.285 4.586 1 98 20 ALA B CA 1
ATOM 3047 C C . ALA B 1 20 ? 15.906 4.684 6.059 1 98 20 ALA B C 1
ATOM 3049 O O . ALA B 1 20 ? 15.117 4.176 6.863 1 98 20 ALA B O 1
ATOM 3050 N N . GLN B 1 21 ? 16.75 5.562 6.414 1 97.56 21 GLN B N 1
ATOM 3051 C CA . GLN B 1 21 ? 16.875 6.035 7.793 1 97.56 21 GLN B CA 1
ATOM 3052 C C . GLN B 1 21 ? 15.609 6.781 8.227 1 97.56 21 GLN B C 1
ATOM 3054 O O . GLN B 1 21 ? 15.133 6.609 9.344 1 97.56 21 GLN B O 1
ATOM 3059 N N . VAL B 1 22 ? 15.102 7.617 7.328 1 98 22 VAL B N 1
ATOM 3060 C CA . VAL B 1 22 ? 13.898 8.375 7.641 1 98 22 VAL B CA 1
ATOM 3061 C C . VAL B 1 22 ? 12.75 7.41 7.961 1 98 22 VAL B C 1
ATOM 3063 O O . VAL B 1 22 ? 12.07 7.562 8.977 1 98 22 VAL B O 1
ATOM 3066 N N . TYR B 1 23 ? 12.57 6.406 7.156 1 98.38 23 TYR B N 1
ATOM 3067 C CA . TYR B 1 23 ? 11.492 5.445 7.355 1 98.38 23 TYR B CA 1
ATOM 3068 C C . TYR B 1 23 ? 11.703 4.656 8.641 1 98.38 23 TYR B C 1
ATOM 3070 O O . TYR B 1 23 ? 10.75 4.402 9.383 1 98.38 23 TYR B O 1
ATOM 3078 N N . GLN B 1 24 ? 12.906 4.262 8.906 1 97.94 24 GLN B N 1
ATOM 3079 C CA . GLN B 1 24 ? 13.211 3.521 10.125 1 97.94 24 GLN B CA 1
ATOM 3080 C C . GLN B 1 24 ? 12.914 4.359 11.367 1 97.94 24 GLN B C 1
ATOM 3082 O O . GLN B 1 24 ? 12.312 3.869 12.32 1 97.94 24 GLN B O 1
ATOM 3087 N N . GLU B 1 25 ? 13.336 5.59 11.336 1 98.38 25 GLU B N 1
ATOM 3088 C CA . GLU B 1 25 ? 13.102 6.484 12.461 1 98.38 25 GLU B CA 1
ATOM 3089 C C . GLU B 1 25 ? 11.609 6.703 12.688 1 98.38 25 GLU B C 1
ATOM 3091 O O . GLU B 1 25 ? 11.148 6.75 13.828 1 98.38 25 GLU B O 1
ATOM 3096 N N . VAL B 1 26 ? 10.867 6.793 11.633 1 98.56 26 VAL B N 1
ATOM 3097 C CA . VAL B 1 26 ? 9.43 7.004 11.758 1 98.56 26 VAL B CA 1
ATOM 3098 C C . VAL B 1 26 ? 8.781 5.777 12.391 1 98.56 26 VAL B C 1
ATOM 3100 O O . VAL B 1 26 ? 7.926 5.902 13.266 1 98.56 26 VAL B O 1
ATOM 3103 N N . LEU B 1 27 ? 9.18 4.602 11.969 1 98.62 27 LEU B N 1
ATOM 3104 C CA . LEU B 1 27 ? 8.648 3.385 12.578 1 98.62 27 LEU B CA 1
ATOM 3105 C C . LEU B 1 27 ? 8.945 3.361 14.078 1 98.62 27 LEU B C 1
ATOM 3107 O O . LEU B 1 27 ? 8.07 3.018 14.875 1 98.62 27 LEU B O 1
ATOM 3111 N N . GLU B 1 28 ? 10.117 3.744 14.445 1 98.38 28 GLU B N 1
ATOM 3112 C CA . GLU B 1 28 ? 10.5 3.787 15.852 1 98.38 28 GLU B CA 1
ATOM 3113 C C . GLU B 1 28 ? 9.68 4.82 16.625 1 98.38 28 GLU B C 1
ATOM 3115 O O . GLU B 1 28 ? 9.289 4.582 17.766 1 98.38 28 GLU B O 1
ATOM 3120 N N . GLN B 1 29 ? 9.414 5.918 15.984 1 98.5 29 GLN B N 1
ATOM 3121 C CA . GLN B 1 29 ? 8.602 6.965 16.609 1 98.5 29 GLN B CA 1
ATOM 3122 C C . GLN B 1 29 ? 7.172 6.484 16.844 1 98.5 29 GLN B C 1
ATOM 3124 O O . GLN B 1 29 ? 6.57 6.789 17.875 1 98.5 29 GLN B O 1
ATOM 3129 N N . ILE B 1 30 ? 6.637 5.73 15.898 1 98.75 30 ILE B N 1
ATOM 3130 C CA . ILE B 1 30 ? 5.285 5.207 16.031 1 98.75 30 ILE B CA 1
ATOM 3131 C C . ILE B 1 30 ? 5.223 4.234 17.203 1 98.75 30 ILE B C 1
ATOM 3133 O O . ILE B 1 30 ? 4.293 4.285 18.016 1 98.75 30 ILE B O 1
ATOM 3137 N N . GLU B 1 31 ? 6.199 3.377 17.312 1 98.31 31 GLU B N 1
ATOM 3138 C CA . GLU B 1 31 ? 6.254 2.418 18.406 1 98.31 31 GLU B CA 1
ATOM 3139 C C . GLU B 1 31 ? 6.352 3.129 19.75 1 98.31 31 GLU B C 1
ATOM 3141 O O . GLU B 1 31 ? 5.66 2.764 20.703 1 98.31 31 GLU B O 1
ATOM 3146 N N . HIS B 1 32 ? 7.223 4.121 19.75 1 98.38 32 HIS B N 1
ATOM 3147 C CA . HIS B 1 32 ? 7.367 4.906 20.969 1 98.38 32 HIS B CA 1
ATOM 3148 C C . HIS B 1 32 ? 6.059 5.594 21.344 1 98.38 32 HIS B C 1
ATOM 3150 O O . HIS B 1 32 ? 5.656 5.578 22.5 1 98.38 32 HIS B O 1
ATOM 3156 N N . ALA B 1 33 ? 5.402 6.199 20.344 1 98.44 33 ALA B N 1
ATOM 3157 C CA . ALA B 1 33 ? 4.148 6.918 20.562 1 98.44 33 ALA B CA 1
ATOM 3158 C C . ALA B 1 33 ? 3.068 5.984 21.109 1 98.44 33 ALA B C 1
ATOM 3160 O O . ALA B 1 33 ? 2.312 6.359 22 1 98.44 33 ALA B O 1
ATOM 3161 N N . ASP B 1 34 ? 3.016 4.812 20.547 1 98.5 34 ASP B N 1
ATOM 3162 C CA . ASP B 1 34 ? 2.055 3.822 21.016 1 98.5 34 ASP B CA 1
ATOM 3163 C C . ASP B 1 34 ? 2.266 3.514 22.5 1 98.5 34 ASP B C 1
ATOM 3165 O O . ASP B 1 34 ? 1.314 3.518 23.281 1 98.5 34 ASP B O 1
ATOM 3169 N N . LYS B 1 35 ? 3.496 3.305 22.891 1 97.94 35 LYS B N 1
ATOM 3170 C CA . LYS B 1 35 ? 3.848 2.969 24.266 1 97.94 35 LYS B CA 1
ATOM 3171 C C . LYS B 1 35 ? 3.646 4.164 25.203 1 97.94 35 LYS B C 1
ATOM 3173 O O . LYS B 1 35 ? 3.311 3.998 26.375 1 97.94 35 LYS B O 1
ATOM 3178 N N . ALA B 1 36 ? 3.789 5.363 24.609 1 97.62 36 ALA B N 1
ATOM 3179 C CA . ALA B 1 36 ? 3.715 6.594 25.391 1 97.62 36 ALA B CA 1
ATOM 3180 C C . ALA B 1 36 ? 2.268 7.047 25.562 1 97.62 36 ALA B C 1
ATOM 3182 O O . ALA B 1 36 ? 1.998 8.039 26.25 1 97.62 36 ALA B O 1
ATOM 3183 N N . GLY B 1 37 ? 1.351 6.371 24.922 1 97.19 37 GLY B N 1
ATOM 3184 C CA . GLY B 1 37 ? -0.057 6.625 25.188 1 97.19 37 GLY B CA 1
ATOM 3185 C C . GLY B 1 37 ? -0.695 7.547 24.156 1 97.19 37 GLY B C 1
ATOM 3186 O O . GLY B 1 37 ? -1.839 7.973 24.328 1 97.19 37 GLY B O 1
ATOM 3187 N N . PHE B 1 38 ? 0.004 7.855 23.094 1 98.25 38 PHE B N 1
ATOM 3188 C CA . PHE B 1 38 ? -0.615 8.625 22.016 1 98.25 38 PHE B CA 1
ATOM 3189 C C . PHE B 1 38 ? -1.702 7.805 21.328 1 98.25 38 PHE B C 1
ATOM 3191 O O . PHE B 1 38 ? -1.578 6.586 21.188 1 98.25 38 PHE B O 1
ATOM 3198 N N . SER B 1 39 ? -2.699 8.484 20.828 1 97.94 39 SER B N 1
ATOM 3199 C CA . SER B 1 39 ? -3.891 7.809 20.328 1 97.94 39 SER B CA 1
ATOM 3200 C C . SER B 1 39 ? -3.811 7.594 18.812 1 97.94 39 SER B C 1
ATOM 3202 O O . SER B 1 39 ? -4.457 6.691 18.281 1 97.94 39 SER B O 1
ATOM 3204 N N . THR B 1 40 ? -3.025 8.461 18.188 1 98.56 40 THR B N 1
ATOM 3205 C CA . THR B 1 40 ? -3.045 8.414 16.734 1 98.56 40 THR B CA 1
ATOM 3206 C C . THR B 1 40 ? -1.675 8.766 16.156 1 98.56 40 THR B C 1
ATOM 3208 O O . THR B 1 40 ? -0.952 9.586 16.719 1 98.56 40 THR B O 1
ATOM 3211 N N . PHE B 1 41 ? -1.31 8.117 15.133 1 98.75 41 PHE B N 1
ATOM 3212 C CA . PHE B 1 41 ? -0.221 8.539 14.258 1 98.75 41 PHE B CA 1
ATOM 3213 C C . PHE B 1 41 ? -0.759 9.016 12.914 1 98.75 41 PHE B C 1
ATOM 3215 O O . PHE B 1 41 ? -1.529 8.312 12.266 1 98.75 41 PHE B O 1
ATOM 3222 N N . ASN B 1 42 ? -0.314 10.219 12.562 1 98.31 42 ASN B N 1
ATOM 3223 C CA . ASN B 1 42 ? -0.755 10.844 11.312 1 98.31 42 ASN B CA 1
ATOM 3224 C C . ASN B 1 42 ? 0.412 11.078 10.359 1 98.31 42 ASN B C 1
ATOM 3226 O O . ASN B 1 42 ? 1.481 11.523 10.773 1 98.31 42 ASN B O 1
ATOM 3230 N N . THR B 1 43 ? 0.224 10.688 9.156 1 97.88 43 THR B N 1
ATOM 3231 C CA . THR B 1 43 ? 1.088 11.141 8.07 1 97.88 43 THR B CA 1
ATOM 3232 C C . THR B 1 43 ? 0.277 11.398 6.805 1 97.88 43 THR B C 1
ATOM 3234 O O . THR B 1 43 ? -0.956 11.414 6.844 1 97.88 43 THR B O 1
ATOM 3237 N N . LEU B 1 44 ? 0.875 11.805 5.734 1 96.19 44 LEU B N 1
ATOM 3238 C CA . LEU B 1 44 ? 0.152 12.156 4.516 1 96.19 44 LEU B CA 1
ATOM 3239 C C . LEU B 1 44 ? 0.636 11.312 3.338 1 96.19 44 LEU B C 1
ATOM 3241 O O . LEU B 1 44 ? 1.591 10.547 3.469 1 96.19 44 LEU B O 1
ATOM 3245 N N . GLU B 1 45 ? -0.054 11.406 2.289 1 97.38 45 GLU B N 1
ATOM 3246 C CA . GLU B 1 45 ? 0.402 10.945 0.984 1 97.38 45 GLU B CA 1
ATOM 3247 C C . GLU B 1 45 ? 0.903 12.102 0.127 1 97.38 45 GLU B C 1
ATOM 3249 O O . GLU B 1 45 ? 0.16 13.047 -0.145 1 97.38 45 GLU B O 1
ATOM 3254 N N . HIS B 1 46 ? 2.148 12.062 -0.21 1 95.88 46 HIS B N 1
ATOM 3255 C CA . HIS B 1 46 ? 2.76 13.055 -1.083 1 95.88 46 HIS B CA 1
ATOM 3256 C C . HIS B 1 46 ? 3.727 12.406 -2.068 1 95.88 46 HIS B C 1
ATOM 3258 O O . HIS B 1 46 ? 4.281 11.344 -1.788 1 95.88 46 HIS B O 1
ATOM 3264 N N . HIS B 1 47 ? 3.842 13.125 -3.219 1 96.44 47 HIS B N 1
ATOM 3265 C CA . HIS B 1 47 ? 4.688 12.578 -4.273 1 96.44 47 HIS B CA 1
ATOM 3266 C C . HIS B 1 47 ? 5.555 13.664 -4.902 1 96.44 47 HIS B C 1
ATOM 3268 O O . HIS B 1 47 ? 5.141 14.82 -4.992 1 96.44 47 HIS B O 1
ATOM 3274 N N . TRP B 1 48 ? 6.816 13.344 -5.184 1 95 48 TRP B N 1
ATOM 3275 C CA . TRP B 1 48 ? 7.711 13.961 -6.164 1 95 48 TRP B CA 1
ATOM 3276 C C . TRP B 1 48 ? 8.43 15.156 -5.562 1 95 48 TRP B C 1
ATOM 3278 O O . TRP B 1 48 ? 9.352 15.711 -6.172 1 95 48 TRP B O 1
ATOM 3288 N N . PHE B 1 49 ? 8.031 15.609 -4.332 1 92.19 49 PHE B N 1
ATOM 3289 C CA . PHE B 1 49 ? 8.672 16.766 -3.723 1 92.19 49 PHE B CA 1
ATOM 3290 C C . PHE B 1 49 ? 9.336 16.391 -2.406 1 92.19 49 PHE B C 1
ATOM 3292 O O . PHE B 1 49 ? 8.742 16.547 -1.336 1 92.19 49 PHE B O 1
ATOM 3299 N N . GLU B 1 50 ? 10.508 16.047 -2.52 1 93.06 50 GLU B N 1
ATOM 3300 C CA . GLU B 1 50 ? 11.273 15.492 -1.402 1 93.06 50 GLU B CA 1
ATOM 3301 C C . GLU B 1 50 ? 11.375 16.484 -0.257 1 93.06 50 GLU B C 1
ATOM 3303 O O . GLU B 1 50 ? 11.375 16.109 0.914 1 93.06 50 GLU B O 1
ATOM 3308 N N . GLU B 1 51 ? 11.445 17.797 -0.6 1 92.62 51 GLU B N 1
ATOM 3309 C CA . GLU B 1 51 ? 11.555 18.844 0.418 1 92.62 51 GLU B CA 1
ATOM 3310 C C . GLU B 1 51 ? 10.273 18.938 1.251 1 92.62 51 GLU B C 1
ATOM 3312 O O . GLU B 1 51 ? 10.305 19.375 2.398 1 92.62 51 GLU B O 1
ATOM 3317 N N . PHE B 1 52 ? 9.266 18.469 0.638 1 92.81 52 PHE B N 1
ATOM 3318 C CA . PHE B 1 52 ? 7.973 18.516 1.318 1 92.81 52 PHE B CA 1
ATOM 3319 C C . PHE B 1 52 ? 7.695 17.203 2.045 1 92.81 52 PHE B C 1
ATOM 3321 O O . PHE B 1 52 ? 7.391 17.203 3.238 1 92.81 52 PHE B O 1
ATOM 3328 N N . SER B 1 53 ? 7.867 16.125 1.295 1 96.38 53 SER B N 1
ATOM 3329 C CA . SER B 1 53 ? 7.586 14.852 1.938 1 96.38 53 SER B CA 1
ATOM 3330 C C . SER B 1 53 ? 8.016 13.68 1.059 1 96.38 53 SER B C 1
ATOM 3332 O O . SER B 1 53 ? 7.883 13.734 -0.166 1 96.38 53 SER B O 1
ATOM 3334 N N . ILE B 1 54 ? 8.484 12.602 1.715 1 97.56 54 ILE B N 1
ATOM 3335 C CA . ILE B 1 54 ? 8.773 11.367 0.986 1 97.56 54 ILE B CA 1
ATOM 3336 C C . ILE B 1 54 ? 7.789 10.281 1.396 1 97.56 54 ILE B C 1
ATOM 3338 O O . ILE B 1 54 ? 8.055 9.094 1.204 1 97.56 54 ILE B O 1
ATOM 3342 N N . SER B 1 55 ? 6.648 10.719 2.066 1 98.31 55 SER B N 1
ATOM 3343 C CA . SER B 1 55 ? 5.578 9.797 2.426 1 98.31 55 SER B CA 1
ATOM 3344 C C . SER B 1 55 ? 4.707 9.461 1.22 1 98.31 55 SER B C 1
ATOM 3346 O O . SER B 1 55 ? 3.729 10.164 0.945 1 98.31 55 SER B O 1
ATOM 3348 N N . THR B 1 56 ? 4.969 8.305 0.576 1 98.5 56 THR B N 1
ATOM 3349 C CA . THR B 1 56 ? 4.289 8.023 -0.683 1 98.5 56 THR B CA 1
ATOM 3350 C C . THR B 1 56 ? 3.365 6.82 -0.54 1 98.5 56 THR B C 1
ATOM 3352 O O . THR B 1 56 ? 2.523 6.57 -1.404 1 98.5 56 THR B O 1
ATOM 3355 N N . ASN B 1 57 ? 3.553 6.027 0.526 1 98.75 57 ASN B N 1
ATOM 3356 C CA . ASN B 1 57 ? 2.762 4.82 0.736 1 98.75 57 ASN B CA 1
ATOM 3357 C C . ASN B 1 57 ? 2.357 4.664 2.199 1 98.75 57 ASN B C 1
ATOM 3359 O O . ASN B 1 57 ? 2.779 3.719 2.865 1 98.75 57 ASN B O 1
ATOM 3363 N N . PRO B 1 58 ? 1.493 5.539 2.697 1 98.81 58 PRO B N 1
ATOM 3364 C CA . PRO B 1 58 ? 1.085 5.48 4.102 1 98.81 58 PRO B CA 1
ATOM 3365 C C . PRO B 1 58 ? 0.473 4.133 4.484 1 98.81 58 PRO B C 1
ATOM 3367 O O . PRO B 1 58 ? 0.649 3.668 5.613 1 98.81 58 PRO B O 1
ATOM 3370 N N . LEU B 1 59 ? -0.253 3.465 3.539 1 98.88 59 LEU B N 1
ATOM 3371 C CA . LEU B 1 59 ? -0.895 2.193 3.857 1 98.88 59 LEU B CA 1
ATOM 3372 C C . LEU B 1 59 ? 0.145 1.119 4.152 1 98.88 59 LEU B C 1
ATOM 3374 O O . LEU B 1 59 ? -0.035 0.308 5.062 1 98.88 59 LEU B O 1
ATOM 3378 N N . ALA B 1 60 ? 1.225 1.121 3.389 1 98.94 60 ALA B N 1
ATOM 3379 C CA . ALA B 1 60 ? 2.311 0.186 3.67 1 98.94 60 ALA B CA 1
ATOM 3380 C C . ALA B 1 60 ? 2.982 0.51 5.004 1 98.94 60 ALA B C 1
ATOM 3382 O O . ALA B 1 60 ? 3.283 -0.391 5.789 1 98.94 60 ALA B O 1
ATOM 3383 N N . LEU B 1 61 ? 3.227 1.781 5.262 1 98.94 61 LEU B N 1
ATOM 3384 C CA . LEU B 1 61 ? 3.836 2.215 6.512 1 98.94 61 LEU B CA 1
ATOM 3385 C C . LEU B 1 61 ? 2.98 1.803 7.707 1 98.94 61 LEU B C 1
ATOM 3387 O O . LEU B 1 61 ? 3.496 1.268 8.688 1 98.94 61 LEU B O 1
ATOM 3391 N N . TYR B 1 62 ? 1.644 2.043 7.605 1 98.94 62 TYR B N 1
ATOM 3392 C CA . TYR B 1 62 ? 0.72 1.698 8.68 1 98.94 62 TYR B CA 1
ATOM 3393 C C . TYR B 1 62 ? 0.681 0.191 8.906 1 98.94 62 TYR B C 1
ATOM 3395 O O . TYR B 1 62 ? 0.651 -0.272 10.047 1 98.94 62 TYR B O 1
ATOM 3403 N N . SER B 1 63 ? 0.67 -0.547 7.777 1 98.94 63 SER B N 1
ATOM 3404 C CA . SER B 1 63 ? 0.651 -2.002 7.879 1 98.94 63 SER B CA 1
ATOM 3405 C C . SER B 1 63 ? 1.897 -2.523 8.586 1 98.94 63 SER B C 1
ATOM 3407 O O . SER B 1 63 ? 1.814 -3.441 9.406 1 98.94 63 SER B O 1
ATOM 3409 N N . ALA B 1 64 ? 3.045 -1.942 8.312 1 98.88 64 ALA B N 1
ATOM 3410 C CA . ALA B 1 64 ? 4.289 -2.293 8.992 1 98.88 64 ALA B CA 1
ATOM 3411 C C . ALA B 1 64 ? 4.23 -1.916 10.469 1 98.88 64 ALA B C 1
ATOM 3413 O O . ALA B 1 64 ? 4.5 -2.748 11.336 1 98.88 64 ALA B O 1
ATOM 3414 N N . ALA B 1 65 ? 3.803 -0.687 10.766 1 98.88 65 ALA B N 1
ATOM 3415 C CA . ALA B 1 65 ? 3.799 -0.152 12.117 1 98.88 65 ALA B CA 1
ATOM 3416 C C . ALA B 1 65 ? 2.828 -0.923 13.008 1 98.88 65 ALA B C 1
ATOM 3418 O O . ALA B 1 65 ? 3.078 -1.1 14.203 1 98.88 65 ALA B O 1
ATOM 3419 N N . ALA B 1 66 ? 1.764 -1.372 12.406 1 98.69 66 ALA B N 1
ATOM 3420 C CA . ALA B 1 66 ? 0.719 -2.066 13.156 1 98.69 66 ALA B CA 1
ATOM 3421 C C . ALA B 1 66 ? 1.248 -3.363 13.758 1 98.69 66 ALA B C 1
ATOM 3423 O O . ALA B 1 66 ? 0.708 -3.857 14.75 1 98.69 66 ALA B O 1
ATOM 3424 N N . GLN B 1 67 ? 2.34 -3.879 13.18 1 97.88 67 GLN B N 1
ATOM 3425 C CA . GLN B 1 67 ? 2.871 -5.156 13.641 1 97.88 67 GLN B CA 1
ATOM 3426 C C . GLN B 1 67 ? 3.596 -5.004 14.969 1 97.88 67 GLN B C 1
ATOM 3428 O O . GLN B 1 67 ? 3.822 -5.988 15.68 1 97.88 67 GLN B O 1
ATOM 3433 N N . HIS B 1 68 ? 3.922 -3.703 15.328 1 96.31 68 HIS B N 1
ATOM 3434 C CA . HIS B 1 68 ? 4.676 -3.471 16.562 1 96.31 68 HIS B CA 1
ATOM 3435 C C . HIS B 1 68 ? 3.924 -2.533 17.5 1 96.31 68 HIS B C 1
ATOM 3437 O O . HIS B 1 68 ? 4.523 -1.923 18.391 1 96.31 68 HIS B O 1
ATOM 3443 N N . THR B 1 69 ? 2.656 -2.275 17.219 1 98.31 69 THR B N 1
ATOM 3444 C CA . THR B 1 69 ? 1.84 -1.398 18.047 1 98.31 69 THR B CA 1
ATOM 3445 C C . THR B 1 69 ? 0.543 -2.092 18.453 1 98.31 69 THR B C 1
ATOM 3447 O O . THR B 1 69 ? 0.134 -3.072 17.828 1 98.31 69 THR B O 1
ATOM 3450 N N . LYS B 1 70 ? -0.077 -1.604 19.406 1 96.31 70 LYS B N 1
ATOM 3451 C CA . LYS B 1 70 ? -1.252 -2.283 19.953 1 96.31 70 LYS B CA 1
ATOM 3452 C C . LYS B 1 70 ? -2.467 -1.357 19.953 1 96.31 70 LYS B C 1
ATOM 3454 O O . LYS B 1 70 ? -3.598 -1.809 19.766 1 96.31 70 LYS B O 1
ATOM 3459 N N . ASN B 1 71 ? -2.23 -0.064 20.188 1 95.75 71 ASN B N 1
ATOM 3460 C CA . ASN B 1 71 ? -3.363 0.794 20.516 1 95.75 71 ASN B CA 1
ATOM 3461 C C . ASN B 1 71 ? -3.504 1.942 19.516 1 95.75 71 ASN B C 1
ATOM 3463 O O . ASN B 1 71 ? -4.621 2.338 19.172 1 95.75 71 ASN B O 1
ATOM 3467 N N . ILE B 1 72 ? -2.426 2.416 19.062 1 98.5 72 ILE B N 1
ATOM 3468 C CA . ILE B 1 72 ? -2.395 3.648 18.281 1 98.5 72 ILE B CA 1
ATOM 3469 C C . ILE B 1 72 ? -3.152 3.451 16.969 1 98.5 72 ILE B C 1
ATOM 3471 O O . ILE B 1 72 ? -3.055 2.395 16.344 1 98.5 72 ILE B O 1
ATOM 3475 N N . ARG B 1 73 ? -3.996 4.383 16.594 1 98.75 73 ARG B N 1
ATOM 3476 C CA . ARG B 1 73 ? -4.668 4.41 15.305 1 98.75 73 ARG B CA 1
ATOM 3477 C C . ARG B 1 73 ? -3.824 5.137 14.266 1 98.75 73 ARG B C 1
ATOM 3479 O O . ARG B 1 73 ? -2.93 5.91 14.617 1 98.75 73 ARG B O 1
ATOM 3486 N N . PHE B 1 74 ? -4.105 4.855 12.977 1 98.88 74 PHE B N 1
ATOM 3487 C CA . PHE B 1 74 ? -3.309 5.383 11.875 1 98.88 74 PHE B CA 1
ATOM 3488 C C . PHE B 1 74 ? -4.168 6.234 10.953 1 98.88 74 PHE B C 1
ATOM 3490 O O . PHE B 1 74 ? -5.141 5.746 10.375 1 98.88 74 PHE B O 1
ATOM 3497 N N . ARG B 1 75 ? -3.781 7.492 10.758 1 98.62 75 ARG B N 1
ATOM 3498 C CA . ARG B 1 75 ? -4.605 8.383 9.945 1 98.62 75 ARG B CA 1
ATOM 3499 C C . ARG B 1 75 ? -3.797 9 8.812 1 98.62 75 ARG B C 1
ATOM 3501 O O . ARG B 1 75 ? -2.729 9.57 9.047 1 98.62 75 ARG B O 1
ATOM 3508 N N . THR B 1 76 ? -4.301 8.852 7.602 1 98.12 76 THR B N 1
ATOM 3509 C CA . THR B 1 76 ? -3.713 9.594 6.492 1 98.12 76 THR B CA 1
ATOM 3510 C C . THR B 1 76 ? -4.375 10.961 6.348 1 98.12 76 THR B C 1
ATOM 3512 O O . THR B 1 76 ? -5.602 11.062 6.281 1 98.12 76 THR B O 1
ATOM 3515 N N . CYS B 1 77 ? -3.506 12.047 6.273 1 95.69 77 CYS B N 1
ATOM 3516 C CA . CYS B 1 77 ? -3.996 13.414 6.191 1 95.69 77 CYS B CA 1
ATOM 3517 C C . CYS B 1 77 ? -3.393 14.141 4.992 1 95.69 77 CYS B C 1
ATOM 3519 O O . CYS B 1 77 ? -2.52 14.992 5.152 1 95.69 77 CYS B O 1
ATOM 3521 N N . SER B 1 78 ? -3.752 13.812 3.846 1 95.31 78 SER B N 1
ATOM 3522 C CA . SER B 1 78 ? -4.852 13.016 3.314 1 95.31 78 SER B CA 1
ATOM 3523 C C . SER B 1 78 ? -4.395 12.148 2.15 1 95.31 78 SER B C 1
ATOM 3525 O O . SER B 1 78 ? -3.289 12.32 1.635 1 95.31 78 SER B O 1
ATOM 3527 N N . HIS B 1 79 ? -5.125 11.117 1.828 1 97.5 79 HIS B N 1
ATOM 3528 C CA . HIS B 1 79 ? -4.961 10.477 0.527 1 97.5 79 HIS B CA 1
ATOM 3529 C C . HIS B 1 79 ? -5.402 11.406 -0.601 1 97.5 79 HIS B C 1
ATOM 3531 O O . HIS B 1 79 ? -6.441 12.062 -0.498 1 97.5 79 HIS B O 1
ATOM 3537 N N . VAL B 1 80 ? -4.609 11.508 -1.642 1 97 80 VAL B N 1
ATOM 3538 C CA . VAL B 1 80 ? -4.941 12.312 -2.812 1 97 80 VAL B CA 1
ATOM 3539 C C . VAL B 1 80 ? -5.762 11.484 -3.795 1 97 80 VAL B C 1
ATOM 3541 O O . VAL B 1 80 ? -5.207 10.828 -4.68 1 97 80 VAL B O 1
ATOM 3544 N N . VAL B 1 81 ? -7.023 11.578 -3.762 1 97.56 81 VAL B N 1
ATOM 3545 C CA . VAL B 1 81 ? -7.961 10.633 -4.363 1 97.56 81 VAL B CA 1
ATOM 3546 C C . VAL B 1 81 ? -7.754 10.594 -5.875 1 97.56 81 VAL B C 1
ATOM 3548 O O . VAL B 1 81 ? -7.68 9.516 -6.469 1 97.56 81 VAL B O 1
ATOM 3551 N N . PRO B 1 82 ? -7.473 11.758 -6.543 1 97.75 82 PRO B N 1
ATOM 3552 C CA . PRO B 1 82 ? -7.406 11.727 -8.008 1 97.75 82 PRO B CA 1
ATOM 3553 C C . PRO B 1 82 ? -6.168 11.008 -8.523 1 97.75 82 PRO B C 1
ATOM 3555 O O . PRO B 1 82 ? -6.078 10.695 -9.719 1 97.75 82 PRO B O 1
ATOM 3558 N N . LEU B 1 83 ? -5.242 10.758 -7.68 1 98.19 83 LEU B N 1
ATOM 3559 C CA . LEU B 1 83 ? -4.016 10.086 -8.102 1 98.19 83 LEU B CA 1
ATOM 3560 C C . LEU B 1 83 ? -4.219 8.578 -8.188 1 98.19 83 LEU B C 1
ATOM 3562 O O . LEU B 1 83 ? -3.365 7.859 -8.703 1 98.19 83 LEU B O 1
ATOM 3566 N N . HIS B 1 84 ? -5.398 8.125 -7.738 1 98.31 84 HIS B N 1
ATOM 3567 C CA . HIS B 1 84 ? -5.672 6.691 -7.656 1 98.31 84 HIS B CA 1
ATOM 3568 C C . HIS B 1 84 ? -6.895 6.32 -8.484 1 98.31 84 HIS B C 1
ATOM 3570 O O . HIS B 1 84 ? -7.785 7.148 -8.695 1 98.31 84 HIS B O 1
ATOM 3576 N N . ASN B 1 85 ? -6.867 5.094 -9.039 1 98.38 85 ASN B N 1
ATOM 3577 C CA . ASN B 1 85 ? -8.141 4.488 -9.422 1 98.38 85 ASN B CA 1
ATOM 3578 C C . ASN B 1 85 ? -8.984 4.129 -8.203 1 98.38 85 ASN B C 1
ATOM 3580 O O . ASN B 1 85 ? -8.578 3.301 -7.391 1 98.38 85 ASN B O 1
ATOM 3584 N N . PRO B 1 86 ? -10.125 4.781 -8.062 1 98.31 86 PRO B N 1
ATOM 3585 C CA . PRO B 1 86 ? -10.852 4.621 -6.801 1 98.31 86 PRO B CA 1
ATOM 3586 C C . PRO B 1 86 ? -11.336 3.191 -6.578 1 98.31 86 PRO B C 1
ATOM 3588 O O . PRO B 1 86 ? -11.477 2.754 -5.434 1 98.31 86 PRO B O 1
ATOM 3591 N N . MET B 1 87 ? -11.555 2.398 -7.648 1 97.62 87 MET B N 1
ATOM 3592 C CA . MET B 1 87 ? -11.945 0.996 -7.531 1 97.62 87 MET B CA 1
ATOM 3593 C C . MET B 1 87 ? -10.797 0.162 -6.969 1 97.62 87 MET B C 1
ATOM 3595 O O . MET B 1 87 ? -11.016 -0.713 -6.129 1 97.62 87 MET B O 1
ATOM 3599 N N . VAL B 1 88 ? -9.625 0.452 -7.418 1 98.44 88 VAL B N 1
ATOM 3600 C CA . VAL B 1 88 ? -8.414 -0.244 -6.984 1 98.44 88 VAL B CA 1
ATOM 3601 C C . VAL B 1 88 ? -8.062 0.175 -5.559 1 98.44 88 VAL B C 1
ATOM 3603 O O . VAL B 1 88 ? -7.848 -0.674 -4.691 1 98.44 88 VAL B O 1
ATOM 3606 N N . PHE B 1 89 ? -8.172 1.486 -5.352 1 98.75 89 PHE B N 1
ATOM 3607 C CA . PHE B 1 89 ? -7.746 2.062 -4.078 1 98.75 89 PHE B CA 1
ATOM 3608 C C . PHE B 1 89 ? -8.625 1.566 -2.939 1 98.75 89 PHE B C 1
ATOM 3610 O O . PHE B 1 89 ? -8.141 1.318 -1.834 1 98.75 89 PHE B O 1
ATOM 3617 N N . ALA B 1 90 ? -9.867 1.422 -3.152 1 98.69 90 ALA B N 1
ATOM 3618 C CA . ALA B 1 90 ? -10.781 0.938 -2.123 1 98.69 90 ALA B CA 1
ATOM 3619 C C . ALA B 1 90 ? -10.367 -0.443 -1.625 1 98.69 90 ALA B C 1
ATOM 3621 O O . ALA B 1 90 ? -10.398 -0.709 -0.421 1 98.69 90 ALA B O 1
ATOM 3622 N N . GLY B 1 91 ? -9.992 -1.312 -2.559 1 98.62 91 GLY B N 1
ATOM 3623 C CA . GLY B 1 91 ? -9.523 -2.633 -2.174 1 98.62 91 GLY B CA 1
ATOM 3624 C C . GLY B 1 91 ? -8.211 -2.598 -1.405 1 98.62 91 GLY B C 1
ATOM 3625 O O . GLY B 1 91 ? -8.031 -3.355 -0.451 1 98.62 91 GLY B O 1
ATOM 3626 N N . GLN B 1 92 ? -7.32 -1.706 -1.824 1 98.81 92 GLN B N 1
ATOM 3627 C CA . GLN B 1 92 ? -6.035 -1.557 -1.149 1 98.81 92 GLN B CA 1
ATOM 3628 C C . GLN B 1 92 ? -6.219 -1.051 0.279 1 98.81 92 GLN B C 1
ATOM 3630 O O . GLN B 1 92 ? -5.559 -1.53 1.203 1 98.81 92 GLN B O 1
ATOM 3635 N N . LEU B 1 93 ? -7.113 -0.117 0.4 1 98.88 93 LEU B N 1
ATOM 3636 C CA . LEU B 1 93 ? -7.422 0.433 1.716 1 98.88 93 LEU B CA 1
ATOM 3637 C C . LEU B 1 93 ? -8.047 -0.626 2.615 1 98.88 93 LEU B C 1
ATOM 3639 O O . LEU B 1 93 ? -7.695 -0.737 3.791 1 98.88 93 LEU B O 1
ATOM 3643 N N . ALA B 1 94 ? -8.953 -1.404 2.092 1 98.81 94 ALA B N 1
ATOM 3644 C CA . ALA B 1 94 ? -9.594 -2.475 2.855 1 98.81 94 ALA B CA 1
ATOM 3645 C C . ALA B 1 94 ? -8.562 -3.5 3.324 1 98.81 94 ALA B C 1
ATOM 3647 O O . ALA B 1 94 ? -8.602 -3.941 4.477 1 98.81 94 ALA B O 1
ATOM 3648 N N . ALA B 1 95 ? -7.664 -3.873 2.439 1 98.88 95 ALA B N 1
ATOM 3649 C CA . ALA B 1 95 ? -6.609 -4.809 2.811 1 98.88 95 ALA B CA 1
ATOM 3650 C C . ALA B 1 95 ? -5.762 -4.254 3.953 1 98.88 95 ALA B C 1
ATOM 3652 O O . ALA B 1 95 ? -5.441 -4.977 4.902 1 98.88 95 ALA B O 1
ATOM 3653 N N . ALA B 1 96 ? -5.414 -2.998 3.852 1 98.88 96 ALA B N 1
ATOM 3654 C CA . ALA B 1 96 ? -4.617 -2.371 4.902 1 98.88 96 ALA B CA 1
ATOM 3655 C C . ALA B 1 96 ? -5.387 -2.324 6.219 1 98.88 96 ALA B C 1
ATOM 3657 O O . ALA B 1 96 ? -4.801 -2.471 7.297 1 98.88 96 ALA B O 1
ATOM 3658 N N . GLN B 1 97 ? -6.691 -2.068 6.152 1 98.81 97 GLN B N 1
ATOM 3659 C CA . GLN B 1 97 ? -7.535 -2.131 7.34 1 98.81 97 GLN B CA 1
ATOM 3660 C C . GLN B 1 97 ? -7.418 -3.486 8.031 1 98.81 97 GLN B C 1
ATOM 3662 O O . GLN B 1 97 ? -7.242 -3.559 9.25 1 98.81 97 GLN B O 1
ATOM 3667 N N . LEU B 1 98 ? -7.457 -4.504 7.254 1 98.75 98 LEU B N 1
ATOM 3668 C CA . LEU B 1 98 ? -7.363 -5.848 7.812 1 98.75 98 LEU B CA 1
ATOM 3669 C C . LEU B 1 98 ? -5.988 -6.082 8.43 1 98.75 98 LEU B C 1
ATOM 3671 O O . LEU B 1 98 ? -5.879 -6.656 9.516 1 98.75 98 LEU B O 1
ATOM 3675 N N . LEU B 1 99 ? -4.953 -5.578 7.766 1 98.75 99 LEU B N 1
ATOM 3676 C CA . LEU B 1 99 ? -3.578 -5.777 8.219 1 98.75 99 LEU B CA 1
ATOM 3677 C C . LEU B 1 99 ? -3.303 -4.984 9.484 1 98.75 99 LEU B C 1
ATOM 3679 O O . LEU B 1 99 ? -2.346 -5.273 10.211 1 98.75 99 LEU B O 1
ATOM 3683 N N . THR B 1 100 ? -4.141 -3.947 9.805 1 98.69 100 THR B N 1
ATOM 3684 C CA . THR B 1 100 ? -3.924 -3.084 10.953 1 98.69 100 THR B CA 1
ATOM 3685 C C . THR B 1 100 ? -4.996 -3.324 12.016 1 98.69 100 THR B C 1
ATOM 3687 O O . THR B 1 100 ? -5.133 -2.537 12.953 1 98.69 100 THR B O 1
ATOM 3690 N N . ASN B 1 101 ? -5.816 -4.383 11.812 1 98.12 101 ASN B N 1
ATOM 3691 C CA . ASN B 1 101 ? -6.934 -4.695 12.695 1 98.12 101 ASN B CA 1
ATOM 3692 C C . ASN B 1 101 ? -7.906 -3.523 12.797 1 98.12 101 ASN B C 1
ATOM 3694 O O . ASN B 1 101 ? -8.312 -3.141 13.898 1 98.12 101 ASN B O 1
ATOM 3698 N N . ASN B 1 102 ? -8.125 -2.893 11.688 1 98.19 102 ASN B N 1
ATOM 3699 C CA . ASN B 1 102 ? -9.141 -1.864 11.492 1 98.19 102 ASN B CA 1
ATOM 3700 C C . ASN B 1 102 ? -8.828 -0.61 12.305 1 98.19 102 ASN B C 1
ATOM 3702 O O . ASN B 1 102 ? -9.734 0.022 12.852 1 98.19 102 ASN B O 1
ATOM 3706 N N . ARG B 1 103 ? -7.578 -0.26 12.344 1 98.62 103 ARG B N 1
ATOM 3707 C CA . ARG B 1 103 ? -7.164 0.912 13.109 1 98.62 103 ARG B CA 1
ATOM 3708 C C . ARG B 1 103 ? -6.902 2.102 12.188 1 98.62 103 ARG B C 1
ATOM 3710 O O . ARG B 1 103 ? -6.352 3.115 12.625 1 98.62 103 ARG B O 1
ATOM 3717 N N . ILE B 1 104 ? -7.293 1.996 10.914 1 98.75 104 ILE B N 1
ATOM 3718 C CA . ILE B 1 104 ? -7.008 3.062 9.961 1 98.75 104 ILE B CA 1
ATOM 3719 C C . ILE B 1 104 ? -8.148 4.074 9.961 1 98.75 104 ILE B C 1
ATOM 3721 O O . ILE B 1 104 ? -9.32 3.695 9.992 1 98.75 104 ILE B O 1
ATOM 3725 N N . GLU B 1 105 ? -7.793 5.309 9.984 1 98.62 105 GLU B N 1
ATOM 3726 C CA . GLU B 1 105 ? -8.633 6.449 9.641 1 98.62 105 GLU B CA 1
ATOM 3727 C C . GLU B 1 105 ? -8.109 7.16 8.398 1 98.62 105 GLU B C 1
ATOM 3729 O O . GLU B 1 105 ? -6.969 6.938 7.98 1 98.62 105 GLU B O 1
ATOM 3734 N N . VAL B 1 106 ? -9.023 7.91 7.793 1 98.25 106 VAL B N 1
ATOM 3735 C CA . VAL B 1 106 ? -8.547 8.484 6.543 1 98.25 106 VAL B CA 1
ATOM 3736 C C . VAL B 1 106 ? -9.141 9.883 6.355 1 98.25 106 VAL B C 1
ATOM 3738 O O . VAL B 1 106 ? -10.328 10.094 6.609 1 98.25 106 VAL B O 1
ATOM 3741 N N . ALA B 1 107 ? -8.297 10.805 5.969 1 97 107 ALA B N 1
ATOM 3742 C CA . ALA B 1 107 ? -8.758 12.008 5.289 1 97 107 ALA B CA 1
ATOM 3743 C C . ALA B 1 107 ? -8.555 11.898 3.779 1 97 107 ALA B C 1
ATOM 3745 O O . ALA B 1 107 ? -7.57 11.32 3.318 1 97 107 ALA B O 1
ATOM 3746 N N . PHE B 1 108 ? -9.5 12.344 3.043 1 95.62 108 PHE B N 1
ATOM 3747 C CA . PHE B 1 108 ? -9.414 12.398 1.588 1 95.62 108 PHE B CA 1
ATOM 3748 C C . PHE B 1 108 ? -9.297 13.844 1.111 1 95.62 108 PHE B C 1
ATOM 3750 O O . PHE B 1 108 ? -9.953 14.734 1.656 1 95.62 108 PHE B O 1
ATOM 3757 N N . GLY B 1 109 ? -8.461 14.039 0.146 1 92.94 109 GLY B N 1
ATOM 3758 C CA . GLY B 1 109 ? -8.297 15.359 -0.446 1 92.94 109 GLY B CA 1
ATOM 3759 C C . GLY B 1 109 ? -8.102 15.312 -1.95 1 92.94 109 GLY B C 1
ATOM 3760 O O . GLY B 1 109 ? -7.832 14.258 -2.518 1 92.94 109 GLY B O 1
ATOM 3761 N N . ARG B 1 110 ? -8.289 16.453 -2.551 1 90.19 110 ARG B N 1
ATOM 3762 C CA . ARG B 1 110 ? -8.07 16.609 -3.984 1 90.19 110 ARG B CA 1
ATOM 3763 C C . ARG B 1 110 ? -6.582 16.641 -4.312 1 90.19 110 ARG B C 1
ATOM 3765 O O . ARG B 1 110 ? -6.152 16.094 -5.328 1 90.19 110 ARG B O 1
ATOM 3772 N N . GLY B 1 111 ? -5.809 17.109 -3.398 1 88.06 111 GLY B N 1
ATOM 3773 C CA . GLY B 1 111 ? -4.387 17.281 -3.645 1 88.06 111 GLY B CA 1
ATOM 3774 C C . GLY B 1 111 ? -4.023 18.688 -4.09 1 88.06 111 GLY B C 1
ATOM 3775 O O . GLY B 1 111 ? -4.902 19.531 -4.312 1 88.06 111 GLY B O 1
ATOM 3776 N N . HIS B 1 112 ? -2.721 18.953 -4.203 1 86.38 112 HIS B N 1
ATOM 3777 C CA . HIS B 1 112 ? -2.193 20.234 -4.645 1 86.38 112 HIS B CA 1
ATOM 3778 C C . HIS B 1 112 ? -2.137 20.312 -6.168 1 86.38 112 HIS B C 1
ATOM 3780 O O . HIS B 1 112 ? -1.985 19.297 -6.84 1 86.38 112 HIS B O 1
ATOM 3786 N N . ALA B 1 113 ? -2.18 21.547 -6.668 1 85.25 113 ALA B N 1
ATOM 3787 C CA . ALA B 1 113 ? -2.23 21.75 -8.109 1 85.25 113 ALA B CA 1
ATOM 3788 C C . ALA B 1 113 ? -0.959 21.25 -8.789 1 85.25 113 ALA B C 1
ATOM 3790 O O . ALA B 1 113 ? -0.998 20.781 -9.93 1 85.25 113 ALA B O 1
ATOM 3791 N N . TRP B 1 114 ? 0.088 21.219 -8.055 1 86.38 114 TRP B N 1
ATOM 3792 C CA . TRP B 1 114 ? 1.382 20.922 -8.664 1 86.38 114 TRP B CA 1
ATOM 3793 C C . TRP B 1 114 ? 1.563 19.422 -8.859 1 86.38 114 TRP B C 1
ATOM 3795 O O . TRP B 1 114 ? 2.477 18.984 -9.57 1 86.38 114 TRP B O 1
ATOM 3805 N N . VAL B 1 115 ? 0.701 18.609 -8.344 1 90.69 115 VAL B N 1
ATOM 3806 C CA . VAL B 1 115 ? 0.921 17.172 -8.422 1 90.69 115 VAL B CA 1
ATOM 3807 C C . VAL B 1 115 ? 0.359 16.641 -9.742 1 90.69 115 VAL B C 1
ATOM 3809 O O . VAL B 1 115 ? 0.829 15.617 -10.25 1 90.69 115 VAL B O 1
ATOM 3812 N N . PHE B 1 116 ? -0.575 17.297 -10.328 1 93.19 116 PHE B N 1
ATOM 3813 C CA . PHE B 1 116 ? -1.383 16.703 -11.383 1 93.19 116 PHE B CA 1
ATOM 3814 C C . PHE B 1 116 ? -0.594 16.625 -12.688 1 93.19 116 PHE B C 1
ATOM 3816 O O . PHE B 1 116 ? -0.578 15.586 -13.344 1 93.19 116 PHE B O 1
ATOM 3823 N N . PRO B 1 117 ? 0.17 17.688 -13.008 1 91.12 117 PRO B N 1
ATOM 3824 C CA . PRO B 1 117 ? 0.992 17.531 -14.203 1 91.12 117 PRO B CA 1
ATOM 3825 C C . PRO B 1 117 ? 2.02 16.406 -14.078 1 91.12 117 PRO B C 1
ATOM 3827 O O . PRO B 1 117 ? 2.312 15.727 -15.062 1 91.12 117 PRO B O 1
ATOM 3830 N N . LYS B 1 118 ? 2.465 16.156 -12.898 1 94.56 118 LYS B N 1
ATOM 3831 C CA . LYS B 1 118 ? 3.479 15.133 -12.656 1 94.56 118 LYS B CA 1
ATOM 3832 C C . LYS B 1 118 ? 2.859 13.742 -12.633 1 94.56 118 LYS B C 1
ATOM 3834 O O . LYS B 1 118 ? 3.57 12.742 -12.727 1 94.56 118 LYS B O 1
ATOM 3839 N N . ALA B 1 119 ? 1.562 13.688 -12.617 1 96.19 119 ALA B N 1
ATOM 3840 C CA . ALA B 1 119 ? 0.831 12.422 -12.625 1 96.19 119 ALA B CA 1
ATOM 3841 C C . ALA B 1 119 ? 0.151 12.188 -13.969 1 96.19 119 ALA B C 1
ATOM 3843 O O . ALA B 1 119 ? -0.587 11.211 -14.133 1 96.19 119 ALA B O 1
ATOM 3844 N N . SER B 1 120 ? 0.377 13.031 -14.914 1 96.88 120 SER B N 1
ATOM 3845 C CA . SER B 1 120 ? -0.263 12.977 -16.234 1 96.88 120 SER B CA 1
ATOM 3846 C C . SER B 1 120 ? -1.78 13.07 -16.109 1 96.88 120 SER B C 1
ATOM 3848 O O . SER B 1 120 ? -2.508 12.352 -16.781 1 96.88 120 SER B O 1
ATOM 3850 N N . ILE B 1 121 ? -2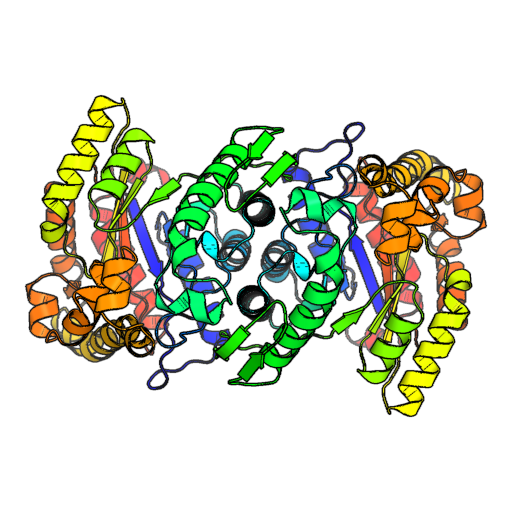.262 13.891 -15.164 1 96.31 121 ILE B N 1
ATOM 3851 C CA . ILE B 1 121 ? -3.682 14.172 -14.984 1 96.31 121 ILE B CA 1
ATOM 3852 C C . ILE B 1 121 ? -3.961 15.648 -15.281 1 96.31 121 ILE B C 1
ATOM 3854 O O . ILE B 1 121 ? -3.307 16.531 -14.727 1 96.31 121 ILE B O 1
ATOM 3858 N N . PRO B 1 122 ? -4.891 15.922 -16.172 1 93.94 122 PRO B N 1
ATOM 3859 C CA . PRO B 1 122 ? -5.246 17.328 -16.391 1 93.94 122 PRO B CA 1
ATOM 3860 C C . PRO B 1 122 ? -5.793 18 -15.141 1 93.94 122 PRO B C 1
ATOM 3862 O O . PRO B 1 122 ? -6.676 17.469 -14.477 1 93.94 122 PRO B O 1
ATOM 3865 N N . LEU B 1 123 ? -5.25 19.172 -14.906 1 91.81 123 LEU B N 1
ATOM 3866 C CA . LEU B 1 123 ? -5.621 19.922 -13.703 1 91.81 123 LEU B CA 1
ATOM 3867 C C . LEU B 1 123 ? -7.129 20.156 -13.656 1 91.81 123 LEU B C 1
ATOM 3869 O O . LEU B 1 123 ? -7.734 20.109 -12.586 1 91.81 123 LEU B O 1
ATOM 3873 N N . GLU B 1 124 ? -7.762 20.312 -14.758 1 91.94 124 GLU B N 1
ATOM 3874 C CA . GLU B 1 124 ? -9.18 20.656 -14.844 1 91.94 124 GLU B CA 1
ATOM 3875 C C . GLU B 1 124 ? -10.055 19.469 -14.453 1 91.94 124 GLU B C 1
ATOM 3877 O O . GLU B 1 124 ? -11.242 19.641 -14.172 1 91.94 124 GLU B O 1
ATOM 3882 N N . GLU B 1 125 ? -9.461 18.297 -14.445 1 94.81 125 GLU B N 1
ATOM 3883 C CA . GLU B 1 125 ? -10.234 17.109 -14.133 1 94.81 125 GLU B CA 1
ATOM 3884 C C . GLU B 1 125 ? -10.141 16.766 -12.648 1 94.81 125 GLU B C 1
ATOM 3886 O O . GLU B 1 125 ? -10.891 15.93 -12.148 1 94.81 125 GLU B O 1
ATOM 3891 N N . SER B 1 126 ? -9.25 17.453 -11.961 1 93.94 126 SER B N 1
ATOM 3892 C CA . SER B 1 126 ? -8.891 17.062 -10.602 1 93.94 126 SER B CA 1
ATOM 3893 C C . SER B 1 126 ? -10.102 17.109 -9.672 1 93.94 126 SER B C 1
ATOM 3895 O O . SER B 1 126 ? -10.305 16.203 -8.859 1 93.94 126 SER B O 1
ATOM 3897 N N . ARG B 1 127 ? -10.93 18.109 -9.742 1 92.94 127 ARG B N 1
ATOM 3898 C CA . ARG B 1 127 ? -12.086 18.25 -8.859 1 92.94 127 ARG B CA 1
ATOM 3899 C C . ARG B 1 127 ? -13.117 17.172 -9.125 1 92.94 127 ARG B C 1
ATOM 3901 O O . ARG B 1 127 ? -13.641 16.562 -8.195 1 92.94 127 ARG B O 1
ATOM 3908 N N . GLY B 1 128 ? -13.445 16.984 -10.398 1 95.88 128 GLY B N 1
ATOM 3909 C CA . GLY B 1 128 ? -14.391 15.945 -10.766 1 95.88 128 GLY B CA 1
ATOM 3910 C C . GLY B 1 128 ? -13.938 14.555 -10.367 1 95.88 128 GLY B C 1
ATOM 3911 O O . GLY B 1 128 ? -14.711 13.773 -9.82 1 95.88 128 GLY B O 1
ATOM 3912 N N . ARG B 1 129 ? -12.68 14.281 -10.609 1 97.31 129 ARG B N 1
ATOM 3913 C CA . ARG B 1 129 ? -12.117 12.992 -10.242 1 97.31 129 ARG B CA 1
ATOM 3914 C C . ARG B 1 129 ? -12.125 12.797 -8.727 1 97.31 129 ARG B C 1
ATOM 3916 O O . ARG B 1 129 ? -12.328 11.688 -8.234 1 97.31 129 ARG B O 1
ATOM 3923 N N . PHE B 1 130 ? -11.93 13.93 -8.039 1 95.94 130 PHE B N 1
ATOM 3924 C CA . PHE B 1 130 ? -11.984 13.867 -6.586 1 95.94 130 PHE B CA 1
ATOM 3925 C C . PHE B 1 130 ? -13.391 13.523 -6.113 1 95.94 130 PHE B C 1
ATOM 3927 O O . PHE B 1 130 ? -13.578 12.586 -5.336 1 95.94 130 PHE B O 1
ATOM 3934 N N . THR B 1 131 ? -14.336 14.203 -6.59 1 95.81 131 THR B N 1
ATOM 3935 C CA . THR B 1 131 ? -15.719 14.055 -6.145 1 95.81 131 THR B CA 1
ATOM 3936 C C . THR B 1 131 ? -16.234 12.656 -6.469 1 95.81 131 THR B C 1
ATOM 3938 O O . THR B 1 131 ? -16.766 11.969 -5.598 1 95.81 131 THR B O 1
ATOM 3941 N N . GLU B 1 132 ? -16.062 12.227 -7.703 1 98.25 132 GLU B N 1
ATOM 3942 C CA . GLU B 1 132 ? -16.531 10.906 -8.109 1 98.25 132 GLU B CA 1
ATOM 3943 C C . GLU B 1 132 ? -15.758 9.797 -7.402 1 98.25 132 GLU B C 1
ATOM 3945 O O . GLU B 1 132 ? -16.344 8.805 -6.973 1 98.25 132 GLU B O 1
ATOM 3950 N N . GLY B 1 133 ? -14.438 9.992 -7.328 1 98.19 133 GLY B N 1
ATOM 3951 C CA . GLY B 1 133 ? -13.617 9 -6.645 1 98.19 133 GLY B CA 1
ATOM 3952 C C . GLY B 1 133 ? -14.016 8.789 -5.199 1 98.19 133 GLY B C 1
ATOM 3953 O O . GLY B 1 133 ? -14.094 7.656 -4.727 1 98.19 133 GLY B O 1
ATOM 3954 N N . LEU B 1 134 ? -14.25 9.883 -4.543 1 97 134 LEU B N 1
ATOM 3955 C CA . LEU B 1 134 ? -14.672 9.812 -3.146 1 97 134 LEU B CA 1
ATOM 3956 C C . LEU B 1 134 ? -16 9.078 -3.016 1 97 134 LEU B C 1
ATOM 3958 O O . LEU B 1 134 ? -16.156 8.227 -2.135 1 97 134 LEU B O 1
ATOM 3962 N N . GLU B 1 135 ? -16.938 9.352 -3.84 1 97.56 135 GLU B N 1
ATOM 3963 C CA . GLU B 1 135 ? -18.234 8.68 -3.83 1 97.56 135 GLU B CA 1
ATOM 3964 C C . GLU B 1 135 ? -18.078 7.176 -4.059 1 97.56 135 GLU B C 1
ATOM 3966 O O . GLU B 1 135 ? -18.719 6.367 -3.396 1 97.56 135 GLU B O 1
ATOM 3971 N N . ILE B 1 136 ? -17.219 6.855 -4.953 1 98.38 136 ILE B N 1
ATOM 3972 C CA . ILE B 1 136 ? -16.984 5.453 -5.289 1 98.38 136 ILE B CA 1
ATOM 3973 C C . ILE B 1 136 ? -16.359 4.734 -4.094 1 98.38 136 ILE B C 1
ATOM 3975 O O . ILE B 1 136 ? -16.766 3.623 -3.752 1 98.38 136 ILE B O 1
ATOM 3979 N N . ILE B 1 137 ? -15.414 5.363 -3.473 1 98.38 137 ILE B N 1
ATOM 3980 C CA . ILE B 1 137 ? -14.766 4.762 -2.311 1 98.38 137 ILE B CA 1
ATOM 3981 C C . ILE B 1 137 ? -15.797 4.547 -1.202 1 98.38 137 ILE B C 1
ATOM 3983 O O . ILE B 1 137 ? -15.828 3.492 -0.566 1 98.38 137 ILE B O 1
ATOM 3987 N N . GLU B 1 138 ? -16.656 5.531 -0.97 1 97.69 138 GLU B N 1
ATOM 3988 C CA . GLU B 1 138 ? -17.703 5.387 0.035 1 97.69 138 GLU B CA 1
ATOM 3989 C C . GLU B 1 138 ? -18.625 4.227 -0.302 1 97.69 138 GLU B C 1
ATOM 3991 O O . GLU B 1 138 ? -18.953 3.408 0.562 1 97.69 138 GLU B O 1
ATOM 3996 N N . LYS B 1 139 ? -19.031 4.121 -1.564 1 98 139 LYS B N 1
ATOM 3997 C CA . LYS B 1 139 ? -19.906 3.037 -2.002 1 98 139 LYS B CA 1
ATOM 3998 C C . LYS B 1 139 ? -19.234 1.679 -1.813 1 98 139 LYS B C 1
ATOM 4000 O O . LYS B 1 139 ? -19.891 0.711 -1.416 1 98 139 LYS B O 1
ATOM 4005 N N . ALA B 1 140 ? -17.984 1.646 -2.133 1 97.88 140 ALA B N 1
ATOM 4006 C CA . ALA B 1 140 ? -17.234 0.399 -2.033 1 97.88 140 ALA B CA 1
ATOM 4007 C C . ALA B 1 140 ? -17.266 -0.149 -0.61 1 97.88 140 ALA B C 1
ATOM 4009 O O . ALA B 1 140 ? -17.266 -1.365 -0.406 1 97.88 140 ALA B O 1
ATOM 4010 N N . PHE B 1 141 ? -17.297 0.715 0.395 1 97.81 141 PHE B N 1
ATOM 4011 C CA . PHE B 1 141 ? -17.297 0.276 1.785 1 97.81 141 PHE B CA 1
ATOM 4012 C C . PHE B 1 141 ? -18.734 0.017 2.258 1 97.81 141 PHE B C 1
ATOM 4014 O O . PHE B 1 141 ? -18.953 -0.833 3.121 1 97.81 141 PHE B O 1
ATOM 4021 N N . ASP B 1 142 ? -19.672 0.68 1.675 1 97.31 142 ASP B N 1
ATOM 4022 C CA . ASP B 1 142 ? -21.031 0.681 2.221 1 97.31 142 ASP B CA 1
ATOM 4023 C C . ASP B 1 142 ? -21.891 -0.38 1.543 1 97.31 142 ASP B C 1
ATOM 4025 O O . ASP B 1 142 ? -22.875 -0.851 2.121 1 97.31 142 ASP B O 1
ATOM 4029 N N . GLU B 1 143 ? -21.5 -0.717 0.28 1 97.88 143 GLU B N 1
ATOM 4030 C CA . GLU B 1 143 ? -22.328 -1.618 -0.517 1 97.88 143 GLU B CA 1
ATOM 4031 C C . GLU B 1 143 ? -21.547 -2.854 -0.949 1 97.88 143 GLU B C 1
ATOM 4033 O O . GLU B 1 143 ? -20.375 -2.75 -1.321 1 97.88 143 GLU B O 1
ATOM 4038 N N . GLU B 1 144 ? -22.156 -3.992 -0.873 1 96.25 144 GLU B N 1
ATOM 4039 C CA . GLU B 1 144 ? -21.531 -5.234 -1.299 1 96.25 144 GLU B CA 1
ATOM 4040 C C . GLU B 1 144 ? -21.234 -5.219 -2.797 1 96.25 144 GLU B C 1
ATOM 4042 O O . GLU B 1 144 ? -20.156 -5.645 -3.23 1 96.25 144 GLU B O 1
ATOM 4047 N N . VAL B 1 145 ? -22.219 -4.859 -3.568 1 96.81 145 VAL B N 1
ATOM 4048 C CA . VAL B 1 145 ? -22.141 -4.691 -5.016 1 96.81 145 VAL B CA 1
ATOM 4049 C C . VAL B 1 145 ? -22.734 -3.338 -5.414 1 96.81 145 VAL B C 1
ATOM 4051 O O . VAL B 1 145 ? -23.75 -2.912 -4.863 1 96.81 145 VAL B O 1
ATOM 4054 N N . PHE B 1 146 ? -22.047 -2.604 -6.344 1 97.69 146 PHE B N 1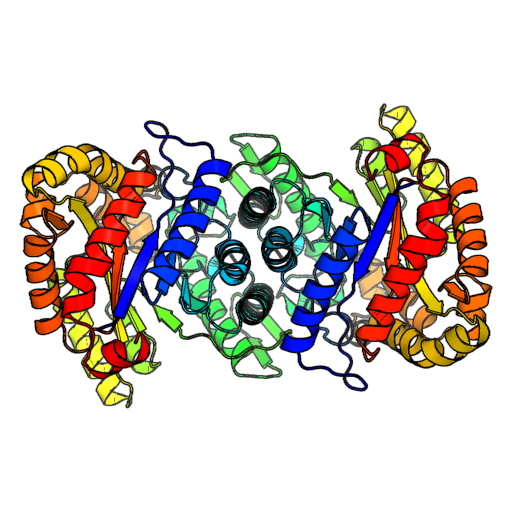
ATOM 4055 C CA . PHE B 1 146 ? -22.578 -1.302 -6.738 1 97.69 146 PHE B CA 1
ATOM 4056 C C . PHE B 1 146 ? -22.203 -0.98 -8.18 1 97.69 146 PHE B C 1
ATOM 4058 O O . PHE B 1 146 ? -21.344 -1.639 -8.766 1 97.69 146 PHE B O 1
ATOM 4065 N N . SER B 1 147 ? -22.891 -0.098 -8.758 1 98 147 SER B N 1
ATOM 4066 C CA . SER B 1 147 ? -22.594 0.535 -10.039 1 98 147 SER B CA 1
ATOM 4067 C C . SER B 1 147 ? -22.391 2.037 -9.875 1 98 147 SER B C 1
ATOM 4069 O O . SER B 1 147 ? -22.781 2.617 -8.867 1 98 147 SER B O 1
ATOM 4071 N N . TYR B 1 148 ? -21.656 2.627 -10.695 1 98.25 148 TYR B N 1
ATOM 4072 C CA . TYR B 1 148 ? -21.406 4.066 -10.703 1 98.25 148 TYR B CA 1
ATOM 4073 C C . TYR B 1 148 ? -21.25 4.578 -12.133 1 98.25 148 TYR B C 1
ATOM 4075 O O . TYR B 1 148 ? -20.438 4.055 -12.891 1 98.25 148 TYR B O 1
ATOM 4083 N N . HIS B 1 149 ? -22 5.566 -12.461 1 98.12 149 HIS B N 1
ATOM 4084 C CA . HIS B 1 149 ? -21.969 6.152 -13.797 1 98.12 149 HIS B CA 1
ATOM 4085 C C . HIS B 1 149 ? -21.719 7.656 -13.734 1 98.12 149 HIS B C 1
ATOM 4087 O O . HIS B 1 149 ? -22.656 8.445 -13.734 1 98.12 149 HIS B O 1
ATOM 4093 N N . GLY B 1 150 ? -20.406 7.992 -13.734 1 98.25 150 GLY B N 1
ATOM 4094 C CA . GLY B 1 150 ? -20.031 9.398 -13.719 1 98.25 150 GLY B CA 1
ATOM 4095 C C . GLY B 1 150 ? -19.312 9.828 -14.984 1 98.25 150 GLY B C 1
ATOM 4096 O O . GLY B 1 150 ? -19.391 9.148 -16 1 98.25 150 GLY B O 1
ATOM 4097 N N . GLN B 1 151 ? -18.75 11.016 -14.945 1 97.75 151 GLN B N 1
ATOM 4098 C CA . GLN B 1 151 ? -18 11.57 -16.062 1 97.75 151 GLN B CA 1
ATOM 4099 C C . GLN B 1 151 ? -16.641 10.883 -16.219 1 97.75 151 GLN B C 1
ATOM 4101 O O . GLN B 1 151 ? -16.188 10.617 -17.328 1 97.75 151 GLN B O 1
ATOM 4106 N N . TYR B 1 152 ? -16.031 10.547 -15.117 1 97.56 152 TYR B N 1
ATOM 4107 C CA . TYR B 1 152 ? -14.648 10.078 -15.141 1 97.56 152 TYR B CA 1
ATOM 4108 C C . TYR B 1 152 ? -14.578 8.578 -14.867 1 97.56 152 TYR B C 1
ATOM 4110 O O . TYR B 1 152 ? -13.609 7.918 -15.258 1 97.56 152 TYR B O 1
ATOM 4118 N N . TYR B 1 153 ? -15.609 8.055 -14.18 1 98 153 TYR B N 1
ATOM 4119 C CA . TYR B 1 153 ? -15.633 6.641 -13.828 1 98 153 TYR B CA 1
ATOM 4120 C C . TYR B 1 153 ? -16.969 6.012 -14.18 1 98 153 TYR B C 1
ATOM 4122 O O . TYR B 1 153 ? -18.031 6.602 -13.93 1 98 153 TYR B O 1
ATOM 4130 N N . GLN B 1 154 ? -16.844 4.848 -14.789 1 97.19 154 GLN B N 1
ATOM 4131 C CA . GLN B 1 154 ? -18 4.043 -15.172 1 97.19 154 GLN B CA 1
ATOM 4132 C C . GLN B 1 154 ? -17.781 2.574 -14.812 1 97.19 154 GLN B C 1
ATOM 4134 O O . GLN B 1 154 ? -16.922 1.907 -15.391 1 97.19 154 GLN B O 1
ATOM 4139 N N . VAL B 1 155 ? -18.578 2.109 -13.883 1 95.12 155 VAL B N 1
ATOM 4140 C CA . VAL B 1 155 ? -18.453 0.706 -13.5 1 95.12 155 VAL B CA 1
ATOM 4141 C C . VAL B 1 155 ? -19.859 0.115 -13.281 1 95.12 155 VAL B C 1
ATOM 4143 O O . VAL B 1 155 ? -20.781 0.824 -12.891 1 95.12 155 VAL B O 1
ATOM 4146 N N . ASP B 1 156 ? -19.938 -1.17 -13.625 1 94.56 156 ASP B N 1
ATOM 4147 C CA . ASP B 1 156 ? -21.203 -1.883 -13.445 1 94.56 156 ASP B CA 1
ATOM 4148 C C . ASP B 1 156 ? -21.016 -3.111 -12.555 1 94.56 156 ASP B C 1
ATOM 4150 O O . ASP B 1 156 ? -20.188 -3.973 -12.844 1 94.56 156 ASP B O 1
ATOM 4154 N N . ASN B 1 157 ? -21.734 -3.18 -11.539 1 94.19 157 ASN B N 1
ATOM 4155 C CA . ASN B 1 157 ? -21.859 -4.379 -10.719 1 94.19 157 ASN B CA 1
ATOM 4156 C C . ASN B 1 157 ? -20.5 -4.844 -10.195 1 94.19 157 ASN B C 1
ATOM 4158 O O . ASN B 1 157 ? -20.125 -6.004 -10.383 1 94.19 157 ASN B O 1
ATOM 4162 N N . VAL B 1 158 ? -19.875 -3.957 -9.547 1 95.69 158 VAL B N 1
ATOM 4163 C CA . VAL B 1 158 ? -18.547 -4.273 -9.031 1 95.69 158 VAL B CA 1
ATOM 4164 C C . VAL B 1 158 ? -18.625 -4.625 -7.551 1 95.69 158 VAL B C 1
ATOM 4166 O O . VAL B 1 158 ? -19.406 -4.023 -6.809 1 95.69 158 VAL B O 1
ATOM 4169 N N . ARG B 1 159 ? -17.922 -5.664 -7.188 1 95.12 159 ARG B N 1
ATOM 4170 C CA . ARG B 1 159 ? -17.719 -6.055 -5.797 1 95.12 159 ARG B CA 1
ATOM 4171 C C . ARG B 1 159 ? -16.266 -5.82 -5.367 1 95.12 159 ARG B C 1
ATOM 4173 O O . ARG B 1 159 ? -15.359 -6.523 -5.816 1 95.12 159 ARG B O 1
ATOM 4180 N N . VAL B 1 160 ? -16.078 -4.859 -4.516 1 96.5 160 VAL B N 1
ATOM 4181 C CA . VAL B 1 160 ? -14.734 -4.594 -4.031 1 96.5 160 VAL B CA 1
ATOM 4182 C C . VAL B 1 160 ? -14.406 -5.535 -2.873 1 96.5 160 VAL B C 1
ATOM 4184 O O . VAL B 1 160 ? -15.172 -5.629 -1.907 1 96.5 160 VAL B O 1
ATOM 4187 N N . VAL B 1 161 ? -13.336 -6.281 -3.023 1 96.81 161 VAL B N 1
ATOM 4188 C CA . VAL B 1 161 ? -12.828 -7.188 -1.999 1 96.81 161 VAL B CA 1
ATOM 4189 C C . VAL B 1 161 ? -11.352 -6.891 -1.728 1 96.81 161 VAL B C 1
ATOM 4191 O O . VAL B 1 161 ? -10.648 -6.383 -2.602 1 96.81 161 VAL B O 1
ATOM 4194 N N . PRO B 1 162 ? -10.883 -7.211 -0.594 1 98.12 162 PRO B N 1
ATOM 4195 C CA . PRO B 1 162 ? -11.594 -7.715 0.585 1 98.12 162 PRO B CA 1
ATOM 4196 C C . PRO B 1 162 ? -12.531 -6.68 1.199 1 98.12 162 PRO B C 1
ATOM 4198 O O . PRO B 1 162 ? -12.523 -5.516 0.789 1 98.12 162 PRO B O 1
ATOM 4201 N N . ARG B 1 163 ? -13.305 -7.133 2.102 1 97.12 163 ARG B N 1
ATOM 4202 C CA . ARG B 1 163 ? -14.18 -6.246 2.859 1 97.12 163 ARG B CA 1
ATOM 4203 C C . ARG B 1 163 ? -13.609 -5.957 4.242 1 97.12 163 ARG B C 1
ATOM 4205 O O . ARG B 1 163 ? -13.039 -6.844 4.883 1 97.12 163 ARG B O 1
ATOM 4212 N N . ALA B 1 164 ? -13.742 -4.73 4.66 1 97.69 164 ALA B N 1
ATOM 4213 C CA . ALA B 1 164 ? -13.414 -4.25 5.996 1 97.69 164 ALA B CA 1
ATOM 4214 C C . ALA B 1 164 ? -14.375 -3.156 6.445 1 97.69 164 ALA B C 1
ATOM 4216 O O . ALA B 1 164 ? -15.109 -2.592 5.625 1 97.69 164 ALA B O 1
ATOM 4217 N N . PRO B 1 165 ? -14.461 -2.92 7.715 1 97.12 165 PRO B N 1
ATOM 4218 C CA . PRO B 1 165 ? -15.289 -1.792 8.148 1 97.12 165 PRO B CA 1
ATOM 4219 C C . PRO B 1 165 ? -14.844 -0.464 7.543 1 97.12 165 PRO B C 1
ATOM 4221 O O . PRO B 1 165 ? -13.641 -0.244 7.34 1 97.12 165 PRO B O 1
ATOM 4224 N N . ARG B 1 166 ? -15.844 0.34 7.246 1 97.12 166 ARG B N 1
ATOM 4225 C CA . ARG B 1 166 ? -15.508 1.675 6.762 1 97.12 166 ARG B CA 1
ATOM 4226 C C . ARG B 1 166 ? -14.656 2.432 7.773 1 97.12 166 ARG B C 1
ATOM 4228 O O . ARG B 1 166 ? -15.008 2.516 8.953 1 97.12 166 ARG B O 1
ATOM 4235 N N . PRO B 1 167 ? -13.547 2.936 7.324 1 98.06 167 PRO B N 1
ATOM 4236 C CA . PRO B 1 167 ? -12.773 3.764 8.25 1 98.06 167 PRO B CA 1
ATOM 4237 C C . PRO B 1 167 ? -13.445 5.098 8.562 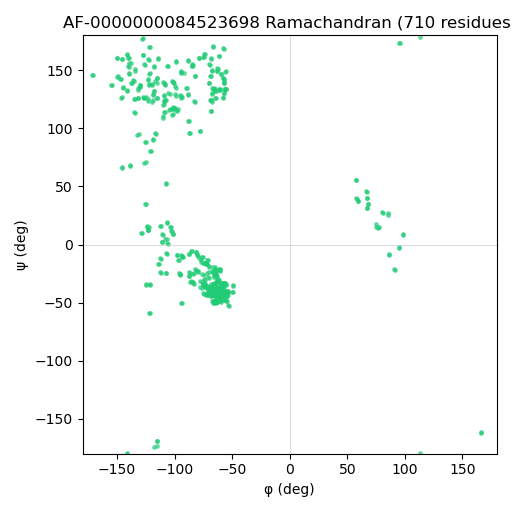1 98.06 167 PRO B C 1
ATOM 4239 O O . PRO B 1 167 ? -14.289 5.562 7.785 1 98.06 167 PRO B O 1
ATOM 4242 N N . LYS B 1 168 ? -13.109 5.648 9.719 1 97.62 168 LYS B N 1
ATOM 4243 C CA . LYS B 1 168 ? -13.531 7.02 9.992 1 97.62 168 LYS B CA 1
ATOM 4244 C C . LYS B 1 168 ? -12.945 7.988 8.969 1 97.62 168 LYS B C 1
ATOM 4246 O O . LYS B 1 168 ? -11.766 7.902 8.633 1 97.62 168 LYS B O 1
ATOM 4251 N N . ILE B 1 169 ? -13.805 8.82 8.5 1 98 169 ILE B N 1
ATOM 4252 C CA . ILE B 1 169 ? -13.391 9.703 7.41 1 98 169 ILE B CA 1
ATOM 4253 C C . ILE B 1 169 ? -13.25 11.133 7.926 1 98 169 ILE B C 1
ATOM 4255 O O . ILE B 1 169 ? -14.07 11.594 8.734 1 98 169 ILE B O 1
ATOM 4259 N N . TYR B 1 170 ? -12.234 11.789 7.512 1 97.38 170 TYR B N 1
ATOM 4260 C CA . TYR B 1 170 ? -11.961 13.195 7.801 1 97.38 170 TYR B CA 1
ATOM 4261 C C . TYR B 1 170 ? -11.805 13.992 6.512 1 97.38 170 TYR B C 1
ATOM 4263 O O . TYR B 1 170 ? -11.672 13.414 5.43 1 97.38 170 TYR B O 1
ATOM 4271 N N . THR B 1 171 ? -11.969 15.203 6.656 1 92.88 171 THR B N 1
ATOM 4272 C CA . THR B 1 171 ? -11.594 16.125 5.586 1 92.88 171 THR B CA 1
ATOM 4273 C C . THR B 1 171 ? -10.836 17.312 6.145 1 92.88 171 THR B C 1
ATOM 4275 O O . THR B 1 171 ? -10.867 17.562 7.352 1 92.88 171 THR B O 1
ATOM 4278 N N . GLY B 1 172 ? -10.031 17.797 5.324 1 83.94 172 GLY B N 1
ATOM 4279 C CA . GLY B 1 172 ? -9.305 19 5.688 1 83.94 172 GLY B CA 1
ATOM 4280 C C . GLY B 1 172 ? -9.617 20.188 4.777 1 83.94 172 GLY B C 1
ATOM 4281 O O . GLY B 1 172 ? -10.594 20.156 4.027 1 83.94 172 GLY B O 1
ATOM 4282 N N . GLY B 1 173 ? -8.984 21.156 4.945 1 74.06 173 GLY B N 1
ATOM 4283 C CA . GLY B 1 173 ? -9.109 22.359 4.121 1 74.06 173 GLY B CA 1
ATOM 4284 C C . GLY B 1 173 ? -9.664 23.547 4.879 1 74.06 173 GLY B C 1
ATOM 4285 O O . GLY B 1 173 ? -9.781 23.5 6.105 1 74.06 173 GLY B O 1
ATOM 4286 N N . ALA B 1 174 ? -9.766 24.594 4.117 1 68.56 174 ALA B N 1
ATOM 4287 C CA . ALA B 1 174 ? -10.188 25.828 4.77 1 68.56 174 ALA B CA 1
ATOM 4288 C C . ALA B 1 174 ? -11.445 26.391 4.117 1 68.56 174 ALA B C 1
ATOM 4290 O O . ALA B 1 174 ? -11.844 27.531 4.398 1 68.56 174 ALA B O 1
ATOM 4291 N N . SER B 1 175 ? -12.07 25.562 3.279 1 79.19 175 SER B N 1
ATOM 4292 C CA . SER B 1 175 ? -13.242 26.094 2.594 1 79.19 175 SER B CA 1
ATOM 4293 C C . SER B 1 175 ? -14.523 25.797 3.373 1 79.19 175 SER B C 1
ATOM 4295 O O . SER B 1 175 ? -14.641 24.734 4.004 1 79.19 175 SER B O 1
ATOM 4297 N N . ASN B 1 176 ? -15.445 26.734 3.242 1 88.06 176 ASN B N 1
ATOM 4298 C CA . ASN B 1 176 ? -16.75 26.516 3.84 1 88.06 176 ASN B CA 1
ATOM 4299 C C . ASN B 1 176 ? -17.422 25.25 3.312 1 88.06 176 ASN B C 1
ATOM 4301 O O . ASN B 1 176 ? -18.047 24.516 4.07 1 88.06 176 ASN B O 1
ATOM 4305 N N . HIS B 1 177 ? -17.203 25.062 2.127 1 86.06 177 HIS B N 1
ATOM 4306 C CA . HIS B 1 177 ? -17.812 23.906 1.482 1 86.06 177 HIS B CA 1
ATOM 4307 C C . HIS B 1 177 ? -17.359 22.609 2.141 1 86.06 177 HIS B C 1
ATOM 4309 O O . HIS B 1 177 ? -18.188 21.734 2.441 1 86.06 177 HIS B O 1
ATOM 4315 N N . ASN B 1 178 ? -16.109 22.438 2.402 1 87.69 178 ASN B N 1
ATOM 4316 C CA . ASN B 1 178 ? -15.57 21.234 3.004 1 87.69 178 ASN B CA 1
ATOM 4317 C C . ASN B 1 178 ? -16.125 21.016 4.414 1 87.69 178 ASN B C 1
ATOM 4319 O O . ASN B 1 178 ? -16.453 19.891 4.785 1 87.69 178 ASN B O 1
ATOM 4323 N N . TYR B 1 179 ? -16.219 22.094 5.141 1 92.94 179 TYR B N 1
ATOM 4324 C CA . TYR B 1 179 ? -16.688 21.984 6.52 1 92.94 179 TYR B CA 1
ATOM 4325 C C . TYR B 1 179 ? -18.172 21.688 6.57 1 92.94 179 TYR B C 1
ATOM 4327 O O . TYR B 1 179 ? -18.625 20.922 7.422 1 92.94 179 TYR B O 1
ATOM 4335 N N . GLU B 1 180 ? -18.891 22.266 5.66 1 95 180 GLU B N 1
ATOM 4336 C CA . GLU B 1 180 ? -20.312 21.938 5.57 1 95 180 GLU B CA 1
ATOM 4337 C C . GLU B 1 180 ? -20.531 20.484 5.16 1 95 180 GLU B C 1
ATOM 4339 O O . GLU B 1 180 ? -21.375 19.797 5.723 1 95 180 GLU B O 1
ATOM 4344 N N . MET B 1 181 ? -19.781 20.094 4.223 1 93.25 181 MET B N 1
ATOM 4345 C CA . MET B 1 181 ? -19.875 18.719 3.758 1 93.25 181 MET B CA 1
ATOM 4346 C C . MET B 1 181 ? -19.547 17.734 4.883 1 93.25 181 MET B C 1
ATOM 4348 O O . MET B 1 181 ? -20.25 16.734 5.066 1 93.25 181 MET B O 1
ATOM 4352 N N . ALA B 1 182 ? -18.531 18.016 5.598 1 96.38 182 ALA B N 1
ATOM 4353 C CA . ALA B 1 182 ? -18.141 17.172 6.719 1 96.38 182 ALA B CA 1
ATOM 4354 C C . ALA B 1 182 ? -19.25 17.078 7.75 1 96.38 182 ALA B C 1
ATOM 4356 O O . ALA B 1 182 ? -19.562 15.977 8.234 1 96.38 182 ALA B O 1
ATOM 4357 N N . GLY B 1 183 ? -19.844 18.219 8.047 1 97.5 183 GLY B N 1
ATOM 4358 C CA . GLY B 1 183 ? -20.938 18.234 9 1 97.5 183 GLY B CA 1
ATOM 4359 C C . GLY B 1 183 ? -22.141 17.422 8.547 1 97.5 183 GLY B C 1
ATOM 4360 O O . GLY B 1 183 ? -22.766 16.719 9.344 1 97.5 183 GLY B O 1
ATOM 4361 N N . LYS B 1 184 ? -22.422 17.562 7.266 1 97.38 184 LYS B N 1
ATOM 4362 C CA . LYS B 1 184 ? -23.562 16.828 6.691 1 97.38 184 LYS B CA 1
ATOM 4363 C C . LYS B 1 184 ? -23.328 15.32 6.742 1 97.38 184 LYS B C 1
ATOM 4365 O O . LYS B 1 184 ? -24.25 14.555 7.02 1 97.38 184 LYS B O 1
ATOM 4370 N N . LYS B 1 185 ? -22.109 14.914 6.578 1 96.31 185 LYS B N 1
ATOM 4371 C CA . LYS B 1 185 ? -21.797 13.492 6.406 1 96.31 185 LYS B CA 1
ATOM 4372 C C . LYS B 1 185 ? -21.359 12.867 7.73 1 96.31 185 LYS B C 1
ATOM 4374 O O . LYS B 1 185 ? -21.219 11.648 7.824 1 96.31 185 LYS B O 1
ATOM 4379 N N . GLY B 1 186 ? -21.078 13.695 8.656 1 97.31 186 GLY B N 1
ATOM 4380 C CA . GLY B 1 186 ? -20.594 13.195 9.93 1 97.31 186 GLY B CA 1
ATOM 4381 C C . GLY B 1 186 ? -19.109 12.867 9.906 1 97.31 186 GLY B C 1
ATOM 4382 O O . GLY B 1 186 ? -18.656 11.953 10.609 1 97.31 186 GLY B O 1
ATOM 4383 N N . TRP B 1 187 ? -18.375 13.531 9.062 1 97.88 187 TRP B N 1
ATOM 4384 C CA . TRP B 1 187 ? -16.922 13.352 8.969 1 97.88 187 TRP B CA 1
ATOM 4385 C C . TRP B 1 187 ? -16.203 14.219 9.992 1 97.88 187 TRP B C 1
ATOM 4387 O O . TRP B 1 187 ? -16.766 15.203 10.484 1 97.88 187 TRP B O 1
ATOM 4397 N N . GLY B 1 188 ? -15.023 13.828 10.414 1 97.88 188 GLY B N 1
ATOM 4398 C CA . GLY B 1 188 ? -14.164 14.711 11.172 1 97.88 188 GLY B CA 1
ATOM 4399 C C . GLY B 1 188 ? -13.5 15.781 10.328 1 97.88 188 GLY B C 1
ATOM 4400 O O . GLY B 1 188 ? -13.461 15.672 9.094 1 97.88 188 GLY B O 1
ATOM 4401 N N . VAL B 1 189 ? -13.047 16.797 11 1 96.5 189 VAL B N 1
ATOM 4402 C CA . VAL B 1 189 ? -12.297 17.844 10.297 1 96.5 189 VAL B CA 1
ATOM 4403 C C . VAL B 1 189 ? -10.891 17.953 10.875 1 96.5 189 VAL B C 1
ATOM 4405 O O . VAL B 1 189 ? -10.703 17.828 12.094 1 96.5 189 VAL B O 1
ATOM 4408 N N . LEU B 1 190 ? -9.953 18.078 9.977 1 95.38 190 LEU B N 1
ATOM 4409 C CA . LEU B 1 190 ? -8.539 18.219 10.328 1 95.38 190 LEU B CA 1
ATOM 4410 C C . LEU B 1 190 ? -8.055 19.641 10.055 1 95.38 190 LEU B C 1
ATOM 4412 O O . LEU B 1 190 ? -8.195 20.156 8.938 1 95.38 190 LEU B O 1
ATOM 4416 N N . ILE B 1 191 ? -7.547 20.219 11.062 1 92.06 191 ILE B N 1
ATOM 4417 C CA . ILE B 1 191 ? -6.891 21.516 10.922 1 92.06 191 ILE B CA 1
ATOM 4418 C C . ILE B 1 191 ? -5.379 21.328 10.812 1 92.06 191 ILE B C 1
ATOM 4420 O O . ILE B 1 191 ? -4.742 20.844 11.75 1 92.06 191 ILE B O 1
ATOM 4424 N N . THR B 1 192 ? -4.852 21.672 9.703 1 85.75 192 THR B N 1
ATOM 4425 C CA . THR B 1 192 ? -3.473 21.344 9.359 1 85.75 192 THR B CA 1
ATOM 4426 C C . THR B 1 192 ? -2.5 22.219 10.156 1 85.75 192 THR B C 1
ATOM 4428 O O . THR B 1 192 ? -2.885 23.25 10.703 1 85.75 192 THR B O 1
ATOM 4431 N N . PRO B 1 193 ? -1.273 21.719 10.117 1 78.5 193 PRO B N 1
ATOM 4432 C CA . PRO B 1 193 ? -0.295 22.531 10.844 1 78.5 193 PRO B CA 1
ATOM 4433 C C . PRO B 1 193 ? -0.133 23.938 10.242 1 78.5 193 PRO B C 1
ATOM 4435 O O . PRO B 1 193 ? -0.421 24.141 9.055 1 78.5 193 PRO B O 1
ATOM 4438 N N . MET B 1 194 ? 0.207 24.844 10.969 1 76.38 194 MET B N 1
ATOM 4439 C CA . MET B 1 194 ? 0.523 26.234 10.609 1 76.38 194 MET B CA 1
ATOM 4440 C C . MET B 1 194 ? -0.746 27.016 10.297 1 76.38 194 MET B C 1
ATOM 4442 O O . MET B 1 194 ? -0.709 27.984 9.539 1 76.38 194 MET B O 1
ATOM 4446 N N . LEU B 1 195 ? -1.811 26.547 10.641 1 80.56 195 LEU B N 1
ATOM 4447 C CA . LEU B 1 195 ? -3.082 27.266 10.609 1 80.56 195 LEU B CA 1
ATOM 4448 C C . LEU B 1 195 ? -3.645 27.422 12.023 1 80.56 195 LEU B C 1
ATOM 4450 O O . LEU B 1 195 ? -4.348 26.547 12.523 1 80.56 195 LEU B O 1
ATOM 4454 N N . PRO B 1 196 ? -3.334 28.594 12.57 1 82.69 196 PRO B N 1
ATOM 4455 C CA . PRO B 1 196 ? -3.859 28.828 13.914 1 82.69 196 PRO B CA 1
ATOM 4456 C C . PRO B 1 196 ? -5.375 28.688 13.992 1 82.69 196 PRO B C 1
ATOM 4458 O O . PRO B 1 196 ? -6.082 29.031 13.039 1 82.69 196 PRO B O 1
ATOM 4461 N N . LEU B 1 197 ? -5.848 28.25 15.156 1 85.88 197 LEU B N 1
ATOM 4462 C CA . LEU B 1 197 ? -7.266 27.984 15.375 1 85.88 197 LEU B CA 1
ATOM 4463 C C . LEU B 1 197 ? -8.102 29.234 15.109 1 85.88 197 LEU B C 1
ATOM 4465 O O . LEU B 1 197 ? -9.227 29.141 14.609 1 85.88 197 LEU B O 1
ATOM 4469 N N . SER B 1 198 ? -7.555 30.359 15.453 1 84.75 198 SER B N 1
ATOM 4470 C CA . SER B 1 198 ? -8.266 31.625 15.32 1 84.75 198 SER B CA 1
ATOM 4471 C C . SER B 1 198 ? -8.633 31.906 13.867 1 84.75 198 SER B C 1
ATOM 4473 O O . SER B 1 198 ? -9.602 32.594 13.586 1 84.75 198 SER B O 1
ATOM 4475 N N . LYS B 1 199 ? -7.902 31.266 12.922 1 83.19 199 LYS B N 1
ATOM 4476 C CA . LYS B 1 199 ? -8.102 31.531 11.5 1 83.19 199 LYS B CA 1
ATOM 4477 C C . LYS B 1 199 ? -9.203 30.641 10.922 1 83.19 199 LYS B C 1
ATOM 4479 O O . LYS B 1 199 ? -9.656 30.859 9.797 1 83.19 199 LYS B O 1
ATOM 4484 N N . VAL B 1 200 ? -9.656 29.688 11.727 1 88.94 200 VAL B N 1
ATOM 4485 C CA . VAL B 1 200 ? -10.641 28.75 11.18 1 88.94 200 VAL B CA 1
ATOM 4486 C C . VAL B 1 200 ? -11.891 28.75 12.047 1 88.94 200 VAL B C 1
ATOM 4488 O O . VAL B 1 200 ? -12.711 27.828 11.969 1 88.94 200 VAL B O 1
ATOM 4491 N N . LYS B 1 201 ? -12.039 29.734 12.891 1 90.56 201 LYS B N 1
ATOM 4492 C CA . LYS B 1 201 ? -13.156 29.781 13.836 1 90.56 201 LYS B CA 1
ATOM 4493 C C . LYS B 1 201 ? -14.492 29.766 13.109 1 90.56 201 LYS B C 1
ATOM 4495 O O . LYS B 1 201 ? -15.422 29.062 13.516 1 90.56 201 LYS B O 1
ATOM 4500 N N . HIS B 1 202 ? -14.609 30.562 12.086 1 92.38 202 HIS B N 1
ATOM 4501 C CA . HIS B 1 202 ? -15.859 30.641 11.336 1 92.38 202 HIS B CA 1
ATOM 4502 C C . HIS B 1 202 ? -16.219 29.297 10.711 1 92.38 202 HIS B C 1
ATOM 4504 O O . HIS B 1 202 ? -17.375 28.875 10.789 1 92.38 202 HIS B O 1
ATOM 4510 N N . GLN B 1 203 ? -15.25 28.703 10.102 1 93.31 203 GLN B N 1
ATOM 4511 C CA . GLN B 1 203 ? -15.461 27.391 9.484 1 93.31 203 GLN B CA 1
ATOM 4512 C C . GLN B 1 203 ? -15.867 26.359 10.531 1 93.31 203 GLN B C 1
ATOM 4514 O O . GLN B 1 203 ? -16.703 25.5 10.266 1 93.31 203 GLN B O 1
ATOM 4519 N N . LEU B 1 204 ? -15.258 26.453 11.68 1 95.69 204 LEU B N 1
ATOM 4520 C CA . LEU B 1 204 ? -15.57 25.516 12.75 1 95.69 204 LEU B CA 1
ATOM 4521 C C . LEU B 1 204 ? -17 25.719 13.266 1 95.69 204 LEU B C 1
ATOM 4523 O O . LEU B 1 204 ? -17.688 24.766 13.586 1 95.69 204 LEU B O 1
ATOM 4527 N N . ASP B 1 205 ? -17.406 26.953 13.344 1 96.38 205 ASP B N 1
ATOM 4528 C CA . ASP B 1 205 ? -18.797 27.25 13.719 1 96.38 205 ASP B CA 1
ATOM 4529 C C . ASP B 1 205 ? -19.781 26.672 12.719 1 96.38 205 ASP B C 1
ATOM 4531 O O . ASP B 1 205 ? -20.766 26.047 13.102 1 96.38 205 ASP B O 1
ATOM 4535 N N . LEU B 1 206 ? -19.438 26.891 11.477 1 96.94 206 LEU B N 1
ATOM 4536 C CA . LEU B 1 206 ? -20.266 26.328 10.414 1 96.94 206 LEU B CA 1
ATOM 4537 C C . LEU B 1 206 ? -20.344 24.812 10.516 1 96.94 206 LEU B C 1
ATOM 4539 O O . LEU B 1 206 ? -21.406 24.234 10.344 1 96.94 206 LEU B O 1
ATOM 4543 N N . TYR B 1 207 ? -19.266 24.203 10.758 1 97.31 207 TYR B N 1
ATOM 4544 C CA . TYR B 1 207 ? -19.172 22.75 10.914 1 97.31 207 TYR B CA 1
ATOM 4545 C C . TYR B 1 207 ? -20.031 22.281 12.078 1 97.31 207 TYR B C 1
ATOM 4547 O O . TYR B 1 207 ? -20.844 21.344 11.922 1 97.31 207 TYR B O 1
ATOM 4555 N N . ARG B 1 208 ? -19.953 22.891 13.227 1 97.94 208 ARG B N 1
ATOM 4556 C CA . ARG B 1 208 ? -20.703 22.516 14.414 1 97.94 208 ARG B CA 1
ATOM 4557 C C . ARG B 1 208 ? -22.203 22.688 14.188 1 97.94 208 ARG B C 1
ATOM 4559 O O . ARG B 1 208 ? -23 21.828 14.586 1 97.94 208 ARG B O 1
ATOM 4566 N N . GLU B 1 209 ? -22.5 23.75 13.562 1 98.19 209 GLU B N 1
ATOM 4567 C CA . GLU B 1 209 ? -23.906 24.016 13.266 1 98.19 209 GLU B CA 1
ATOM 4568 C C . GLU B 1 209 ? -24.469 22.953 12.328 1 98.19 209 GLU B C 1
ATOM 4570 O O . GLU B 1 209 ? -25.594 22.484 12.523 1 98.19 209 GLU B O 1
ATOM 4575 N N . THR B 1 210 ? -23.688 22.672 11.305 1 98.19 210 THR B N 1
ATOM 4576 C CA . THR B 1 210 ? -24.125 21.672 10.344 1 98.19 210 THR B CA 1
ATOM 4577 C C . THR B 1 210 ? -24.234 20.312 11 1 98.19 210 THR B C 1
ATOM 4579 O O . THR B 1 210 ? -25.188 19.562 10.734 1 98.19 210 THR B O 1
ATOM 4582 N N . CYS B 1 211 ? -23.297 19.938 11.836 1 98.44 211 CYS B N 1
ATOM 4583 C CA . CYS B 1 211 ? -23.359 18.703 12.594 1 98.44 211 CYS B CA 1
ATOM 4584 C C . CYS B 1 211 ? -24.656 18.625 13.391 1 98.44 211 CYS B C 1
ATOM 4586 O O . CYS B 1 211 ? -25.359 17.609 13.344 1 98.44 211 CYS B O 1
ATOM 4588 N N . ALA B 1 212 ? -24.938 19.688 14.086 1 98.38 212 ALA B N 1
ATOM 4589 C CA . ALA B 1 212 ? -26.141 19.734 14.906 1 98.38 212 ALA B CA 1
ATOM 4590 C C . ALA B 1 212 ? -27.391 19.531 14.055 1 98.38 212 ALA B C 1
ATOM 4592 O O . ALA B 1 212 ? -28.312 18.797 14.445 1 98.38 212 ALA B O 1
ATOM 4593 N N . LYS B 1 213 ? -27.422 20.203 12.977 1 98.44 213 LYS B N 1
ATOM 4594 C CA . LYS B 1 213 ? -28.562 20.141 12.062 1 98.44 213 LYS B CA 1
ATOM 4595 C C . LYS B 1 213 ? -28.797 18.719 11.578 1 98.44 213 LYS B C 1
ATOM 4597 O O . LYS B 1 213 ? -29.953 18.297 11.383 1 98.44 213 LYS B O 1
ATOM 4602 N N . TYR B 1 214 ? -27.766 17.938 11.383 1 98.31 214 TYR B N 1
ATOM 4603 C CA . TYR B 1 214 ? -27.906 16.625 10.781 1 98.31 214 TYR B CA 1
ATOM 4604 C C . TYR B 1 214 ? -27.734 15.523 11.828 1 98.31 214 TYR B C 1
ATOM 4606 O O . TYR B 1 214 ? -27.672 14.336 11.492 1 98.31 214 TYR B O 1
ATOM 4614 N N . GLY B 1 215 ? -27.516 15.859 13.078 1 98.25 215 GLY B N 1
ATOM 4615 C CA . GLY B 1 215 ? -27.484 14.898 14.18 1 98.25 215 GLY B CA 1
ATOM 4616 C C . GLY B 1 215 ? -26.141 14.242 14.367 1 98.25 215 GLY B C 1
ATOM 4617 O O . GLY B 1 215 ? -26.062 13.094 14.797 1 98.25 215 GLY B O 1
ATOM 4618 N N . HIS B 1 216 ? -25.078 14.898 13.977 1 98.25 216 HIS B N 1
ATOM 4619 C CA . HIS B 1 216 ? -23.734 14.367 14.133 1 98.25 216 HIS B CA 1
ATOM 4620 C C . HIS B 1 216 ? -22.984 15.086 15.25 1 98.25 216 HIS B C 1
ATOM 4622 O O . HIS B 1 216 ? -23.328 16.203 15.617 1 98.25 216 HIS B O 1
ATOM 4628 N N . THR B 1 217 ? -22.047 14.414 15.836 1 98.06 217 THR B N 1
ATOM 4629 C CA . THR B 1 217 ? -21.156 14.992 16.844 1 98.06 217 THR B CA 1
ATOM 4630 C C . THR B 1 217 ? -19.875 15.492 16.188 1 98.06 217 THR B C 1
ATOM 4632 O O . THR B 1 217 ? -19.203 14.766 15.453 1 98.06 217 THR B O 1
ATOM 4635 N N . PRO B 1 218 ? -19.562 16.719 16.438 1 97.94 218 PRO B N 1
ATOM 4636 C CA . PRO B 1 218 ? -18.312 17.234 15.875 1 97.94 218 PRO B CA 1
ATOM 4637 C C . PRO B 1 218 ? -17.094 16.422 16.281 1 97.94 218 PRO B C 1
ATOM 4639 O O . PRO B 1 218 ? -17.016 15.93 17.422 1 97.94 218 PRO B O 1
ATOM 4642 N N . ASP B 1 219 ? -16.188 16.234 15.383 1 98.19 219 ASP B N 1
ATOM 4643 C CA . ASP B 1 219 ? -14.891 15.594 15.562 1 98.19 219 ASP B CA 1
ATOM 4644 C C . ASP B 1 219 ? -13.773 16.438 14.961 1 98.19 219 ASP B C 1
ATOM 4646 O O . ASP B 1 219 ? -13.469 16.312 13.773 1 98.19 219 ASP B O 1
ATOM 4650 N N . ILE B 1 220 ? -13.164 17.234 15.828 1 97.44 220 ILE B N 1
ATOM 4651 C CA . ILE B 1 220 ? -12.188 18.203 15.359 1 97.44 220 ILE B CA 1
ATOM 4652 C C . ILE B 1 220 ? -10.789 17.781 15.789 1 97.44 220 ILE B C 1
ATOM 4654 O O . ILE B 1 220 ? -10.531 17.562 16.969 1 97.44 220 ILE B O 1
ATOM 4658 N N . VAL B 1 221 ? -9.898 17.641 14.82 1 97.44 221 VAL B N 1
ATOM 4659 C CA . VAL B 1 221 ? -8.492 17.344 15.055 1 97.44 221 VAL B CA 1
ATOM 4660 C C . VAL B 1 221 ? -7.637 18.562 14.734 1 97.44 221 VAL B C 1
ATOM 4662 O O . VAL B 1 221 ? -7.695 19.094 13.625 1 97.44 221 VAL B O 1
ATOM 4665 N N . TYR B 1 222 ? -6.945 19 15.703 1 96.69 222 TYR B N 1
ATOM 4666 C CA . TYR B 1 222 ? -6.039 20.141 15.547 1 96.69 222 TYR B CA 1
ATOM 4667 C C . TYR B 1 222 ? -4.586 19.672 15.492 1 96.69 222 TYR B C 1
ATOM 4669 O O . TYR B 1 222 ? -4.078 19.094 16.453 1 96.69 222 TYR B O 1
ATOM 4677 N N . VAL B 1 223 ? -3.93 19.891 14.367 1 96.56 223 VAL B N 1
ATOM 4678 C CA . VAL B 1 223 ? -2.523 19.531 14.227 1 96.56 223 VAL B CA 1
ATOM 4679 C C . VAL B 1 223 ? -1.647 20.734 14.547 1 96.56 223 VAL B C 1
ATOM 4681 O O . VAL B 1 223 ? -1.832 21.828 13.984 1 96.56 223 VAL B O 1
ATOM 4684 N N . GLN B 1 224 ? -0.702 20.562 15.422 1 96.31 224 GLN B N 1
ATOM 4685 C CA . GLN B 1 224 ? 0.111 21.672 15.898 1 96.31 224 GLN B CA 1
ATOM 4686 C C . GLN B 1 224 ? 1.592 21.312 15.914 1 96.31 224 GLN B C 1
ATOM 4688 O O . GLN B 1 224 ? 1.98 20.312 16.531 1 96.31 224 GLN B O 1
ATOM 4693 N N . ALA B 1 225 ? 2.408 22.156 15.227 1 96.56 225 ALA B N 1
ATOM 4694 C CA . ALA B 1 225 ? 3.857 21.984 15.305 1 96.56 225 ALA B CA 1
ATOM 4695 C C . ALA B 1 225 ? 4.375 22.359 16.688 1 96.56 225 ALA B C 1
ATOM 4697 O O . ALA B 1 225 ? 3.91 23.328 17.297 1 96.56 225 ALA B O 1
ATOM 4698 N N . LEU B 1 226 ? 5.344 21.469 17.125 1 96.81 226 LEU B N 1
ATOM 4699 C CA . LEU B 1 226 ? 5.746 21.594 18.516 1 96.81 226 LEU B CA 1
ATOM 4700 C C . LEU B 1 226 ? 7.203 21.172 18.688 1 96.81 226 LEU B C 1
ATOM 4702 O O . LEU B 1 226 ? 7.711 20.328 17.953 1 96.81 226 LEU B O 1
ATOM 4706 N N . TYR B 1 227 ? 7.902 21.844 19.578 1 98.38 227 TYR B N 1
ATOM 4707 C CA . TYR B 1 227 ? 9.203 21.391 20.047 1 98.38 227 TYR B CA 1
ATOM 4708 C C . TYR B 1 227 ? 9.367 21.656 21.547 1 98.38 227 TYR B C 1
ATOM 4710 O O . TYR B 1 227 ? 9.094 22.75 22.016 1 98.38 227 TYR B O 1
ATOM 4718 N N . LEU B 1 228 ? 9.836 20.609 22.281 1 98.69 228 LEU B N 1
ATOM 4719 C CA . LEU B 1 228 ? 9.93 20.719 23.734 1 98.69 228 LEU B CA 1
ATOM 4720 C C . LEU B 1 228 ? 11.359 20.453 24.203 1 98.69 228 LEU B C 1
ATOM 4722 O O . LEU B 1 228 ? 12.047 19.609 23.656 1 98.69 228 LEU B O 1
ATOM 4726 N N . ASP B 1 229 ? 11.734 21.188 25.141 1 98.19 229 ASP B N 1
ATOM 4727 C CA . ASP B 1 229 ? 12.844 20.922 26.047 1 98.19 229 ASP B CA 1
ATOM 4728 C C . ASP B 1 229 ? 12.484 21.266 27.484 1 98.19 229 ASP B C 1
ATOM 4730 O O . ASP B 1 229 ? 11.562 22.047 27.734 1 98.19 229 ASP B O 1
ATOM 4734 N N . GLU B 1 230 ? 13.172 20.641 28.469 1 97.94 230 GLU B N 1
ATOM 4735 C CA . GLU B 1 230 ? 12.938 21 29.859 1 97.94 230 GLU B CA 1
ATOM 4736 C C . GLU B 1 230 ? 13.164 22.484 30.094 1 97.94 230 GLU B C 1
ATOM 4738 O O . GLU B 1 230 ? 12.492 23.109 30.922 1 97.94 230 GLU B O 1
ATOM 4743 N N . ASP B 1 231 ? 14.078 22.953 29.359 1 98.06 231 ASP B N 1
ATOM 4744 C CA . ASP B 1 231 ? 14.375 24.391 29.375 1 98.06 231 ASP B CA 1
ATOM 4745 C C . ASP B 1 231 ? 13.773 25.078 28.156 1 98.06 231 ASP B C 1
ATOM 4747 O O . ASP B 1 231 ? 14.211 24.844 27.016 1 98.06 231 ASP B O 1
ATOM 4751 N N . GLY B 1 232 ? 12.844 25.984 28.375 1 98.12 232 GLY B N 1
ATOM 4752 C CA . GLY B 1 232 ? 12.125 26.641 27.297 1 98.12 232 GLY B CA 1
ATOM 4753 C C . GLY B 1 232 ? 13.031 27.453 26.391 1 98.12 232 GLY B C 1
ATOM 4754 O O . GLY B 1 232 ? 12.82 27.516 25.188 1 98.12 232 GLY B O 1
ATOM 4755 N N . GLU B 1 233 ? 14.008 28.109 27 1 97.88 233 GLU B N 1
ATOM 4756 C CA . GLU B 1 233 ? 14.938 28.906 26.203 1 97.88 233 GLU B CA 1
ATOM 4757 C C . GLU B 1 233 ? 15.797 28.031 25.297 1 97.88 233 GLU B C 1
ATOM 4759 O O . GLU B 1 233 ? 16.047 28.375 24.141 1 97.88 233 GLU B O 1
ATOM 4764 N N . ARG B 1 234 ? 16.25 26.906 25.797 1 98.06 234 ARG B N 1
ATOM 4765 C CA . ARG B 1 234 ? 17 25.953 24.984 1 98.06 234 ARG B CA 1
ATOM 4766 C C . ARG B 1 234 ? 16.141 25.406 23.844 1 98.06 234 ARG B C 1
ATOM 4768 O O . ARG B 1 234 ? 16.625 25.266 22.719 1 98.06 234 ARG B O 1
ATOM 4775 N N . ALA B 1 235 ? 14.883 25.141 24.141 1 98.56 235 ALA B N 1
ATOM 4776 C CA . ALA B 1 235 ? 13.969 24.672 23.109 1 98.56 235 ALA B CA 1
ATOM 4777 C C . ALA B 1 235 ? 13.891 25.672 21.953 1 98.56 235 ALA B C 1
ATOM 4779 O O . ALA B 1 235 ? 14.023 25.297 20.797 1 98.56 235 ALA B O 1
ATOM 4780 N N . ARG B 1 236 ? 13.719 26.953 22.312 1 98.31 236 ARG B N 1
ATOM 4781 C CA . ARG B 1 236 ? 13.531 27.984 21.312 1 98.31 236 ARG B CA 1
ATOM 4782 C C . ARG B 1 236 ? 14.789 28.188 20.469 1 98.31 236 ARG B C 1
ATOM 4784 O O . ARG B 1 236 ? 14.711 28.438 19.266 1 98.31 236 ARG B O 1
ATOM 4791 N N . LYS B 1 237 ? 15.914 28.031 21.094 1 97.69 237 LYS B N 1
ATOM 4792 C CA . LYS B 1 237 ? 17.188 28.172 20.375 1 97.69 237 LYS B CA 1
ATOM 4793 C C . LYS B 1 237 ? 17.406 26.984 19.453 1 97.69 237 LYS B C 1
ATOM 4795 O O . LYS B 1 237 ? 17.766 27.172 18.281 1 97.69 237 LYS B O 1
ATOM 4800 N N . GLU B 1 238 ? 17.125 25.781 19.875 1 96.94 238 GLU B N 1
ATOM 4801 C CA . GLU B 1 238 ? 17.406 24.562 19.125 1 96.94 238 GLU B CA 1
ATOM 4802 C C . GLU B 1 238 ? 16.438 24.406 17.953 1 96.94 238 GLU B C 1
ATOM 4804 O O . GLU B 1 238 ? 16.828 23.938 16.875 1 96.94 238 GLU B O 1
ATOM 4809 N N . ALA B 1 239 ? 15.242 24.828 18.125 1 97.5 239 ALA B N 1
ATOM 4810 C CA . ALA B 1 239 ? 14.172 24.5 17.188 1 97.5 239 ALA B CA 1
ATOM 4811 C C . ALA B 1 239 ? 14.219 25.438 15.977 1 97.5 239 ALA B C 1
ATOM 4813 O O . ALA B 1 239 ? 13.688 25.109 14.914 1 97.5 239 ALA B O 1
ATOM 4814 N N . LYS B 1 240 ? 14.836 26.562 16.156 1 97.12 240 LYS B N 1
ATOM 4815 C CA . LYS B 1 240 ? 14.719 27.656 15.203 1 97.12 240 LYS B CA 1
ATOM 4816 C C . LYS B 1 240 ? 15.047 27.188 13.789 1 97.12 240 LYS B C 1
ATOM 4818 O O . LYS B 1 240 ? 14.242 27.344 12.875 1 97.12 240 LYS B O 1
ATOM 4823 N N . GLN B 1 241 ? 16.172 26.578 13.594 1 95 241 GLN B N 1
ATOM 4824 C CA . GLN B 1 241 ? 16.625 26.234 12.25 1 95 241 GLN B CA 1
ATOM 4825 C C . GLN B 1 241 ? 15.711 25.172 11.617 1 95 241 GLN B C 1
ATOM 4827 O O . GLN B 1 241 ? 15.469 25.203 10.414 1 95 241 GLN B O 1
ATOM 4832 N N . TYR B 1 242 ? 15.195 24.297 12.398 1 95.12 242 TYR B N 1
ATOM 4833 C CA . TYR B 1 242 ? 14.383 23.203 11.875 1 95.12 242 TYR B CA 1
ATOM 4834 C C . TYR B 1 242 ? 12.977 23.672 11.531 1 95.12 242 TYR B C 1
ATOM 4836 O O . TYR B 1 242 ? 12.391 23.234 10.539 1 95.12 242 TYR B O 1
ATOM 4844 N N . ILE B 1 243 ? 12.453 24.578 12.344 1 94.5 243 ILE B N 1
ATOM 4845 C CA . ILE B 1 243 ? 11.133 25.141 12.086 1 94.5 243 ILE B CA 1
ATOM 4846 C C . ILE B 1 243 ? 11.164 25.984 10.82 1 94.5 243 ILE B C 1
ATOM 4848 O O . ILE B 1 243 ? 10.266 25.891 9.977 1 94.5 243 ILE B O 1
ATOM 4852 N N . ILE B 1 244 ? 12.211 26.75 10.672 1 92.62 244 ILE B N 1
ATOM 4853 C CA . ILE B 1 244 ? 12.367 27.562 9.477 1 92.62 244 ILE B CA 1
ATOM 4854 C C . ILE B 1 244 ? 12.461 26.672 8.242 1 92.62 244 ILE B C 1
ATOM 4856 O O . ILE B 1 244 ? 11.797 26.922 7.234 1 92.62 244 ILE B O 1
ATOM 4860 N N . GLN B 1 245 ? 13.234 25.656 8.383 1 91.69 245 GLN B N 1
ATOM 4861 C CA . GLN B 1 245 ? 13.375 24.719 7.273 1 91.69 245 GLN B CA 1
ATOM 4862 C C . GLN B 1 245 ? 12.047 24.016 6.969 1 91.69 245 GLN B C 1
ATOM 4864 O O . GLN B 1 245 ? 11.734 23.75 5.809 1 91.69 245 GLN B O 1
ATOM 4869 N N . PHE B 1 246 ? 11.352 23.672 8.008 1 92.81 246 PHE B N 1
ATOM 4870 C CA . PHE B 1 246 ? 10.055 23.031 7.828 1 92.81 246 PHE B CA 1
ATOM 4871 C C . PHE B 1 246 ? 9.125 23.922 7.016 1 92.81 246 PHE B C 1
ATOM 4873 O O . PHE B 1 246 ? 8.469 23.453 6.082 1 92.81 246 PHE B O 1
ATOM 4880 N N . MET B 1 247 ? 9.078 25.172 7.355 1 90 247 MET B N 1
ATOM 4881 C CA . MET B 1 247 ? 8.234 26.125 6.648 1 90 247 MET B CA 1
ATOM 4882 C C . MET B 1 247 ? 8.664 26.25 5.188 1 90 247 MET B C 1
ATOM 4884 O O . MET B 1 247 ? 7.82 26.266 4.289 1 90 247 MET B O 1
ATOM 4888 N N . ALA B 1 248 ? 9.898 26.266 4.988 1 87.62 248 ALA B N 1
ATOM 4889 C CA . ALA B 1 248 ? 10.43 26.359 3.633 1 87.62 248 ALA B CA 1
ATOM 4890 C C . ALA B 1 248 ? 10.062 25.125 2.814 1 87.62 248 ALA B C 1
ATOM 4892 O O . ALA B 1 248 ? 9.75 25.219 1.627 1 87.62 248 ALA B O 1
ATOM 4893 N N . GLY B 1 249 ? 10.141 24 3.436 1 87.81 249 GLY B N 1
ATOM 4894 C CA . GLY B 1 249 ? 9.789 22.75 2.764 1 87.81 249 GLY B CA 1
ATOM 4895 C C . GLY B 1 249 ? 8.352 22.703 2.301 1 87.81 249 GLY B C 1
ATOM 4896 O O . GLY B 1 249 ? 8.055 22.188 1.224 1 87.81 249 GLY B O 1
ATOM 4897 N N . ASN B 1 250 ? 7.473 23.234 3.078 1 86.69 250 ASN B N 1
ATOM 4898 C CA . ASN B 1 250 ? 6.055 23.281 2.732 1 86.69 250 ASN B CA 1
ATOM 4899 C C . ASN B 1 250 ? 5.797 24.156 1.517 1 86.69 250 ASN B C 1
ATOM 4901 O O . ASN B 1 250 ? 4.836 23.953 0.778 1 86.69 250 ASN B O 1
ATOM 4905 N N . ALA B 1 251 ? 6.691 25.062 1.3 1 84.19 251 ALA B N 1
ATOM 4906 C CA . ALA B 1 251 ? 6.516 26.031 0.212 1 84.19 251 ALA B CA 1
ATOM 4907 C C . ALA B 1 251 ? 7.289 25.594 -1.031 1 84.19 251 ALA B C 1
ATOM 4909 O O . ALA B 1 251 ? 7.074 26.141 -2.121 1 84.19 251 ALA B O 1
ATOM 4910 N N . ALA B 1 252 ? 8.055 24.641 -0.911 1 80.38 252 ALA B N 1
ATOM 4911 C CA . ALA B 1 252 ? 9 24.25 -1.959 1 80.38 252 ALA B CA 1
ATOM 4912 C C . ALA B 1 252 ? 8.266 23.875 -3.246 1 80.38 252 ALA B C 1
ATOM 4914 O O . ALA B 1 252 ? 8.688 24.266 -4.34 1 80.38 252 ALA B O 1
ATOM 4915 N N . PRO B 1 253 ? 7.133 23.25 -3.145 1 79.06 253 PRO B N 1
ATOM 4916 C CA . PRO B 1 253 ? 6.477 22.828 -4.383 1 79.06 253 PRO B CA 1
ATOM 4917 C C . PRO B 1 253 ? 5.879 23.984 -5.164 1 79.06 253 PRO B C 1
ATOM 4919 O O . PRO B 1 253 ? 5.523 23.844 -6.336 1 79.06 253 PRO B O 1
ATOM 4922 N N . THR B 1 254 ? 5.738 25.094 -4.516 1 77.12 254 THR B N 1
ATOM 4923 C CA . THR B 1 254 ? 5.051 26.219 -5.141 1 77.12 254 THR B CA 1
ATOM 4924 C C . THR B 1 254 ? 5.852 26.75 -6.328 1 77.12 254 THR B C 1
ATOM 4926 O O . THR B 1 254 ? 5.312 27.469 -7.176 1 77.12 254 THR B O 1
ATOM 4929 N N . LYS B 1 255 ? 7.105 26.406 -6.309 1 73.56 255 LYS B N 1
ATOM 4930 C CA . LYS B 1 255 ? 7.941 26.828 -7.43 1 73.56 255 LYS B CA 1
ATOM 4931 C C . LYS B 1 255 ? 7.488 26.172 -8.734 1 73.56 255 LYS B C 1
ATOM 4933 O O . LYS B 1 255 ? 7.781 26.672 -9.82 1 73.56 255 LYS B O 1
ATOM 4938 N N . ASP B 1 256 ? 6.797 25.094 -8.68 1 70.25 256 ASP B N 1
ATOM 4939 C CA . ASP B 1 256 ? 6.355 24.344 -9.852 1 70.25 256 ASP B CA 1
ATOM 4940 C C . ASP B 1 256 ? 4.875 24.578 -10.133 1 70.25 256 ASP B C 1
ATOM 4942 O O . ASP B 1 256 ? 4.266 23.859 -10.93 1 70.25 256 ASP B O 1
ATOM 4946 N N . MET B 1 257 ? 4.336 25.609 -9.516 1 72.31 257 MET B N 1
ATOM 4947 C CA . MET B 1 257 ? 2.904 25.859 -9.641 1 72.31 257 MET B CA 1
ATOM 4948 C C . MET B 1 257 ? 2.59 26.594 -10.938 1 72.31 257 MET B C 1
ATOM 4950 O O . MET B 1 257 ? 3.395 27.391 -11.414 1 72.31 257 MET B O 1
ATOM 4954 N N . PRO B 1 258 ? 1.411 26.219 -11.477 1 69.75 258 PRO B N 1
ATOM 4955 C CA . PRO B 1 258 ? 0.909 27.078 -12.555 1 69.75 258 PRO B CA 1
ATOM 4956 C C . PRO B 1 258 ? 0.732 28.531 -12.117 1 69.75 258 PRO B C 1
ATOM 4958 O O . PRO B 1 258 ? 0.837 28.828 -10.922 1 69.75 258 PRO B O 1
ATOM 4961 N N . SER B 1 259 ? 0.511 29.359 -13.094 1 73 259 SER B N 1
ATOM 4962 C CA . SER B 1 259 ? 0.313 30.781 -12.812 1 73 259 SER B CA 1
ATOM 4963 C C . SER B 1 259 ? -0.891 31 -11.898 1 73 259 SER B C 1
ATOM 4965 O O . SER B 1 259 ? -1.819 30.188 -11.891 1 73 259 SER B O 1
ATOM 4967 N N . PRO B 1 260 ? -0.853 32 -11.023 1 72.56 260 PRO B N 1
ATOM 4968 C CA . PRO B 1 260 ? -1.967 32.312 -10.125 1 72.56 260 PRO B CA 1
ATOM 4969 C C . PRO B 1 260 ? -3.307 32.406 -10.852 1 72.56 260 PRO B C 1
ATOM 4971 O O . PRO B 1 260 ? -4.34 32 -10.305 1 72.56 260 PRO B O 1
ATOM 4974 N N . GLU B 1 261 ? -3.316 32.875 -12.031 1 69.06 261 GLU B N 1
ATOM 4975 C CA . GLU B 1 261 ? -4.535 33 -12.828 1 69.06 261 GLU B CA 1
ATOM 4976 C C . GLU B 1 261 ? -5.129 31.625 -13.133 1 69.06 261 GLU B C 1
ATOM 4978 O O . GLU B 1 261 ? -6.336 31.422 -12.984 1 69.06 261 GLU B O 1
ATOM 4983 N N . VAL B 1 262 ? -4.27 30.734 -13.406 1 69.44 262 VAL B N 1
ATOM 4984 C CA . VAL B 1 262 ? -4.695 29.375 -13.719 1 69.44 262 VAL B CA 1
ATOM 4985 C C . VAL B 1 262 ? -5.219 28.703 -12.453 1 69.44 262 VAL B C 1
ATOM 4987 O O . VAL B 1 262 ? -6.25 28.016 -12.492 1 69.44 262 VAL B O 1
ATOM 4990 N N . LEU B 1 263 ? -4.547 28.984 -11.422 1 72.25 263 LEU B N 1
ATOM 4991 C CA . LEU B 1 263 ? -4.91 28.375 -10.148 1 72.25 263 LEU B CA 1
ATOM 4992 C C . LEU B 1 263 ? -6.281 28.859 -9.688 1 72.25 263 LEU B C 1
ATOM 4994 O O . LEU B 1 263 ? -7.098 28.062 -9.211 1 72.25 263 LEU B O 1
ATOM 4998 N N . LYS B 1 264 ? -6.574 30.094 -9.828 1 69.62 264 LYS B N 1
ATOM 4999 C CA . LYS B 1 264 ? -7.859 30.672 -9.445 1 69.62 264 LYS B CA 1
ATOM 5000 C C . LYS B 1 264 ? -9 30.078 -10.281 1 69.62 264 LYS B C 1
ATOM 5002 O O . LYS B 1 264 ? -10.055 29.734 -9.75 1 69.62 264 LYS B O 1
ATOM 5007 N N . ASP B 1 265 ? -8.719 29.969 -11.492 1 66.06 265 ASP B N 1
ATOM 5008 C CA . ASP B 1 265 ? -9.703 29.453 -12.43 1 66.06 265 ASP B CA 1
ATOM 5009 C C . ASP B 1 265 ? -10.055 28 -12.133 1 66.06 265 ASP B C 1
ATOM 5011 O O . ASP B 1 265 ? -11.172 27.547 -12.398 1 66.06 265 ASP B O 1
ATOM 5015 N N . LYS B 1 266 ? -9.117 27.406 -11.555 1 67.06 266 LYS B N 1
ATOM 5016 C CA . LYS B 1 266 ? -9.297 25.969 -11.359 1 67.06 266 LYS B CA 1
ATOM 5017 C C . LYS B 1 266 ? -9.594 25.641 -9.898 1 67.06 266 LYS B C 1
ATOM 5019 O O . LYS B 1 266 ? -9.352 24.516 -9.438 1 67.06 266 LYS B O 1
ATOM 5024 N N . ASP B 1 267 ? -10.023 26.641 -9.148 1 65.25 267 ASP B N 1
ATOM 5025 C CA . ASP B 1 267 ? -10.547 26.547 -7.793 1 65.25 267 ASP B CA 1
ATOM 5026 C C . ASP B 1 267 ? -9.453 26.141 -6.809 1 65.25 267 ASP B C 1
ATOM 5028 O O . ASP B 1 267 ? -9.68 25.297 -5.938 1 65.25 267 ASP B O 1
ATOM 5032 N N . PHE B 1 268 ? -8.289 26.609 -7.082 1 65.69 268 PHE B N 1
ATOM 5033 C CA . PHE B 1 268 ? -7.172 26.516 -6.156 1 65.69 268 PHE B CA 1
ATOM 5034 C C . PHE B 1 268 ? -6.855 27.875 -5.559 1 65.69 268 PHE B C 1
ATOM 5036 O O . PHE B 1 268 ? -5.699 28.312 -5.551 1 65.69 268 PHE B O 1
ATOM 5043 N N . GLY B 1 269 ? -7.844 28.469 -5.043 1 62.09 269 GLY B N 1
ATOM 5044 C CA . GLY B 1 269 ? -7.75 29.844 -4.559 1 62.09 269 GLY B CA 1
ATOM 5045 C C . GLY B 1 269 ? -6.707 30.016 -3.473 1 62.09 269 GLY B C 1
ATOM 5046 O O . GLY B 1 269 ? -5.992 31.016 -3.451 1 62.09 269 GLY B O 1
ATOM 5047 N N . PHE B 1 270 ? -6.551 29.047 -2.66 1 62.84 270 PHE B N 1
ATOM 5048 C CA . PHE B 1 270 ? -5.574 29.109 -1.578 1 62.84 270 PHE B CA 1
ATOM 5049 C C . PHE B 1 270 ? -4.16 29.234 -2.129 1 62.84 270 PHE B C 1
ATOM 5051 O O . PHE B 1 270 ? -3.389 30.094 -1.695 1 62.84 270 PHE B O 1
ATOM 5058 N N . TYR B 1 271 ? -3.865 28.531 -3.078 1 64.69 271 TYR B N 1
ATOM 5059 C CA . TYR B 1 271 ? -2.529 28.547 -3.664 1 64.69 271 TYR B CA 1
ATOM 5060 C C . TYR B 1 271 ? -2.318 29.797 -4.512 1 64.69 271 TYR B C 1
ATOM 5062 O O . TYR B 1 271 ? -1.227 30.375 -4.523 1 64.69 271 TYR B O 1
ATOM 5070 N N . ALA B 1 272 ? -3.439 30.203 -5.129 1 66.12 272 ALA B N 1
ATOM 5071 C CA . ALA B 1 272 ? -3.379 31.406 -5.957 1 66.12 272 ALA B CA 1
ATOM 5072 C C . ALA B 1 272 ? -3.092 32.656 -5.105 1 66.12 272 ALA B C 1
ATOM 5074 O O . ALA B 1 272 ? -2.506 33.625 -5.59 1 66.12 272 ALA B O 1
ATOM 5075 N N . SER B 1 273 ? -3.441 32.562 -3.834 1 66.81 273 SER B N 1
ATOM 5076 C CA . SER B 1 273 ? -3.305 33.719 -2.945 1 66.81 273 SER B CA 1
ATOM 5077 C C . SER B 1 273 ? -1.851 33.906 -2.537 1 66.81 273 SER B C 1
ATOM 5079 O O . SER B 1 273 ? -1.492 34.969 -2.027 1 66.81 273 SER B O 1
ATOM 5081 N N . GLY B 1 274 ? -1.023 32.906 -2.754 1 69.31 274 GLY B N 1
ATOM 5082 C CA . GLY B 1 274 ? 0.362 32.969 -2.312 1 69.31 274 GLY B CA 1
ATOM 5083 C C . GLY B 1 274 ? 0.523 32.719 -0.827 1 69.31 274 GLY B C 1
ATOM 5084 O O . GLY B 1 274 ? 1.561 33.031 -0.245 1 69.31 274 GLY B O 1
ATOM 5085 N N . ALA B 1 275 ? -0.497 32.188 -0.225 1 67.44 275 ALA B N 1
ATOM 5086 C CA . ALA B 1 275 ? -0.524 32 1.223 1 67.44 275 ALA B CA 1
ATOM 5087 C C . ALA B 1 275 ? 0.632 31.109 1.683 1 67.44 275 ALA B C 1
ATOM 5089 O O . ALA B 1 275 ? 1.281 31.406 2.689 1 67.44 275 ALA B O 1
ATOM 5090 N N . LEU B 1 276 ? 0.957 30.156 0.95 1 70.88 276 LEU B N 1
ATOM 5091 C CA . LEU B 1 276 ? 2.016 29.234 1.338 1 70.88 276 LEU B CA 1
ATOM 5092 C C . LEU B 1 276 ? 3.381 29.922 1.275 1 70.88 276 LEU B C 1
ATOM 5094 O O . LEU B 1 276 ? 4.199 29.766 2.186 1 70.88 276 LEU B O 1
ATOM 5098 N N . GLU B 1 277 ? 3.584 30.672 0.246 1 73.75 277 GLU B N 1
ATOM 5099 C CA . GLU B 1 277 ? 4.836 31.406 0.103 1 73.75 277 GLU B CA 1
ATOM 5100 C C . GLU B 1 277 ? 5 32.438 1.216 1 73.75 277 GLU B C 1
ATOM 5102 O O . GLU B 1 277 ? 6.109 32.656 1.717 1 73.75 277 GLU B O 1
ATOM 5107 N N . SER B 1 278 ? 3.934 33 1.52 1 76.75 278 SER B N 1
ATOM 5108 C CA . SER B 1 278 ? 3.963 34 2.586 1 76.75 278 SER B CA 1
ATOM 5109 C C . SER B 1 278 ? 4.27 33.344 3.936 1 76.75 278 SER B C 1
ATOM 5111 O O . SER B 1 278 ? 5.016 33.906 4.738 1 76.75 278 SER B O 1
ATOM 5113 N N . LEU B 1 279 ? 3.734 32.219 4.094 1 76.31 279 LEU B N 1
ATOM 5114 C CA . LEU B 1 279 ? 3.969 31.484 5.336 1 76.31 279 LEU B CA 1
ATOM 5115 C C . LEU B 1 279 ? 5.445 31.141 5.492 1 76.31 279 LEU B C 1
ATOM 5117 O O . LEU B 1 279 ? 5.992 31.219 6.594 1 76.31 279 LEU B O 1
ATOM 5121 N N . ALA B 1 280 ? 6.074 30.953 4.406 1 78.81 280 ALA B N 1
ATOM 5122 C CA . ALA B 1 280 ? 7.469 30.516 4.426 1 78.81 280 ALA B CA 1
ATOM 5123 C C . ALA B 1 280 ? 8.391 31.672 4.777 1 78.81 280 ALA B C 1
ATOM 5125 O O . ALA B 1 280 ? 9.555 31.469 5.145 1 78.81 280 ALA B O 1
ATOM 5126 N N . THR B 1 281 ? 7.852 32.844 4.785 1 85.31 281 THR B N 1
ATOM 5127 C CA . THR B 1 281 ? 8.703 34.031 4.996 1 85.31 281 THR B CA 1
ATOM 5128 C C . THR B 1 281 ? 8.414 34.656 6.352 1 85.31 281 THR B C 1
ATOM 5130 O O . THR B 1 281 ? 9.039 35.656 6.715 1 85.31 281 THR B O 1
ATOM 5133 N N . ILE B 1 282 ? 7.547 34.094 7.137 1 88.69 282 ILE B N 1
ATOM 5134 C CA . ILE B 1 282 ? 7.25 34.625 8.461 1 88.69 282 ILE B CA 1
ATOM 5135 C C . ILE B 1 282 ? 8.469 34.469 9.375 1 88.69 282 ILE B C 1
ATOM 5137 O O . ILE B 1 282 ? 9.023 33.375 9.469 1 88.69 282 ILE B O 1
ATOM 5141 N N . PRO B 1 283 ? 8.844 35.562 10.039 1 93.75 283 PRO B N 1
ATOM 5142 C CA . PRO B 1 283 ? 9.984 35.438 10.945 1 93.75 283 PRO B CA 1
ATOM 5143 C C . PRO B 1 283 ? 9.711 34.469 12.109 1 93.75 283 PRO B C 1
ATOM 5145 O O . PRO B 1 283 ? 8.578 34.406 12.594 1 93.75 283 PRO B O 1
ATOM 5148 N N . TYR B 1 284 ? 10.758 33.844 12.555 1 94.81 284 TYR B N 1
ATOM 5149 C CA . TYR B 1 284 ? 10.664 32.844 13.594 1 94.81 284 TYR B CA 1
ATOM 5150 C C . TYR B 1 284 ? 9.953 33.375 14.828 1 94.81 284 TYR B C 1
ATOM 5152 O O . TYR B 1 284 ? 9.07 32.719 15.383 1 94.81 284 TYR B O 1
ATOM 5160 N N . GLU B 1 285 ? 10.266 34.594 15.25 1 95.44 285 GLU B N 1
ATOM 5161 C CA . GLU B 1 285 ? 9.68 35.188 16.438 1 95.44 285 GLU B CA 1
ATOM 5162 C C . GLU B 1 285 ? 8.172 35.375 16.281 1 95.44 285 GLU B C 1
ATOM 5164 O O . GLU B 1 285 ? 7.418 35.156 17.234 1 95.44 285 GLU B O 1
ATOM 5169 N N . LYS B 1 286 ? 7.805 35.719 15.102 1 94.19 286 LYS B N 1
ATOM 5170 C CA . LYS B 1 286 ? 6.383 35.875 14.82 1 94.19 286 LYS B CA 1
ATOM 5171 C C . LYS B 1 286 ? 5.656 34.531 14.797 1 94.19 286 LYS B C 1
ATOM 5173 O O . LYS B 1 286 ? 4.492 34.438 15.195 1 94.19 286 LYS B O 1
ATOM 5178 N N . LEU B 1 287 ? 6.305 33.469 14.297 1 93.75 287 LEU B N 1
ATOM 5179 C CA . LEU B 1 287 ? 5.734 32.125 14.32 1 93.75 287 LEU B CA 1
ATOM 5180 C C . LEU B 1 287 ? 5.402 31.719 15.742 1 93.75 287 LEU B C 1
ATOM 5182 O O . LEU B 1 287 ? 4.367 31.094 15.984 1 93.75 287 LEU B O 1
ATOM 5186 N N . LEU B 1 288 ? 6.328 32.062 16.688 1 94.94 288 LEU B N 1
ATOM 5187 C CA . LEU B 1 288 ? 6.129 31.734 18.094 1 94.94 288 LEU B CA 1
ATOM 5188 C C . LEU B 1 288 ? 5.012 32.562 18.703 1 94.94 288 LEU B C 1
ATOM 5190 O O . LEU B 1 288 ? 4.129 32.031 19.375 1 94.94 288 LEU B O 1
ATOM 5194 N N . GLU B 1 289 ? 5.023 33.844 18.359 1 93.75 289 GLU B N 1
ATOM 5195 C CA . GLU B 1 289 ? 4.105 34.781 18.969 1 93.75 289 GLU B CA 1
ATOM 5196 C C . GLU B 1 289 ? 2.666 34.531 18.547 1 93.75 289 GLU B C 1
ATOM 5198 O O . GLU B 1 289 ? 1.738 34.688 19.328 1 93.75 289 GLU B O 1
ATOM 5203 N N . GLU B 1 290 ? 2.502 34.094 17.312 1 91.38 290 GLU B N 1
ATOM 5204 C CA . GLU B 1 290 ? 1.156 33.938 16.766 1 91.38 290 GLU B CA 1
ATOM 5205 C C . GLU B 1 290 ? 0.729 32.469 16.781 1 91.38 290 GLU B C 1
ATOM 5207 O O . GLU B 1 290 ? -0.253 32.094 16.125 1 91.38 290 GLU B O 1
ATOM 5212 N N . ASP B 1 291 ? 1.453 31.609 17.391 1 92.38 291 ASP B N 1
ATOM 5213 C CA . ASP B 1 291 ? 1.126 30.219 17.703 1 92.38 291 ASP B CA 1
ATOM 5214 C C . ASP B 1 291 ? 1.022 29.375 16.438 1 92.38 291 ASP B C 1
ATOM 5216 O O . ASP B 1 291 ? 0.213 28.453 16.359 1 92.38 291 ASP B O 1
ATOM 5220 N N . PHE B 1 292 ? 1.869 29.812 15.422 1 92.5 292 PHE B N 1
ATOM 5221 C CA . PHE B 1 292 ? 2.025 28.906 14.289 1 92.5 292 PHE B CA 1
ATOM 5222 C C . PHE B 1 292 ? 2.738 27.625 14.711 1 92.5 292 PHE B C 1
ATOM 5224 O O . PHE B 1 292 ? 2.451 26.547 14.188 1 92.5 292 PHE B O 1
ATOM 5231 N N . VAL B 1 293 ? 3.693 27.859 15.641 1 95.44 293 VAL B N 1
ATOM 5232 C CA . VAL B 1 293 ? 4.434 26.75 16.25 1 95.44 293 VAL B CA 1
ATOM 5233 C C . VAL B 1 293 ? 4.539 26.969 17.75 1 95.44 293 VAL B C 1
ATOM 5235 O O . VAL B 1 293 ? 4.621 28.094 18.219 1 95.44 293 VAL B O 1
ATOM 5238 N N . TRP B 1 294 ? 4.418 25.906 18.484 1 97.19 294 TRP B N 1
ATOM 5239 C CA . TRP B 1 294 ? 4.613 25.922 19.938 1 97.19 294 TRP B CA 1
ATOM 5240 C C . TRP B 1 294 ? 6.008 25.438 20.312 1 97.19 294 TRP B C 1
ATOM 5242 O O . TRP B 1 294 ? 6.344 24.266 20.078 1 97.19 294 TRP B O 1
ATOM 5252 N N . VAL B 1 295 ? 6.855 26.297 20.906 1 98.38 295 VAL B N 1
ATOM 5253 C CA . VAL B 1 295 ? 8.195 25.922 21.328 1 98.38 295 VAL B CA 1
ATOM 5254 C C . VAL B 1 295 ? 8.422 26.391 22.766 1 98.38 295 VAL B C 1
ATOM 5256 O O . VAL B 1 295 ? 8.195 27.562 23.094 1 98.38 295 VAL B O 1
ATOM 5259 N N . GLY B 1 296 ? 8.812 25.5 23.641 1 98.56 296 GLY B N 1
ATOM 5260 C CA . GLY B 1 296 ? 9.055 25.891 25.016 1 98.56 296 GLY B CA 1
ATOM 5261 C C . GLY B 1 296 ? 9.164 24.719 25.969 1 98.56 296 GLY B C 1
ATOM 5262 O O . GLY B 1 296 ? 9.477 23.594 25.547 1 98.56 296 GLY B O 1
ATOM 5263 N N . SER B 1 297 ? 9 25 27.234 1 98.56 297 SER B N 1
ATOM 5264 C CA . SER B 1 297 ? 8.969 23.953 28.266 1 98.56 297 SER B CA 1
ATOM 5265 C C . SER B 1 297 ? 7.613 23.266 28.312 1 98.56 297 SER B C 1
ATOM 5267 O O . SER B 1 297 ? 6.625 23.797 27.797 1 98.56 297 SER B O 1
ATOM 5269 N N . PRO B 1 298 ? 7.566 22.078 28.891 1 98.38 298 PRO B N 1
ATOM 5270 C CA . PRO B 1 298 ? 6.277 21.391 29.031 1 98.38 298 PRO B CA 1
ATOM 5271 C C . PRO B 1 298 ? 5.227 22.234 29.75 1 98.38 298 PRO B C 1
ATOM 5273 O O . PRO B 1 298 ? 4.051 22.219 29.375 1 98.38 298 PRO B O 1
ATOM 5276 N N . GLU B 1 299 ? 5.648 23.016 30.688 1 97.62 299 GLU B N 1
ATOM 5277 C CA . GLU B 1 299 ? 4.719 23.844 31.453 1 97.62 299 GLU B CA 1
ATOM 5278 C C . GLU B 1 299 ? 4.125 24.938 30.578 1 97.62 299 GLU B C 1
ATOM 5280 O O . GLU B 1 299 ? 2.922 25.203 30.625 1 97.62 299 GLU B O 1
ATOM 5285 N N . GLU B 1 300 ? 4.969 25.531 29.844 1 98 300 GLU B N 1
ATOM 5286 C CA . GLU B 1 300 ? 4.512 26.578 28.922 1 98 300 GLU B CA 1
ATOM 5287 C C . GLU B 1 300 ? 3.51 26.031 27.922 1 98 300 GLU B C 1
ATOM 5289 O O . GLU B 1 300 ? 2.473 26.656 27.656 1 98 300 GLU B O 1
ATOM 5294 N N . ILE B 1 301 ? 3.834 24.875 27.375 1 98.25 301 ILE B N 1
ATOM 5295 C CA . ILE B 1 301 ? 3.025 24.312 26.297 1 98.25 301 ILE B CA 1
ATOM 5296 C C . ILE B 1 301 ? 1.729 23.75 26.875 1 98.25 301 ILE B C 1
ATOM 5298 O O . ILE B 1 301 ? 0.677 23.812 26.234 1 98.25 301 ILE B O 1
ATOM 5302 N N . ARG B 1 302 ? 1.79 23.219 28.094 1 98 302 ARG B N 1
ATOM 5303 C CA . ARG B 1 302 ? 0.579 22.734 28.75 1 98 302 ARG B CA 1
ATOM 5304 C C . ARG B 1 302 ? -0.479 23.828 28.812 1 98 302 ARG B C 1
ATOM 5306 O O . ARG B 1 302 ? -1.668 23.562 28.625 1 98 302 ARG B O 1
ATOM 5313 N N . GLU B 1 303 ? -0.033 25.016 29.094 1 97.5 303 GLU B N 1
ATOM 5314 C CA . GLU B 1 303 ? -0.95 26.141 29.156 1 97.5 303 GLU B CA 1
ATOM 5315 C C . GLU B 1 303 ? -1.595 26.406 27.812 1 97.5 303 GLU B C 1
ATOM 5317 O O . GLU B 1 303 ? -2.789 26.703 27.734 1 97.5 303 GLU B O 1
ATOM 5322 N N . LYS B 1 304 ? -0.786 26.344 26.781 1 96.62 304 LYS B N 1
ATOM 5323 C CA . LYS B 1 304 ? -1.31 26.562 25.438 1 96.62 304 LYS B CA 1
ATOM 5324 C C . LYS B 1 304 ? -2.32 25.484 25.078 1 96.62 304 LYS B C 1
ATOM 5326 O O . LYS B 1 304 ? -3.348 25.766 24.453 1 96.62 304 LYS B O 1
ATOM 5331 N N . VAL B 1 305 ? -2.039 24.25 25.422 1 97.56 305 VAL B N 1
ATOM 5332 C CA . VAL B 1 305 ? -2.957 23.141 25.172 1 97.56 305 VAL B CA 1
ATOM 5333 C C . VAL B 1 305 ? -4.281 23.406 25.891 1 97.56 305 VAL B C 1
ATOM 5335 O O . VAL B 1 305 ? -5.352 23.219 25.312 1 97.56 305 VAL B O 1
ATOM 5338 N N . GLN B 1 306 ? -4.18 23.844 27.125 1 97 306 GLN B N 1
ATOM 5339 C CA . GLN B 1 306 ? -5.375 24.125 27.922 1 97 306 GLN B CA 1
ATOM 5340 C C . GLN B 1 306 ? -6.246 25.172 27.234 1 97 306 GLN B C 1
ATOM 5342 O O . GLN B 1 306 ? -7.469 25.016 27.172 1 97 306 GLN B O 1
ATOM 5347 N N . VAL B 1 307 ? -5.637 26.172 26.766 1 95.62 307 VAL B N 1
ATOM 5348 C CA . VAL B 1 307 ? -6.355 27.25 26.094 1 95.62 307 VAL B CA 1
ATOM 5349 C C . VAL B 1 307 ? -7.09 26.703 24.875 1 95.62 307 VAL B C 1
ATOM 5351 O O . VAL B 1 307 ? -8.266 27.016 24.656 1 95.62 307 VAL B O 1
ATOM 5354 N N . VAL B 1 308 ? -6.426 25.891 24.031 1 95.56 308 VAL B N 1
ATOM 5355 C CA . VAL B 1 308 ? -7.016 25.328 22.812 1 95.56 308 VAL B CA 1
ATOM 5356 C C . VAL B 1 308 ? -8.188 24.422 23.188 1 95.56 308 VAL B C 1
ATOM 5358 O O . VAL B 1 308 ? -9.234 24.469 22.531 1 95.56 308 VAL B O 1
ATOM 5361 N N . VAL B 1 309 ? -8.016 23.625 24.219 1 95.56 309 VAL B N 1
ATOM 5362 C CA . VAL B 1 309 ? -9.055 22.703 24.656 1 95.56 309 VAL B CA 1
ATOM 5363 C C . VAL B 1 309 ? -10.289 23.484 25.094 1 95.56 309 VAL B C 1
ATOM 5365 O O . VAL B 1 309 ? -11.422 23.094 24.797 1 95.56 309 VAL B O 1
ATOM 5368 N N . GLU B 1 310 ? -10.07 24.562 25.734 1 94.75 310 GLU B N 1
ATOM 5369 C CA . GLU B 1 310 ? -11.172 25.375 26.266 1 94.75 310 GLU B CA 1
ATOM 5370 C C . GLU B 1 310 ? -11.852 26.172 25.156 1 94.75 310 GLU B C 1
ATOM 5372 O O . GLU B 1 310 ? -13.07 26.359 25.188 1 94.75 310 GLU B O 1
ATOM 5377 N N . GLU B 1 311 ? -11.133 26.547 24.203 1 93.94 311 GLU B N 1
ATOM 5378 C CA . GLU B 1 311 ? -11.641 27.484 23.203 1 93.94 311 GLU B CA 1
ATOM 5379 C C . GLU B 1 311 ? -12.242 26.766 22.016 1 93.94 311 GLU B C 1
ATOM 5381 O O . GLU B 1 311 ? -12.922 27.375 21.188 1 93.94 311 GLU B O 1
ATOM 5386 N N . CYS B 1 312 ? -12.07 25.516 21.891 1 96.06 312 CYS B N 1
ATOM 5387 C CA . CYS B 1 312 ? -12.523 24.812 20.703 1 96.06 312 CYS B CA 1
ATOM 5388 C C . CYS B 1 312 ? -13.508 23.703 21.062 1 96.06 312 CYS B C 1
ATOM 5390 O O . CYS B 1 312 ? -13.141 22.531 21.078 1 96.06 312 CYS B O 1
ATOM 5392 N N . PRO B 1 313 ? -14.805 24.141 21.281 1 95.44 313 PRO B N 1
ATOM 5393 C CA . PRO B 1 313 ? -15.797 23.078 21.5 1 95.44 313 PRO B CA 1
ATOM 5394 C C . PRO B 1 313 ? -15.82 22.062 20.375 1 95.44 313 PRO B C 1
ATOM 5396 O O . PRO B 1 313 ? -15.711 22.422 19.203 1 95.44 313 PRO B O 1
ATOM 5399 N N . GLY B 1 314 ? -15.836 20.812 20.719 1 95.69 314 GLY B N 1
ATOM 5400 C CA . GLY B 1 314 ? -15.867 19.75 19.719 1 95.69 314 GLY B CA 1
ATOM 5401 C C . GLY B 1 314 ? -14.484 19.219 19.375 1 95.69 314 GLY B C 1
ATOM 5402 O O . GLY B 1 314 ? -14.359 18.234 18.641 1 95.69 314 GLY B O 1
ATOM 5403 N N . LEU B 1 315 ? -13.453 19.828 20 1 97 315 LEU B N 1
ATOM 5404 C CA . LEU B 1 315 ? -12.094 19.344 19.812 1 97 315 LEU B CA 1
ATOM 5405 C C . LEU B 1 315 ? -11.945 17.938 20.391 1 97 315 LEU B C 1
ATOM 5407 O O . LEU B 1 315 ? -12.273 17.688 21.547 1 97 315 LEU B O 1
ATOM 5411 N N . THR B 1 316 ? -11.461 17.031 19.547 1 97.5 316 THR B N 1
ATOM 5412 C CA . THR B 1 316 ? -11.352 15.648 20 1 97.5 316 THR B CA 1
ATOM 5413 C C . THR B 1 316 ? -9.883 15.234 20.125 1 97.5 316 THR B C 1
ATOM 5415 O O . THR B 1 316 ? -9.562 14.32 20.891 1 97.5 316 THR B O 1
ATOM 5418 N N . GLU B 1 317 ? -9.031 15.945 19.375 1 97.62 317 GLU B N 1
ATOM 5419 C CA . GLU B 1 317 ? -7.637 15.516 19.344 1 97.62 317 GLU B CA 1
ATOM 5420 C C . GLU B 1 317 ? -6.711 16.688 19 1 97.62 317 GLU B C 1
ATOM 5422 O O . GLU B 1 317 ? -7.035 17.516 18.156 1 97.62 317 GLU B O 1
ATOM 5427 N N . ILE B 1 318 ? -5.617 16.75 19.719 1 97.56 318 ILE B N 1
ATOM 5428 C CA . ILE B 1 318 ? -4.469 17.547 19.281 1 97.56 318 ILE B CA 1
ATOM 5429 C C . ILE B 1 318 ? -3.338 16.609 18.844 1 97.56 318 ILE B C 1
ATOM 5431 O O . ILE B 1 318 ? -2.805 15.844 19.656 1 97.56 318 ILE B O 1
ATOM 5435 N N . SER B 1 319 ? -3.021 16.641 17.594 1 97.5 319 SER B N 1
ATOM 5436 C CA . SER B 1 319 ? -1.887 15.891 17.062 1 97.5 319 SER B CA 1
ATOM 5437 C C . SER B 1 319 ? -0.661 16.781 16.891 1 97.5 319 SER B C 1
ATOM 5439 O O . SER B 1 319 ? -0.73 17.828 16.25 1 97.5 319 SER B O 1
ATOM 5441 N N . VAL B 1 320 ? 0.452 16.359 17.438 1 97.75 320 VAL B N 1
ATOM 5442 C CA . VAL B 1 320 ? 1.606 17.25 17.469 1 97.75 320 VAL B CA 1
ATOM 5443 C C . VAL B 1 320 ? 2.625 16.828 16.422 1 97.75 320 VAL B C 1
ATOM 5445 O O . VAL B 1 320 ? 2.904 15.633 16.25 1 97.75 320 VAL B O 1
ATOM 5448 N N . LEU B 1 321 ? 3.045 17.75 15.633 1 97.69 321 LEU B N 1
ATOM 5449 C CA . LEU B 1 321 ? 4.172 17.609 14.719 1 97.69 321 LEU B CA 1
ATOM 5450 C C . LEU B 1 321 ? 5.48 17.969 15.414 1 97.69 321 LEU B C 1
ATOM 5452 O O . LEU B 1 321 ? 5.754 19.156 15.664 1 97.69 321 LEU B O 1
ATOM 5456 N N . CYS B 1 322 ? 6.309 16.953 15.742 1 96.31 322 CYS B N 1
ATOM 5457 C CA . CYS B 1 322 ? 7.551 17.219 16.469 1 96.31 322 CYS B CA 1
ATOM 5458 C C . CYS B 1 322 ? 8.734 16.562 15.758 1 96.31 322 CYS B C 1
ATOM 5460 O O . CYS B 1 322 ? 9.797 16.375 16.359 1 96.31 322 CYS B O 1
ATOM 5462 N N . THR B 1 323 ? 8.484 16.062 14.516 1 96.31 323 THR B N 1
ATOM 5463 C CA . THR B 1 323 ? 9.531 15.516 13.656 1 96.31 323 THR B CA 1
ATOM 5464 C C . THR B 1 323 ? 9.922 16.531 12.578 1 96.31 323 THR B C 1
ATOM 5466 O O . THR B 1 323 ? 9.125 16.844 11.695 1 96.31 323 THR B O 1
ATOM 5469 N N . TYR B 1 324 ? 11.117 17.031 12.688 1 95.5 324 TYR B N 1
ATOM 5470 C CA . TYR B 1 324 ? 11.633 18 11.727 1 95.5 324 TYR B CA 1
ATOM 5471 C C . TYR B 1 324 ? 12.82 17.422 10.961 1 95.5 324 TYR B C 1
ATOM 5473 O O . TYR B 1 324 ? 13.648 16.719 11.531 1 95.5 324 TYR B O 1
ATOM 5481 N N . ALA B 1 325 ? 12.844 17.797 9.688 1 93.81 325 ALA B N 1
ATOM 5482 C CA . ALA B 1 325 ? 13.977 17.359 8.883 1 93.81 325 ALA B CA 1
ATOM 5483 C C . ALA B 1 325 ? 15.297 17.812 9.492 1 93.81 325 ALA B C 1
ATOM 5485 O O . ALA B 1 325 ? 15.438 18.984 9.875 1 93.81 325 ALA B O 1
ATOM 5486 N N . GLY B 1 326 ? 16.203 16.875 9.609 1 92 326 GLY B N 1
ATOM 5487 C CA . GLY B 1 326 ? 17.531 17.203 10.102 1 92 326 GLY B CA 1
ATOM 5488 C C . GLY B 1 326 ? 17.656 17.062 11.609 1 92 326 GLY B C 1
ATOM 5489 O O . GLY B 1 326 ? 18.766 17.016 12.141 1 92 326 GLY B O 1
ATOM 5490 N N . LEU B 1 327 ? 16.531 17.109 12.336 1 95.75 327 LEU B N 1
ATOM 5491 C CA . LEU B 1 327 ? 16.547 16.969 13.789 1 95.75 327 LEU B CA 1
ATOM 5492 C C . LEU B 1 327 ? 17.016 15.57 14.188 1 95.75 327 LEU B C 1
ATOM 5494 O O . LEU B 1 327 ? 16.594 14.57 13.609 1 95.75 327 LEU B O 1
ATOM 5498 N N . GLU B 1 328 ? 17.953 15.547 15.141 1 96.31 328 GLU B N 1
ATOM 5499 C CA . GLU B 1 328 ? 18.375 14.242 15.641 1 96.31 328 GLU B CA 1
ATOM 5500 C C . GLU B 1 328 ? 17.203 13.445 16.188 1 96.31 328 GLU B C 1
ATOM 5502 O O . GLU B 1 328 ? 16.344 14 16.875 1 96.31 328 GLU B O 1
ATOM 5507 N N . HIS B 1 329 ? 17.219 12.195 15.883 1 97.56 329 HIS B N 1
ATOM 5508 C CA . HIS B 1 329 ? 16.109 11.305 16.219 1 97.56 329 HIS B CA 1
ATOM 5509 C C . HIS B 1 329 ? 15.812 11.336 17.719 1 97.56 329 HIS B C 1
ATOM 5511 O O . HIS B 1 329 ? 14.648 11.359 18.125 1 97.56 329 HIS B O 1
ATOM 5517 N N . TRP B 1 330 ? 16.859 11.359 18.531 1 97.88 330 TRP B N 1
ATOM 5518 C CA . TRP B 1 330 ? 16.672 11.289 19.984 1 97.88 330 TRP B CA 1
ATOM 5519 C C . TRP B 1 330 ? 15.961 12.531 20.5 1 97.88 330 TRP B C 1
ATOM 5521 O O . TRP B 1 330 ? 15.234 12.477 21.5 1 97.88 330 TRP B O 1
ATOM 5531 N N . LYS B 1 331 ? 16.062 13.688 19.875 1 98.06 331 LYS B N 1
ATOM 5532 C CA . LYS B 1 331 ? 15.367 14.906 20.281 1 98.06 331 LYS B CA 1
ATOM 5533 C C . LYS B 1 331 ? 13.875 14.805 20 1 98.06 331 LYS B C 1
ATOM 5535 O O . LYS B 1 331 ? 13.055 15.344 20.75 1 98.06 331 LYS B O 1
ATOM 5540 N N . THR B 1 332 ? 13.523 14.148 18.859 1 98.12 332 THR B N 1
ATOM 5541 C CA . THR B 1 332 ? 12.125 13.875 18.562 1 98.12 332 THR B CA 1
ATOM 5542 C C . THR B 1 332 ? 11.508 12.977 19.625 1 98.12 332 THR B C 1
ATOM 5544 O O . THR B 1 332 ? 10.414 13.258 20.125 1 98.12 332 THR B O 1
ATOM 5547 N N . ILE B 1 333 ? 12.242 11.953 20 1 98.44 333 ILE B N 1
ATOM 5548 C CA . ILE B 1 333 ? 11.758 11.023 21 1 98.44 333 ILE B CA 1
ATOM 5549 C C . ILE B 1 333 ? 11.641 11.734 22.344 1 98.44 333 ILE B C 1
ATOM 5551 O O . ILE B 1 333 ? 10.664 11.539 23.078 1 98.44 333 ILE B O 1
ATOM 5555 N N . ARG B 1 334 ? 12.602 12.578 22.656 1 98 334 ARG B N 1
ATOM 5556 C CA . ARG B 1 334 ? 12.547 13.359 23.891 1 98 334 ARG B CA 1
ATOM 5557 C C . ARG B 1 334 ? 11.305 14.25 23.906 1 98 334 ARG B C 1
ATOM 5559 O O . ARG B 1 334 ? 10.625 14.344 24.938 1 98 334 ARG B O 1
ATOM 5566 N N . THR B 1 335 ? 11.023 14.883 22.812 1 98.38 335 THR B N 1
ATOM 5567 C CA . THR B 1 335 ? 9.852 15.75 22.703 1 98.38 335 THR B CA 1
ATOM 5568 C C . THR B 1 335 ? 8.57 14.961 22.938 1 98.38 335 THR B C 1
ATOM 5570 O O . THR B 1 335 ? 7.688 15.398 23.672 1 98.38 335 THR B O 1
ATOM 5573 N N . GLN B 1 336 ? 8.453 13.805 22.328 1 98.12 336 GLN B N 1
ATOM 5574 C CA . GLN B 1 336 ? 7.297 12.938 22.531 1 98.12 336 GLN B CA 1
ATOM 5575 C C . GLN B 1 336 ? 7.164 12.523 23.984 1 98.12 336 GLN B C 1
ATOM 5577 O O . GLN B 1 336 ? 6.066 12.547 24.547 1 98.12 336 GLN B O 1
ATOM 5582 N N . GLN B 1 337 ? 8.281 12.195 24.547 1 98 337 GLN B N 1
ATOM 5583 C CA . GLN B 1 337 ? 8.289 11.734 25.938 1 98 337 GLN B CA 1
ATOM 5584 C C . GLN B 1 337 ? 7.855 12.852 26.891 1 98 337 GLN B C 1
ATOM 5586 O O . GLN B 1 337 ? 7.039 12.625 27.781 1 98 337 GLN B O 1
ATOM 5591 N N . LEU B 1 338 ? 8.461 14 26.734 1 98.5 338 LEU B N 1
ATOM 5592 C CA . LEU B 1 338 ? 8.102 15.148 27.562 1 98.5 338 LEU B CA 1
ATOM 5593 C C . LEU B 1 338 ? 6.621 15.484 27.422 1 98.5 338 LEU B C 1
ATOM 5595 O O . LEU B 1 338 ? 5.941 15.766 28.406 1 98.5 338 LEU B O 1
ATOM 5599 N N . PHE B 1 339 ? 6.121 15.438 26.188 1 98.56 339 PHE B N 1
ATOM 5600 C CA . PHE B 1 339 ? 4.719 15.742 25.953 1 98.56 339 PHE B CA 1
ATOM 5601 C C . PHE B 1 339 ? 3.816 14.734 26.656 1 98.56 339 PHE B C 1
ATOM 5603 O O . PHE B 1 339 ? 2.848 15.117 27.312 1 98.56 339 PHE B O 1
ATOM 5610 N N . SER B 1 340 ? 4.141 13.484 26.469 1 97.88 340 SER B N 1
ATOM 5611 C CA . SER B 1 340 ? 3.354 12.406 27.047 1 97.88 340 SER B CA 1
ATOM 5612 C C . SER B 1 340 ? 3.338 12.5 28.578 1 97.88 340 SER B C 1
ATOM 5614 O O . SER B 1 340 ? 2.271 12.5 29.188 1 97.88 340 SER B O 1
ATOM 5616 N N . GLU B 1 341 ? 4.449 12.719 29.203 1 97.31 341 GLU B N 1
ATOM 5617 C CA . GLU B 1 341 ? 4.605 12.602 30.641 1 97.31 341 GLU B CA 1
ATOM 5618 C C . GLU B 1 341 ? 4.176 13.891 31.344 1 97.31 341 GLU B C 1
ATOM 5620 O O . GLU B 1 341 ? 3.656 13.852 32.469 1 97.31 341 GLU B O 1
ATOM 5625 N N . ARG B 1 342 ? 4.395 14.977 30.656 1 97.31 342 ARG B N 1
ATOM 5626 C CA . ARG B 1 342 ? 4.258 16.234 31.391 1 97.31 342 ARG B CA 1
ATOM 5627 C C . ARG B 1 342 ? 3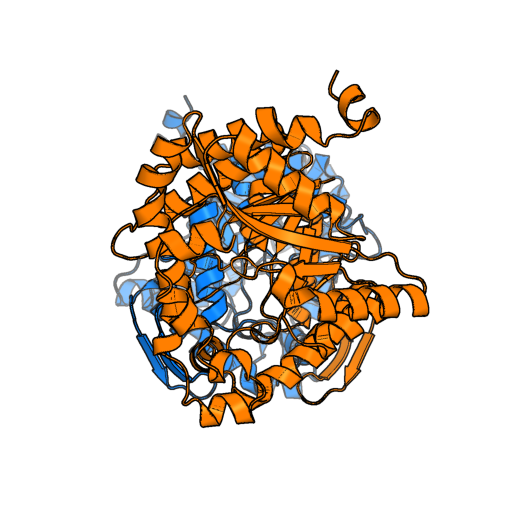.062 17.031 30.875 1 97.31 342 ARG B C 1
ATOM 5629 O O . ARG B 1 342 ? 2.625 17.984 31.531 1 97.31 342 ARG B O 1
ATOM 5636 N N . ILE B 1 343 ? 2.48 16.703 29.797 1 97.94 343 ILE B N 1
ATOM 5637 C CA . ILE B 1 343 ? 1.374 17.484 29.25 1 97.94 343 ILE B CA 1
ATOM 5638 C C . ILE B 1 343 ? 0.139 16.594 29.125 1 97.94 343 ILE B C 1
ATOM 5640 O O . ILE B 1 343 ? -0.877 16.828 29.781 1 97.94 343 ILE B O 1
ATOM 5644 N N . MET B 1 344 ? 0.261 15.484 28.328 1 96.94 344 MET B N 1
ATOM 5645 C CA . MET B 1 344 ? -0.875 14.594 28.109 1 96.94 344 MET B CA 1
ATOM 5646 C C . MET B 1 344 ? -1.469 14.133 29.438 1 96.94 344 MET B C 1
ATOM 5648 O O . MET B 1 344 ? -2.689 14.031 29.578 1 96.94 344 MET B O 1
ATOM 5652 N N . SER B 1 345 ? -0.643 13.828 30.375 1 92.38 345 SER B N 1
ATOM 5653 C CA . SER B 1 345 ? -1.056 13.266 31.656 1 92.38 345 SER B CA 1
ATOM 5654 C C . SER B 1 345 ? -1.989 14.211 32.406 1 92.38 345 SER B C 1
ATOM 5656 O O . SER B 1 345 ? -2.787 13.773 33.25 1 92.38 345 SER B O 1
ATOM 5658 N N . TYR B 1 346 ? -1.923 15.477 32.031 1 92.56 346 TYR B N 1
ATOM 5659 C CA . TYR B 1 346 ? -2.752 16.484 32.688 1 92.56 346 TYR B CA 1
ATOM 5660 C C . TYR B 1 346 ? -4.168 16.469 32.156 1 92.56 346 TYR B C 1
ATOM 5662 O O . TYR B 1 346 ? -5.09 17 32.75 1 92.56 346 TYR B O 1
ATOM 5670 N N . PHE B 1 347 ? -4.336 15.992 30.984 1 93.31 347 PHE B N 1
ATOM 5671 C CA . PHE B 1 347 ? -5.625 16.062 30.312 1 93.31 347 PHE B CA 1
ATOM 5672 C C . PHE B 1 347 ? -6.297 14.695 30.281 1 93.31 347 PHE B C 1
ATOM 5674 O O . PHE B 1 347 ? -7.359 14.539 29.672 1 93.31 347 PHE B O 1
ATOM 5681 N N . LYS B 1 348 ? -5.637 13.695 30.672 1 76.31 348 LYS B N 1
ATOM 5682 C CA . LYS B 1 348 ? -6.242 12.375 30.734 1 76.31 348 LYS B CA 1
ATOM 5683 C C . LYS B 1 348 ? -7.309 12.312 31.828 1 76.31 348 LYS B C 1
ATOM 5685 O O . LYS B 1 348 ? -7.164 12.93 32.875 1 76.31 348 LYS B O 1
ATOM 5690 N N . THR B 1 349 ? -8.469 11.914 31.281 1 61.34 349 THR B N 1
ATOM 5691 C CA . THR B 1 349 ? -9.555 11.789 32.25 1 61.34 349 THR B CA 1
ATOM 5692 C C . THR B 1 349 ? -9.227 10.742 33.312 1 61.34 349 THR B C 1
ATOM 5694 O O . THR B 1 349 ? -8.32 9.93 33.125 1 61.34 349 THR B O 1
ATOM 5697 N N . GLU B 1 350 ? -9.906 10.734 34.469 1 48.66 350 GLU B N 1
ATOM 5698 C CA . GLU B 1 350 ? -9.805 9.781 35.562 1 48.66 350 GLU B CA 1
ATOM 5699 C C . GLU B 1 350 ? -9.898 8.344 35.062 1 48.66 350 GLU B C 1
ATOM 5701 O O . GLU B 1 350 ? -9.219 7.453 35.562 1 48.66 350 GLU B O 1
ATOM 5706 N N . LYS B 1 351 ? -10.734 8.078 34.156 1 45.19 351 LYS B N 1
ATOM 5707 C CA . LYS B 1 351 ? -10.938 6.711 33.688 1 45.19 351 LYS B CA 1
ATOM 5708 C C . LYS B 1 351 ? -9.727 6.227 32.875 1 45.19 351 LYS B C 1
ATOM 5710 O O . LYS B 1 351 ? -9.398 5.039 32.906 1 45.19 351 LYS B O 1
ATOM 5715 N N . GLU B 1 352 ? -9.18 7.016 32.094 1 53.31 352 GLU B N 1
ATOM 5716 C CA . GLU B 1 352 ? -8 6.645 31.312 1 53.31 352 GLU B CA 1
ATOM 5717 C C . GLU B 1 352 ? -6.77 6.5 32.219 1 53.31 352 GLU B C 1
ATOM 5719 O O . GLU B 1 352 ? -5.852 5.742 31.891 1 53.31 352 GLU B O 1
ATOM 5724 N N . LEU B 1 353 ? -6.746 7.098 33.312 1 47.38 353 LEU B N 1
ATOM 5725 C CA . LEU B 1 353 ? -5.695 7 34.312 1 47.38 353 LEU B CA 1
ATOM 5726 C C . LEU B 1 353 ? -5.789 5.68 35.094 1 47.38 353 LEU B C 1
ATOM 5728 O O . LEU B 1 353 ? -4.777 5.152 35.562 1 47.38 353 LEU B O 1
ATOM 5732 N N . GLU B 1 354 ? -6.871 5.066 35.219 1 39.59 354 GLU B N 1
ATOM 5733 C CA . GLU B 1 354 ? -7.062 3.801 35.938 1 39.59 354 GLU B CA 1
ATOM 5734 C C . GLU B 1 354 ? -6.711 2.615 35.031 1 39.59 354 GLU B C 1
ATOM 5736 O O . GLU B 1 354 ? -6.371 1.537 35.531 1 39.59 354 GLU B O 1
ATOM 5741 N N . LYS B 1 355 ? -6.902 2.641 33.844 1 40.94 355 LYS B N 1
ATOM 5742 C CA . LYS B 1 355 ? -6.578 1.491 33 1 40.94 355 LYS B CA 1
ATOM 5743 C C . LYS B 1 355 ? -5.066 1.328 32.844 1 40.94 355 LYS B C 1
ATOM 5745 O O . LYS B 1 355 ? -4.598 0.395 32.188 1 40.94 355 LYS B O 1
ATOM 5750 N N . VAL B 1 356 ? -4.246 2.18 33.094 1 37.5 356 VAL B N 1
ATOM 5751 C CA . VAL B 1 356 ? -2.799 2.018 33.062 1 37.5 356 VAL B CA 1
ATOM 5752 C C . VAL B 1 356 ? -2.301 1.4 34.375 1 37.5 356 VAL B C 1
ATOM 5754 O O . VAL B 1 356 ? -1.112 1.101 34.5 1 37.5 356 VAL B O 1
ATOM 5757 N N . TRP B 1 357 ? -2.969 1.533 35.406 1 27.48 357 TRP B N 1
ATOM 5758 C CA . TRP B 1 357 ? -2.539 0.803 36.594 1 27.48 357 TRP B CA 1
ATOM 5759 C C . TRP B 1 357 ? -3.229 -0.555 36.688 1 27.48 357 TRP B C 1
ATOM 5761 O O . TRP B 1 357 ? -4.43 -0.664 36.438 1 27.48 357 TRP B O 1
#

Organism: Aneurinibacillus migulanus (NCBI:txid47500)

Radius of gyration: 26.58 Å; Cα contacts (8 Å, |Δi|>4): 1432; chains: 2; bounding box: 56×78×68 Å

Sequence (714 aa):
MKFGIYVEMQNPTQFAKNHAQVYQEVLEQIEHADKAGFSTFNTLEHHWFEEFSISTNPLALYSAAAQHTKNIRFRTCSHVVPLHNPMVFAGQLAAAQLLTNNRIEVAFGRGHAWVFPKASIPLEESRGRFTEGLEIIEKAFDEEVFSYHGQYYQVDNVRVVPRAPRPKIYTGGASNHNYEMAGKKGWGVLITPMLPLSKVKHQLDLYRETCAKYGHTPDIVYVQALYLDEDGERARKEAKQYIIQFMAGNAAPTKDMPSPEVLKDKDFGFYASGALESLATIPYEKLLEEDFVWVGSPEEIREKVQVVVEECPGLTEISVLCTYAGLEHWKTIRTQQLFSERIMSYFKTEKELEKVWMKFGIYVEMQNPTQFAKNHAQVYQEVLEQIEHADKAGFSTFNTLEHHWFEEFSISTNPLALYSAAAQHTKNIRFRTCSHVVPLHNPMVFAGQLAAAQLLTNNRIEVAFGRGHAWVFPKASIPLEESRGRFTEGLEIIEKAFDEEVFSYHGQYYQVDNVRVVPRAPRPKIYTGGASNHNYEMAGKKGWGVLITPMLPLSKVKHQLDLYRETCAKYGHTPDIVYVQALYLDEDGERARKEAKQYIIQFMAGNAAPTKDMPSPEVLKDKDFGFYASGALESLATIPYEKLLEEDFVWVGSPEEIREKVQVVVEECPGLTEISVLCTYAGLEHWKTIRTQQLFSERIMSYFKTEKELEKVW

Nearest PDB structures (foldseek):
  7bip-assembly1_B  TM=9.060E-01  e=1.230E-25  Streptomyces bottropensis
  6ket-assembly1_B  TM=8.485E-01  e=4.630E-20  Cylindrospermum alatosporum CCALA 988
  8k74-assembly1_A  TM=8.171E-01  e=1.135E-19  Klebsiella sp. PCX
  8k74-assembly1_B  TM=8.140E-01  e=8.579E-20  Klebsiella sp. PCX
  1z69-assembly1_C  TM=7.603E-01  e=9.482E-17  Methanosarcina barkeri

Secondary structure (DSSP, 8-state):
-EEEEE------GGGPPPHHHHHHHHHHHHHHHHHHT--EEEE----S-TTT-----HHHHHHHHGGG-SS-EEEEEEEEGGGS-HHHHHHHHHHHHHHTTS-EEEEEE---TTHHHHTT--GGGHHHHHHHHHHHHHHHHH-SSEEEE-SS-EEEEE--SS--PPPEEEEE-S-HHHHHHHHHHT-EEEEPTT--GGGGHHHHHHHHHHHHHHT----EEEEEEEEE-SSHHHHHHHHHHHHHHHHHHHHGGGGGPPPHHHHHHTT-HHHHTTHHHHHTTS-HHHHHHTTSEEEE-HHHHHHHHHHHHHH-TTEEEEEEE---TT--HHHHHHHHHHHIIIIIHHH--HHHHHTT-/-EEEEE------GGGPPPHHHHHHHHHHHHHHHHHHT--EEEE----S-TTT-----HHHHHHHHGGG-SS-EEEEEEEEGGGS-HHHHHHHHHHHHHHTTS-EEEEEE---TTHHHHTT--GGGHHHHHHHHHHHHHHHHH-SSEEEE-SS-EEEEE--SS--PPPEEEEE-S-HHHHHHHHHHT-EEEE-TT--GGGGHHHHHHHHHHHHHHT----EEEEEEEEE-SSHHHHHHHHHHHHHHHHHHHHGGGGGPPPHHHHHHTT-HHHHTTHHHHHHTS-HHHHHHTTSEEEE-HHHHHHHHHHHHHH-TTEEEEEEE---TT--HHHHHHHHHHHIIIIIHHH--HHHHHTT-

InterPro domains:
  IPR011251 Luciferase-like domain [PF00296] (1-310)
  IPR036661 Luciferase-like domain superfamily [G3DSA:3.20.20.30] (1-351)
  IPR036661 Luciferase-like domain superfamily [SSF51679] (1-348)
  IPR050766 Bacterial Luciferase Oxidoreductase [PTHR30137] (1-349)

Solvent-accessible surface area (backbone atoms only — not comparable to full-atom values): 35684 Å² total; per-residue (Å²): 108,42,39,26,38,32,42,56,54,37,40,32,81,94,37,53,64,58,57,57,54,54,54,52,51,49,48,52,50,50,38,49,35,32,76,56,64,32,46,33,41,32,35,32,48,37,70,52,37,40,38,43,15,40,30,38,33,53,54,24,53,44,11,26,43,38,71,66,44,87,72,44,25,37,31,33,69,25,41,40,43,50,68,45,43,37,60,55,44,41,12,27,50,21,41,30,22,49,58,37,73,62,33,44,34,36,18,56,36,62,64,64,80,52,51,27,54,61,59,48,38,62,71,86,46,34,63,60,36,21,56,54,28,51,51,47,33,52,44,47,53,75,35,74,60,45,64,45,86,58,94,79,43,47,35,70,71,42,32,53,25,34,71,45,82,68,54,57,46,30,33,55,74,87,49,62,65,50,30,40,52,23,13,64,71,54,32,25,41,40,40,52,62,67,54,40,67,83,80,42,48,68,45,49,51,48,20,46,50,31,6,56,74,64,73,31,75,61,38,30,34,41,33,39,34,40,44,52,28,91,46,32,68,59,19,48,63,67,42,47,66,34,53,53,48,49,37,40,18,69,27,53,60,60,78,64,44,74,56,48,69,57,27,44,75,65,73,33,50,64,65,38,68,40,51,51,59,50,56,41,67,56,51,68,69,53,34,50,73,64,51,36,32,49,60,17,18,47,68,61,47,39,52,53,50,50,50,53,61,70,70,34,85,46,59,45,31,44,24,35,28,50,66,44,47,59,57,58,66,66,56,36,52,48,28,52,49,46,41,34,68,58,31,49,61,73,49,50,50,74,69,65,59,50,72,76,101,106,41,38,27,38,31,44,56,53,37,41,32,80,94,38,53,64,58,57,54,55,53,55,52,52,49,48,51,48,52,40,50,37,33,75,57,64,33,48,32,42,32,35,32,50,37,72,52,38,40,38,42,15,42,29,37,34,52,56,25,52,44,11,26,44,36,72,68,44,88,72,44,25,37,32,34,70,26,40,41,43,50,66,46,44,36,63,57,46,41,13,27,51,22,41,30,24,49,58,35,71,62,32,44,32,37,19,57,36,61,65,62,79,52,50,26,55,58,60,47,38,62,72,85,47,35,63,59,36,21,56,53,28,51,52,47,33,52,43,47,52,74,33,74,62,47,62,45,84,60,97,80,45,46,34,71,70,42,33,54,24,34,70,44,80,70,55,57,46,31,32,55,73,86,48,61,66,50,30,40,50,24,14,65,71,55,32,25,40,42,40,53,63,66,54,40,67,85,79,42,46,69,46,48,50,48,19,47,51,32,5,57,75,64,72,32,76,62,37,30,33,41,33,40,34,39,45,52,29,90,47,32,69,59,19,48,63,67,42,46,66,34,53,52,49,50,37,40,17,70,28,53,59,60,78,64,44,73,55,47,69,57,28,45,75,65,72,35,50,64,68,37,67,40,52,52,59,53,57,41,65,57,51,70,69,54,34,50,72,64,51,36,32,48,62,17,17,47,70,61,48,38,53,53,50,50,51,52,62,70,71,34,85,47,58,46,30,45,24,35,29,49,67,45,47,60,57,59,66,69,58,35,52,47,25,52,49,46,41,34,68,59,30,49,60,73,48,48,50,73,70,66,58,49,74,76,102

pLDDT: mean 92.27, std 11.23, range [27.44, 98.94]

Foldseek 3Di:
DAAAAEEAAAADPVQHDDSVVSLVLVLVLLLLLQVLRHAEYEYEADDDQNRGHPRHCQLVSLLVSLVRHDGHAYEYQADQQLLDDLLVVLLSNQVSCVSNVNRYAHEYDLDDQLVQVVSVHDLLCSVVSRVQSVVSSVCQQVDQWDFDDDDVDGDHTDGRDDYDHDHQYEYEDQDLVRLLVCLQVQHEYEDDALDDPVNRVVSLVSNCVSVVVNVHAYEYEYEAEEAADQFQVVQLVVCQVQVLSNLVSQCVSLVSHDALVVCVVSVNPVSSVVVSVVSSPDHSVVCCVVRSHYTGYLVVVLVVVVVCVVPRPRYDYYYYHHDTRNDDSVSSSVRSNRCSPRRVVVVDDPVNVVVVD/DAAAAEEAAAADPVQHDDSVVSLVLVLVLLLLLQVLRHAEYEYEADDDQNRGHPRHCQLVSLLVSLVRHDGHAYEYQADQQLLDDLLVVLLSNQVSCVSNVNRYAHEYDLDDQLVQVVSVHDLLCSVVSRVQSVVSSVCQQVDQWDFDDDDVDGDHTDGRDDYDHDHQYEYEDQDLVRLLVCLQVQHEYEDDALDDPVNRVVSLVSNCVSVVVNVHAYEYEYEAEEAADQFQVVQLVVCQVQVLSNLVSQCVSLVSHDALVVCVVSVNPVSSVCVSVVSSPDHSVVCCVVRSHYTGYLVVVLVVVVVCVVPRPRYDYYHYHHDTRNDDSVSSSVRSNRCSPRRVVVVDDPVNVVVVD